Protein AF-0000000072571207 (afdb_homodimer)

Organism: Lactococcus lactis subsp. lactis (strain IL1403) (NCBI:txid272623)

Foldseek 3Di:
DAEEEEEDDPQDDDDVVSVCLVPVDVLYDYDYYHPVPDDLVNLDRHAEYEEDDQLVCQVSNDNHQEYEYAAQFQCRQQPPGPHDPNHWYFYQFLLQQQLLLVVVVVLVCCLQLVVVVVVVCVVVVHDDDPDDGHALAAFEEEQEDCGSNSVSNLQVSVVRHHAYEYEYQDDDPPDPSHPHYYYPVCLLVCQQRGQEYEYADEDDPVQQQCAALSSLLSYQLAHEYEYLHEQRNHPLVRVLVCQVVSSYRAYEYAYHVVPPDDPPPCLVPRPRYHYHRSPSGRCPDVSSVVSSSVLVVQQVVQVSVVHDHFRGADSNVSGRDDVPD/DAEEEEEDDPQDDDDVVSVCLVPVDVLYDYDYYHPVPDDLVNLDRHAEYEEDDQLVCQVSRDNHQEYEYAAQFQCRQQPPGPHPPNHWYFYQFLLQQQLLLVVVVVLVCCLQLVVVVVVVCVVVPHDDDPDDGHALAAFEEEQEDCGSNSVSNLQVSVVRHHAYEYEYQDDDPPDPSHPHYYYPVCLLVCQQRGQEYEYADEDDPVQQQCAALSSLLSYQLAHEYEYLHEQRNHPLVRVLVCQVVSSYRAYEYAYHVVPPDDPPPCLVPRPRYHYHRSPSGRCPDVSSVVSSSVLVVQQVVQVSVVHDHFRGADSNVSGRDDVPD

Structure (mmCIF, N/CA/C/O backbone):
data_AF-0000000072571207-model_v1
#
loop_
_entity.id
_entity.type
_entity.pdbx_description
1 polymer Dehydrogenase
#
loop_
_atom_site.group_PDB
_atom_site.id
_atom_site.type_symbol
_atom_site.label_atom_id
_atom_site.label_alt_id
_atom_site.label_comp_id
_atom_site.label_asym_id
_atom_site.label_entity_id
_atom_site.label_seq_id
_atom_site.pdbx_PDB_ins_code
_atom_site.Cartn_x
_atom_site.Cartn_y
_atom_site.Cartn_z
_atom_site.occupancy
_atom_site.B_iso_or_equiv
_atom_site.auth_seq_id
_atom_site.auth_comp_id
_atom_site.auth_asym_id
_atom_site.auth_atom_id
_atom_site.pdbx_PDB_model_num
ATOM 1 N N . MET A 1 1 ? 6.52 47.875 4.965 1 93.06 1 MET A N 1
ATOM 2 C CA . MET A 1 1 ? 6.586 46.406 4.852 1 93.06 1 MET A CA 1
ATOM 3 C C . MET A 1 1 ? 5.707 45.75 5.902 1 93.06 1 MET A C 1
ATOM 5 O O . MET A 1 1 ? 5.598 46.219 7.027 1 93.06 1 MET A O 1
ATOM 9 N N . ILE A 1 2 ? 5.008 44.719 5.551 1 97.94 2 ILE A N 1
ATOM 10 C CA . ILE A 1 2 ? 4.121 44 6.461 1 97.94 2 ILE A CA 1
ATOM 11 C C . ILE A 1 2 ? 4.949 43.281 7.512 1 97.94 2 ILE A C 1
ATOM 13 O O . ILE A 1 2 ? 5.828 42.469 7.168 1 97.94 2 ILE A O 1
ATOM 17 N N . LYS A 1 3 ? 4.707 43.562 8.742 1 98.44 3 LYS A N 1
ATOM 18 C CA . LYS A 1 3 ? 5.426 42.906 9.828 1 98.44 3 LYS A CA 1
ATOM 19 C C . LYS A 1 3 ? 4.891 41.5 10.055 1 98.44 3 LYS A C 1
ATOM 21 O O . LYS A 1 3 ? 3.721 41.312 10.406 1 98.44 3 LYS A O 1
ATOM 26 N N . ALA A 1 4 ? 5.758 40.531 9.891 1 98.56 4 ALA A N 1
ATOM 27 C CA . ALA A 1 4 ? 5.316 39.156 9.969 1 98.56 4 ALA A CA 1
ATOM 28 C C . ALA A 1 4 ? 6.27 38.312 10.828 1 98.56 4 ALA A C 1
ATOM 30 O O . ALA A 1 4 ? 7.465 38.625 10.898 1 98.56 4 ALA A O 1
ATOM 31 N N . ILE A 1 5 ? 5.727 37.312 11.484 1 98.44 5 ILE A N 1
ATOM 32 C CA . ILE A 1 5 ? 6.527 36.375 12.25 1 98.44 5 ILE A CA 1
ATOM 33 C C . ILE A 1 5 ? 6.172 34.938 11.828 1 98.44 5 ILE A C 1
ATOM 35 O O . ILE A 1 5 ? 4.996 34.625 11.641 1 98.44 5 ILE A O 1
ATOM 39 N N . ALA A 1 6 ? 7.125 34.156 11.562 1 98.12 6 ALA A N 1
ATOM 40 C CA . ALA A 1 6 ? 6.992 32.688 11.484 1 98.12 6 ALA A CA 1
ATOM 41 C C . ALA A 1 6 ? 7.465 32.031 12.773 1 98.12 6 ALA A C 1
ATOM 43 O O . ALA A 1 6 ? 8.586 32.281 13.234 1 98.12 6 ALA A O 1
ATOM 44 N N . LEU A 1 7 ? 6.602 31.203 13.312 1 97.56 7 LEU A N 1
ATOM 45 C CA . LEU A 1 7 ? 6.922 30.594 14.594 1 97.56 7 LEU A CA 1
ATOM 46 C C . LEU A 1 7 ? 7.473 29.188 14.391 1 97.56 7 LEU A C 1
ATOM 48 O O . LEU A 1 7 ? 6.836 28.344 13.742 1 97.56 7 LEU A O 1
ATOM 52 N N . GLU A 1 8 ? 8.578 28.984 14.953 1 95.38 8 GLU A N 1
ATOM 53 C CA . GLU A 1 8 ? 9.203 27.672 14.898 1 95.38 8 GLU A CA 1
ATOM 54 C C . GLU A 1 8 ? 8.422 26.641 15.711 1 95.38 8 GLU A C 1
ATOM 56 O O . GLU A 1 8 ? 7.816 26.984 16.734 1 95.38 8 GLU A O 1
ATOM 61 N N . ASN A 1 9 ? 8.344 25.5 15.234 1 90.88 9 ASN A N 1
ATOM 62 C CA . ASN A 1 9 ? 7.828 24.328 15.945 1 90.88 9 ASN A CA 1
ATOM 63 C C . ASN A 1 9 ? 8.328 23.031 15.328 1 90.88 9 ASN A C 1
ATOM 65 O O . ASN A 1 9 ? 9.336 23.031 14.617 1 90.88 9 ASN A O 1
ATOM 69 N N . VAL A 1 10 ? 7.77 21.938 15.656 1 84.12 10 VAL A N 1
ATOM 70 C CA . VAL A 1 10 ? 8.281 20.641 15.227 1 84.12 10 VAL A CA 1
ATOM 71 C C . VAL A 1 10 ? 8.109 20.5 13.719 1 84.12 10 VAL A C 1
ATOM 73 O O . VAL A 1 10 ? 8.836 19.734 13.078 1 84.12 10 VAL A O 1
ATOM 76 N N . TRP A 1 11 ? 7.219 21.25 13.133 1 87.06 11 TRP A N 1
ATOM 77 C CA . TRP A 1 11 ? 6.926 21.141 11.711 1 87.06 11 TRP A CA 1
ATOM 78 C C . TRP A 1 11 ? 7.629 22.234 10.914 1 87.06 11 TRP A C 1
ATOM 80 O O . TRP A 1 11 ? 7.785 22.109 9.695 1 87.06 11 TRP A O 1
ATOM 90 N N . LEU A 1 12 ? 7.926 23.25 11.547 1 88.94 12 LEU A N 1
ATOM 91 C CA . LEU A 1 12 ? 8.539 24.406 10.883 1 88.94 12 LEU A CA 1
ATOM 92 C C . LEU A 1 12 ? 9.852 24.781 11.562 1 88.94 12 LEU A C 1
ATOM 94 O O . LEU A 1 12 ? 9.844 25.391 12.633 1 88.94 12 LEU A O 1
ATOM 98 N N . ASN A 1 13 ? 10.883 24.406 10.844 1 88.75 13 ASN A N 1
ATOM 99 C CA . ASN A 1 13 ? 12.211 24.812 11.289 1 88.75 13 ASN A CA 1
ATOM 100 C C . ASN A 1 13 ? 12.836 25.828 10.344 1 88.75 13 ASN A C 1
ATOM 102 O O . ASN A 1 13 ? 12.406 25.969 9.203 1 88.75 13 ASN A O 1
ATOM 106 N N . PHE A 1 14 ? 13.805 26.625 10.836 1 89.69 14 PHE A N 1
ATOM 107 C CA . PHE A 1 14 ? 14.289 27.766 10.078 1 89.69 14 PHE A CA 1
ATOM 108 C C . PHE A 1 14 ? 15.664 27.484 9.477 1 89.69 14 PHE A C 1
ATOM 110 O O . PHE A 1 14 ? 16.625 28.188 9.758 1 89.69 14 PHE A O 1
ATOM 117 N N . SER A 1 15 ? 15.609 26.5 8.617 1 90 15 SER A N 1
ATOM 118 C CA . SER A 1 15 ? 16.781 26.312 7.781 1 90 15 SER A CA 1
ATOM 119 C C . SER A 1 15 ? 17 27.5 6.844 1 90 15 SER A C 1
ATOM 121 O O . SER A 1 15 ? 16.094 28.328 6.672 1 90 15 SER A O 1
ATOM 123 N N . ASP A 1 16 ? 18.172 27.609 6.262 1 92.94 16 ASP A N 1
ATOM 124 C CA . ASP A 1 16 ? 18.453 28.688 5.312 1 92.94 16 ASP A CA 1
ATOM 125 C C . ASP A 1 16 ? 17.484 28.641 4.133 1 92.94 16 ASP A C 1
ATOM 127 O O . ASP A 1 16 ? 17 29.672 3.67 1 92.94 16 ASP A O 1
ATOM 131 N N . GLU A 1 17 ? 17.172 27.5 3.811 1 90.75 17 GLU A N 1
ATOM 132 C CA . GLU A 1 17 ? 16.266 27.312 2.686 1 90.75 17 GLU A CA 1
ATOM 133 C C . GLU A 1 17 ? 14.844 27.781 3.031 1 90.75 17 GLU A C 1
ATOM 135 O O . GLU A 1 17 ? 14.195 28.453 2.227 1 90.75 17 GLU A O 1
ATOM 140 N N . THR A 1 18 ? 14.406 27.375 4.18 1 91.44 18 THR A N 1
ATOM 141 C CA . THR A 1 18 ? 13.07 27.766 4.605 1 91.44 18 THR A CA 1
ATOM 142 C C . THR A 1 18 ? 12.969 29.281 4.754 1 91.44 18 THR A C 1
ATOM 144 O O . THR A 1 18 ? 12.008 29.906 4.293 1 91.44 18 THR A O 1
ATOM 147 N N . LYS A 1 19 ? 13.984 29.891 5.336 1 94.56 19 LYS A N 1
ATOM 148 C CA . LYS A 1 19 ? 13.992 31.344 5.508 1 94.56 19 LYS A CA 1
ATOM 149 C C . LYS A 1 19 ? 13.977 32.062 4.16 1 94.56 19 LYS A C 1
ATOM 151 O O . LYS A 1 19 ? 13.266 33.062 3.986 1 94.56 19 LYS A O 1
ATOM 156 N N . ALA A 1 20 ? 14.781 31.5 3.297 1 94.5 20 ALA A N 1
ATOM 157 C CA . ALA A 1 20 ? 14.844 32.094 1.965 1 94.5 20 ALA A CA 1
ATOM 158 C C . ALA A 1 20 ? 13.484 32.062 1.278 1 94.5 20 ALA A C 1
ATOM 160 O O . ALA A 1 20 ? 13.094 33 0.596 1 94.5 20 ALA A O 1
ATOM 161 N N . ALA A 1 21 ? 12.773 31 1.492 1 92.88 21 ALA A N 1
ATOM 162 C CA . ALA A 1 21 ? 11.453 30.844 0.881 1 92.88 21 ALA A CA 1
ATOM 163 C C . ALA A 1 21 ? 10.477 31.875 1.426 1 92.88 21 ALA A C 1
ATOM 165 O O . ALA A 1 21 ? 9.695 32.469 0.669 1 92.88 21 ALA A O 1
ATOM 166 N N . PHE A 1 22 ? 10.5 32.125 2.691 1 94.44 22 PHE A N 1
ATOM 167 C CA . PHE A 1 22 ? 9.625 33.094 3.332 1 94.44 22 PHE A CA 1
ATOM 168 C C . PHE A 1 22 ? 9.961 34.5 2.877 1 94.44 22 PHE A C 1
ATOM 170 O O . PHE A 1 22 ? 9.07 35.344 2.762 1 94.44 22 PHE A O 1
ATOM 177 N N . LYS A 1 23 ? 11.203 34.75 2.607 1 94.5 23 LYS A N 1
ATOM 178 C CA . LYS A 1 23 ? 11.68 36.094 2.318 1 94.5 23 LYS A CA 1
ATOM 179 C C . LYS A 1 23 ? 11.516 36.438 0.838 1 94.5 23 LYS A C 1
ATOM 181 O O . LYS A 1 23 ? 11.805 37.562 0.417 1 94.5 23 LYS A O 1
ATOM 186 N N . LYS A 1 24 ? 11.102 35.469 0.124 1 94.75 24 LYS A N 1
ATOM 187 C CA . LYS A 1 24 ? 10.93 35.688 -1.31 1 94.75 24 LYS A CA 1
ATOM 188 C C . LYS A 1 24 ? 9.953 36.844 -1.576 1 94.75 24 LYS A C 1
ATOM 190 O O . LYS A 1 24 ? 10.117 37.594 -2.541 1 94.75 24 LYS A O 1
ATOM 195 N N . ASN A 1 25 ? 8.914 36.875 -0.817 1 95.19 25 ASN A N 1
ATOM 196 C CA . ASN A 1 25 ? 7.961 37.969 -0.962 1 95.19 25 ASN A CA 1
ATOM 197 C C . ASN A 1 25 ? 8.43 39.219 -0.224 1 95.19 25 ASN A C 1
ATOM 199 O O . ASN A 1 25 ? 8.398 39.25 1.007 1 95.19 25 ASN A O 1
ATOM 203 N N . LYS A 1 26 ? 8.695 40.25 -0.923 1 96 26 LYS A N 1
ATOM 204 C CA . LYS A 1 26 ? 9.367 41.438 -0.396 1 96 26 LYS A CA 1
ATOM 205 C C . LYS A 1 26 ? 8.375 42.344 0.299 1 96 26 LYS A C 1
ATOM 207 O O . LYS A 1 26 ? 8.773 43.312 0.949 1 96 26 LYS A O 1
ATOM 212 N N . ALA A 1 27 ? 7.148 42 0.173 1 98 27 ALA A N 1
ATOM 213 C CA . ALA A 1 27 ? 6.145 42.812 0.858 1 98 27 ALA A CA 1
ATOM 214 C C . ALA A 1 27 ? 6.207 42.625 2.367 1 98 27 ALA A C 1
ATOM 216 O O . ALA A 1 27 ? 5.652 43.406 3.135 1 98 27 ALA A O 1
ATOM 217 N N . TYR A 1 28 ? 6.906 41.594 2.756 1 98.25 28 TYR A N 1
ATOM 218 C CA . TYR A 1 28 ? 6.895 41.219 4.16 1 98.25 28 TYR A CA 1
ATOM 219 C C . TYR A 1 28 ? 8.273 41.375 4.785 1 98.25 28 TYR A C 1
ATOM 221 O O . TYR A 1 28 ? 9.289 41.188 4.121 1 98.25 28 TYR A O 1
ATOM 229 N N . GLN A 1 29 ? 8.305 41.719 6.008 1 97.94 29 GLN A N 1
ATOM 230 C CA . GLN A 1 29 ? 9.469 41.625 6.883 1 97.94 29 GLN A CA 1
ATOM 231 C C . GLN A 1 29 ? 9.305 40.469 7.879 1 97.94 29 GLN A C 1
ATOM 233 O O . GLN A 1 29 ? 8.859 40.688 9.008 1 97.94 29 GLN A O 1
ATOM 238 N N . PHE A 1 30 ? 9.727 39.344 7.469 1 97.5 30 PHE A N 1
ATOM 239 C CA . PHE A 1 30 ? 9.531 38.156 8.281 1 97.5 30 PHE A CA 1
ATOM 240 C C . PHE A 1 30 ? 10.609 38.062 9.359 1 97.5 30 PHE A C 1
ATOM 242 O O . PHE A 1 30 ? 11.797 38.188 9.07 1 97.5 30 PHE A O 1
ATOM 249 N N . GLN A 1 31 ? 10.172 37.812 10.523 1 97.5 31 GLN A N 1
ATOM 250 C CA . GLN A 1 31 ? 11.031 37.344 11.609 1 97.5 31 GLN A CA 1
ATOM 251 C C . GLN A 1 31 ? 10.781 35.875 11.922 1 97.5 31 GLN A C 1
ATOM 253 O O . GLN A 1 31 ? 9.656 35.406 11.789 1 97.5 31 GLN A O 1
ATOM 258 N N . PHE A 1 32 ? 11.836 35.25 12.266 1 97.81 32 PHE A N 1
ATOM 259 C CA . PHE A 1 32 ? 11.773 33.844 12.609 1 97.81 32 PHE A CA 1
ATOM 260 C C . PHE A 1 32 ? 12.086 33.625 14.086 1 97.81 32 PHE A C 1
ATOM 262 O O . PHE A 1 32 ? 13.195 33.906 14.539 1 97.81 32 PHE A O 1
ATOM 269 N N . LYS A 1 33 ? 11.023 33.188 14.82 1 97.25 33 LYS A N 1
ATOM 270 C CA . LYS A 1 33 ? 11.188 33.125 16.266 1 97.25 33 LYS A CA 1
ATOM 271 C C . LYS A 1 33 ? 10.555 31.875 16.844 1 97.25 33 LYS A C 1
ATOM 273 O O . LYS A 1 33 ? 9.656 31.281 16.25 1 97.25 33 LYS A O 1
ATOM 278 N N . LYS A 1 34 ? 11.094 31.516 18 1 96.62 34 LYS A N 1
ATOM 279 C CA . LYS A 1 34 ? 10.375 30.594 18.875 1 96.62 34 LYS A CA 1
ATOM 280 C C . LYS A 1 34 ? 9.359 31.328 19.734 1 96.62 34 LYS A C 1
ATOM 282 O O . LYS A 1 34 ? 9.516 32.531 20 1 96.62 34 LYS A O 1
ATOM 287 N N . GLU A 1 35 ? 8.359 30.562 20.016 1 95.88 35 GLU A N 1
ATOM 288 C CA . GLU A 1 35 ? 7.297 31.203 20.797 1 95.88 35 GLU A CA 1
ATOM 289 C C . GLU A 1 35 ? 7.844 31.812 22.078 1 95.88 35 GLU A C 1
ATOM 291 O O . GLU A 1 35 ? 7.414 32.906 22.484 1 95.88 35 GLU A O 1
ATOM 296 N N . GLU A 1 36 ? 8.867 31.219 22.719 1 94.94 36 GLU A N 1
ATOM 297 C CA . GLU A 1 36 ? 9.445 31.672 23.984 1 94.94 36 GLU A CA 1
ATOM 298 C C . GLU A 1 36 ? 10.289 32.938 23.797 1 94.94 36 GLU A C 1
ATOM 300 O O . GLU A 1 36 ? 10.625 33.594 24.766 1 94.94 36 GLU A O 1
ATOM 305 N N . GLU A 1 37 ? 10.617 33.219 22.578 1 96.75 37 GLU A N 1
ATOM 306 C CA . GLU A 1 37 ? 11.484 34.375 22.281 1 96.75 37 GLU A CA 1
ATOM 307 C C . GLU A 1 37 ? 10.664 35.625 21.984 1 96.75 37 GLU A C 1
ATOM 309 O O . GLU A 1 37 ? 11.227 36.688 21.812 1 96.75 37 GLU A O 1
ATOM 314 N N . LEU A 1 38 ? 9.391 35.469 21.953 1 97.44 38 LEU A N 1
ATOM 315 C CA . LEU A 1 38 ? 8.531 36.594 21.609 1 97.44 38 LEU A CA 1
ATOM 316 C C . LEU A 1 38 ? 8.641 37.688 22.672 1 97.44 38 LEU A C 1
ATOM 318 O O . LEU A 1 38 ? 8.68 37.406 23.859 1 97.44 38 LEU A O 1
ATOM 322 N N . THR A 1 39 ? 8.695 38.906 22.234 1 97.5 39 THR A N 1
ATOM 323 C CA . THR A 1 39 ? 8.789 40.094 23.094 1 97.5 39 THR A CA 1
ATOM 324 C C . THR A 1 39 ? 7.504 40.906 23.016 1 97.5 39 THR A C 1
ATOM 326 O O . THR A 1 39 ? 6.637 40.656 22.188 1 97.5 39 THR A O 1
ATOM 329 N N . GLU A 1 40 ? 7.508 41.875 23.891 1 97.25 40 GLU A N 1
ATOM 330 C CA . GLU A 1 40 ? 6.367 42.781 23.875 1 97.25 40 GLU A CA 1
ATOM 331 C C . GLU A 1 40 ? 6.238 43.5 22.547 1 97.25 40 GLU A C 1
ATOM 333 O O . GLU A 1 40 ? 5.125 43.719 22.062 1 97.25 40 GLU A O 1
ATOM 338 N N . SER A 1 41 ? 7.371 43.844 22.016 1 97.75 41 SER A N 1
ATOM 339 C CA . SER A 1 41 ? 7.363 44.5 20.719 1 97.75 41 SER A CA 1
ATOM 340 C C . SER A 1 41 ? 6.789 43.594 19.641 1 97.75 41 SER A C 1
ATOM 342 O O . SER A 1 41 ? 6.07 44.062 18.75 1 97.75 41 SER A O 1
ATOM 344 N N . ASP A 1 42 ? 7.102 42.344 19.703 1 98 42 ASP A N 1
ATOM 345 C CA . ASP A 1 42 ? 6.559 41.406 18.734 1 98 42 ASP A CA 1
ATOM 346 C C . ASP A 1 42 ? 5.031 41.344 18.812 1 98 42 ASP A C 1
ATOM 348 O O . ASP A 1 42 ? 4.359 41.406 17.781 1 98 42 ASP A O 1
ATOM 352 N N . PHE A 1 43 ? 4.535 41.25 20.016 1 97.56 43 PHE A N 1
ATOM 353 C CA . PHE A 1 43 ? 3.094 41.188 20.219 1 97.56 43 PHE A CA 1
ATOM 354 C C . PHE A 1 43 ? 2.42 42.438 19.719 1 97.56 43 PHE A C 1
ATOM 356 O O . PHE A 1 43 ? 1.32 42.406 19.156 1 97.56 43 PHE A O 1
ATOM 363 N N . LEU A 1 44 ? 3.066 43.562 19.797 1 97.38 44 LEU A N 1
ATOM 364 C CA . LEU A 1 44 ? 2.488 44.844 19.453 1 97.38 44 LEU A CA 1
ATOM 365 C C . LEU A 1 44 ? 2.529 45.062 17.938 1 97.38 44 LEU A C 1
ATOM 367 O O . LEU A 1 44 ? 1.628 45.688 17.375 1 97.38 44 LEU A O 1
ATOM 371 N N . GLU A 1 45 ? 3.537 44.5 17.281 1 97.81 45 GLU A N 1
ATOM 372 C CA . GLU A 1 45 ? 3.822 44.969 15.922 1 97.81 45 GLU A CA 1
ATOM 373 C C . GLU A 1 45 ? 3.426 43.938 14.891 1 97.81 45 GLU A C 1
ATOM 375 O O . GLU A 1 45 ? 3.242 44.25 13.711 1 97.81 45 GLU A O 1
ATOM 380 N N . THR A 1 46 ? 3.25 42.688 15.227 1 98.25 46 THR A N 1
ATOM 381 C CA . THR A 1 46 ? 3.049 41.625 14.266 1 98.25 46 THR A CA 1
ATOM 382 C C . THR A 1 46 ? 1.686 41.75 13.594 1 98.25 46 THR A C 1
ATOM 384 O O . THR A 1 46 ? 0.654 41.781 14.266 1 98.25 46 THR A O 1
ATOM 387 N N . GLU A 1 47 ? 1.678 41.781 12.305 1 98.38 47 GLU A N 1
ATOM 388 C CA . GLU A 1 47 ? 0.456 41.875 11.508 1 98.38 47 GLU A CA 1
ATOM 389 C C . GLU A 1 47 ? 0.07 40.5 10.953 1 98.38 47 GLU A C 1
ATOM 391 O O . GLU A 1 47 ? -1.116 40.188 10.828 1 98.38 47 GLU A O 1
ATOM 396 N N . VAL A 1 48 ? 1.008 39.75 10.555 1 98.69 48 VAL A N 1
ATOM 397 C CA . VAL A 1 48 ? 0.806 38.438 9.984 1 98.69 48 VAL A CA 1
ATOM 398 C C . VAL A 1 48 ? 1.613 37.406 10.773 1 98.69 48 VAL A C 1
ATOM 400 O O . VAL A 1 48 ? 2.799 37.594 11.047 1 98.69 48 VAL A O 1
ATOM 403 N N . LEU A 1 49 ? 0.972 36.344 11.164 1 98.44 49 LEU A N 1
ATOM 404 C CA . LEU A 1 49 ? 1.602 35.25 11.914 1 98.44 49 LEU A CA 1
ATOM 405 C C . LEU A 1 49 ? 1.447 33.938 11.18 1 98.44 49 LEU A C 1
ATOM 407 O O . LEU A 1 49 ? 0.355 33.594 10.711 1 98.44 49 LEU A O 1
ATOM 411 N N . VAL A 1 50 ? 2.543 33.219 10.969 1 98 50 VAL A N 1
ATOM 412 C CA . VAL A 1 50 ? 2.537 31.875 10.398 1 98 50 VAL A CA 1
ATOM 413 C C . VAL A 1 50 ? 3.033 30.875 11.445 1 98 50 VAL A C 1
ATOM 415 O O . VAL A 1 50 ? 4.145 31 11.961 1 98 50 VAL A O 1
ATOM 418 N N . GLY A 1 51 ? 2.195 29.922 11.789 1 96.56 51 GLY A N 1
ATOM 419 C CA . GLY A 1 51 ? 2.611 28.922 12.773 1 96.56 51 GLY A CA 1
ATOM 420 C C . GLY A 1 51 ? 1.452 28.344 13.555 1 96.56 51 GLY A C 1
ATOM 421 O O . GLY A 1 51 ? 0.328 28.266 13.055 1 96.56 51 GLY A O 1
ATOM 422 N N . LEU A 1 52 ? 1.813 27.797 14.656 1 95.25 52 LEU A N 1
ATOM 423 C CA . LEU A 1 52 ? 0.845 27.234 15.594 1 95.25 52 LEU A CA 1
ATOM 424 C C . LEU A 1 52 ? 1.003 27.844 16.984 1 95.25 52 LEU A C 1
ATOM 426 O O . LEU A 1 52 ? 1.362 27.156 17.938 1 95.25 52 LEU A O 1
ATOM 430 N N . PRO A 1 53 ? 0.617 29.078 17.062 1 95 53 PRO A N 1
ATOM 431 C CA . PRO A 1 53 ? 0.731 29.719 18.375 1 95 53 PRO A CA 1
ATOM 432 C C . PRO A 1 53 ? -0.236 29.125 19.406 1 95 53 PRO A C 1
ATOM 434 O O . PRO A 1 53 ? -1.323 28.672 19.047 1 95 53 PRO A O 1
ATOM 437 N N . LYS A 1 54 ? 0.175 29.172 20.672 1 93.25 54 LYS A N 1
ATOM 438 C CA . LYS A 1 54 ? -0.807 28.859 21.703 1 93.25 54 LYS A CA 1
ATOM 439 C C . LYS A 1 54 ? -2.002 29.812 21.625 1 93.25 54 LYS A C 1
ATOM 441 O O . LYS A 1 54 ? -1.829 31.031 21.531 1 93.25 54 LYS A O 1
ATOM 446 N N . PRO A 1 55 ? -3.127 29.188 21.672 1 92.19 55 PRO A N 1
ATOM 447 C CA . PRO A 1 55 ? -4.312 30.031 21.5 1 92.19 55 PRO A CA 1
ATOM 448 C C . PRO A 1 55 ? -4.387 31.172 22.516 1 92.19 55 PRO A C 1
ATOM 450 O O . PRO A 1 55 ? -4.859 32.25 22.203 1 92.19 55 PRO A O 1
ATOM 453 N N . ASP A 1 56 ? -3.887 31 23.719 1 90.5 56 ASP A N 1
ATOM 454 C CA . ASP A 1 56 ? -3.998 31.984 24.781 1 90.5 56 ASP A CA 1
ATOM 455 C C . ASP A 1 56 ? -3.094 33.188 24.516 1 90.5 56 ASP A C 1
ATOM 457 O O . ASP A 1 56 ? -3.281 34.25 25.109 1 90.5 56 ASP A O 1
ATOM 461 N N . LEU A 1 57 ? -2.146 33.031 23.609 1 93.38 57 LEU A N 1
ATOM 462 C CA . LEU A 1 57 ? -1.229 34.125 23.312 1 93.38 57 LEU A CA 1
ATOM 463 C C . LEU A 1 57 ? -1.825 35.062 22.25 1 93.38 57 LEU A C 1
ATOM 465 O O . LEU A 1 57 ? -1.328 36.156 22.047 1 93.38 57 LEU A O 1
ATOM 469 N N . LEU A 1 58 ? -2.844 34.625 21.609 1 94.31 58 LEU A N 1
ATOM 470 C CA . LEU A 1 58 ? -3.363 35.375 20.469 1 94.31 58 LEU A CA 1
ATOM 471 C C . LEU A 1 58 ? -3.885 36.75 20.891 1 94.31 58 LEU A C 1
ATOM 473 O O . LEU A 1 58 ? -3.756 37.719 20.156 1 94.31 58 LEU A O 1
ATOM 477 N N . ALA A 1 59 ? -4.359 36.781 22.109 1 91.69 59 ALA A N 1
ATOM 478 C CA . ALA A 1 59 ? -4.918 38.031 22.609 1 91.69 59 ALA A CA 1
ATOM 479 C C . ALA A 1 59 ? -3.826 39.094 22.812 1 91.69 59 ALA A C 1
ATOM 481 O O . ALA A 1 59 ? -4.109 40.281 22.844 1 91.69 59 ALA A O 1
ATOM 482 N N . LYS A 1 60 ? -2.633 38.625 22.922 1 94.88 60 LYS A N 1
ATOM 483 C CA . LYS A 1 60 ? -1.517 39.531 23.156 1 94.88 60 LYS A CA 1
ATOM 484 C C . LYS A 1 60 ? -1.112 40.25 21.875 1 94.88 60 LYS A C 1
ATOM 486 O O . LYS A 1 60 ? -0.461 41.281 21.922 1 94.88 60 LYS A O 1
ATOM 491 N N . TYR A 1 61 ? -1.452 39.656 20.781 1 96.44 61 TYR A N 1
ATOM 492 C CA . TYR A 1 61 ? -1.115 40.281 19.516 1 96.44 61 TYR A CA 1
ATOM 493 C C . TYR A 1 61 ? -2.072 41.438 19.203 1 96.44 61 TYR A C 1
ATOM 495 O O . TYR A 1 61 ? -3.197 41.188 18.75 1 96.44 61 TYR A O 1
ATOM 503 N N . LYS A 1 62 ? -1.585 42.594 19.281 1 95.75 62 LYS A N 1
ATOM 504 C CA . LYS A 1 62 ? -2.467 43.75 19.234 1 95.75 62 LYS A CA 1
ATOM 505 C C . LYS A 1 62 ? -2.705 44.219 17.797 1 95.75 62 LYS A C 1
ATOM 507 O O . LYS A 1 62 ? -3.717 44.844 17.5 1 95.75 62 LYS A O 1
ATOM 512 N N . ASN A 1 63 ? -1.828 43.938 16.938 1 97.06 63 ASN A N 1
ATOM 513 C CA . ASN A 1 63 ? -1.95 44.375 15.562 1 97.06 63 ASN A CA 1
ATOM 514 C C . ASN A 1 63 ? -2.152 43.219 14.602 1 97.06 63 ASN A C 1
ATOM 516 O O . ASN A 1 63 ? -2.053 43.406 13.383 1 97.06 63 ASN A O 1
ATOM 520 N N . LEU A 1 64 ? -2.367 42 15.102 1 97.94 64 LEU A N 1
ATOM 521 C CA . LEU A 1 64 ? -2.502 40.812 14.258 1 97.94 64 LEU A CA 1
ATOM 522 C C . LEU A 1 64 ? -3.746 40.906 13.383 1 97.94 64 LEU A C 1
ATOM 524 O O . LEU A 1 64 ? -4.832 41.25 13.867 1 97.94 64 LEU A O 1
ATOM 528 N N . LYS A 1 65 ? -3.57 40.625 12.109 1 97.88 65 LYS A N 1
ATOM 529 C CA . LYS A 1 65 ? -4.691 40.656 11.172 1 97.88 65 LYS A CA 1
ATOM 530 C C . LYS A 1 65 ? -4.906 39.312 10.508 1 97.88 65 LYS A C 1
ATOM 532 O O . LYS A 1 65 ? -6.02 38.969 10.102 1 97.88 65 LYS A O 1
ATOM 537 N N . TRP A 1 66 ? -3.859 38.5 10.406 1 98.31 66 TRP A N 1
ATOM 538 C CA . TRP A 1 66 ? -3.932 37.219 9.703 1 98.31 66 TRP A CA 1
ATOM 539 C C . TRP A 1 66 ? -3.066 36.188 10.391 1 98.31 66 TRP A C 1
ATOM 541 O O . TRP A 1 66 ? -1.88 36.406 10.641 1 98.31 66 TRP A O 1
ATOM 551 N N . LEU A 1 67 ? -3.666 35.062 10.734 1 98.06 67 LEU A N 1
ATOM 552 C CA . LEU A 1 67 ? -2.975 33.875 11.227 1 98.06 67 LEU A CA 1
ATOM 553 C C . LEU A 1 67 ? -3.09 32.75 10.234 1 98.06 67 LEU A C 1
ATOM 555 O O . LEU A 1 67 ? -4.191 32.25 9.953 1 98.06 67 LEU A O 1
ATOM 559 N N . GLN A 1 68 ? -1.944 32.312 9.695 1 98 68 GLN A N 1
ATOM 560 C CA . GLN A 1 68 ? -1.858 31.125 8.859 1 98 68 GLN A CA 1
ATOM 561 C C . GLN A 1 68 ? -1.367 29.922 9.672 1 98 68 GLN A C 1
ATOM 563 O O . GLN A 1 68 ? -0.211 29.875 10.094 1 98 68 GLN A O 1
ATOM 568 N N . LEU A 1 69 ? -2.246 28.984 9.781 1 96.31 69 LEU A N 1
ATOM 569 C CA . LEU A 1 69 ? -1.856 27.781 10.484 1 96.31 69 LEU A CA 1
ATOM 570 C C . LEU A 1 69 ? -1.096 26.828 9.562 1 96.31 69 LEU A C 1
ATOM 572 O O . LEU A 1 69 ? -1.347 26.797 8.359 1 96.31 69 LEU A O 1
ATOM 576 N N . LEU A 1 70 ? -0.24 25.984 10.211 1 95.38 70 LEU A N 1
ATOM 577 C CA . LEU A 1 70 ? 0.44 24.906 9.5 1 95.38 70 LEU A CA 1
ATOM 578 C C . LEU A 1 70 ? -0.428 23.656 9.461 1 95.38 70 LEU A C 1
ATOM 580 O O . LEU A 1 70 ? -0.141 22.719 8.711 1 95.38 70 LEU A O 1
ATOM 584 N N . SER A 1 71 ? -1.499 23.594 10.211 1 92.12 71 SER A N 1
ATOM 585 C CA . SER A 1 71 ? -2.391 22.438 10.305 1 92.12 71 SER A CA 1
ATOM 586 C C . SER A 1 71 ? -3.658 22.656 9.484 1 92.12 71 SER A C 1
ATOM 588 O O . SER A 1 71 ? -4.047 23.797 9.219 1 92.12 71 SER A O 1
ATOM 590 N N . ALA A 1 72 ? -4.23 21.562 9.086 1 89.12 72 ALA A N 1
ATOM 591 C CA . ALA A 1 72 ? -5.586 21.625 8.547 1 89.12 72 ALA A CA 1
ATOM 592 C C . ALA A 1 72 ? -6.613 21.781 9.664 1 89.12 72 ALA A C 1
ATOM 594 O O . ALA A 1 72 ? -7.605 22.5 9.516 1 89.12 72 ALA A O 1
ATOM 595 N N . GLY A 1 73 ? -6.395 21.125 10.75 1 86.31 73 GLY A N 1
ATOM 596 C CA . GLY A 1 73 ? -7.258 21.219 11.914 1 86.31 73 GLY A CA 1
ATOM 597 C C . GLY A 1 73 ? -7.172 22.562 12.617 1 86.31 73 GLY A C 1
ATOM 598 O O . GLY A 1 73 ? -6.109 23.188 12.648 1 86.31 73 GLY A O 1
ATOM 599 N N . THR A 1 74 ? -8.312 22.984 13.258 1 88.06 74 THR A N 1
ATOM 600 C CA . THR A 1 74 ? -8.375 24.328 13.828 1 88.06 74 THR A CA 1
ATOM 601 C C . THR A 1 74 ? -8.945 24.297 15.242 1 88.06 74 THR A C 1
ATOM 603 O O . THR A 1 74 ? -9.242 25.328 15.828 1 88.06 74 THR A O 1
ATOM 606 N N . ASN A 1 75 ? -9.141 23.109 15.859 1 79.31 75 ASN A N 1
ATOM 607 C CA . ASN A 1 75 ? -9.859 22.938 17.109 1 79.31 75 ASN A CA 1
ATOM 608 C C . ASN A 1 75 ? -9.32 23.844 18.203 1 79.31 75 ASN A C 1
ATOM 610 O O . ASN A 1 75 ? -10.086 24.453 18.953 1 79.31 75 ASN A O 1
ATOM 614 N N . GLY A 1 76 ? -8.172 24.125 18.375 1 81.88 76 GLY A N 1
ATOM 615 C CA . GLY A 1 76 ? -7.613 24.984 19.406 1 81.88 76 GLY A CA 1
ATOM 616 C C . GLY A 1 76 ? -7.824 26.469 19.141 1 81.88 76 GLY A C 1
ATOM 617 O O . GLY A 1 76 ? -7.68 27.297 20.047 1 81.88 76 GLY A O 1
ATOM 618 N N . TYR A 1 77 ? -8.406 26.781 18.031 1 89.62 77 TYR A N 1
ATOM 619 C CA . TYR A 1 77 ? -8.539 28.188 17.625 1 89.62 77 TYR A CA 1
ATOM 620 C C . TYR A 1 77 ? -10 28.547 17.422 1 89.62 77 TYR A C 1
ATOM 622 O O . TYR A 1 77 ? -10.352 29.734 17.422 1 89.62 77 TYR A O 1
ATOM 630 N N . THR A 1 78 ? -10.844 27.578 17.219 1 84.25 78 THR A N 1
ATOM 631 C CA . THR A 1 78 ? -12.242 27.844 16.906 1 84.25 78 THR A CA 1
ATOM 632 C C . THR A 1 78 ? -13.141 27.438 18.078 1 84.25 78 THR A C 1
ATOM 634 O O . THR A 1 78 ? -14 28.203 18.5 1 84.25 78 THR A O 1
ATOM 637 N N . GLN A 1 79 ? -12.961 26.359 18.578 1 75.19 79 GLN A N 1
ATOM 638 C CA . GLN A 1 79 ? -13.836 25.859 19.625 1 75.19 79 GLN A CA 1
ATOM 639 C C . GLN A 1 79 ? -13.406 26.391 21 1 75.19 79 GLN A C 1
ATOM 641 O O . GLN A 1 79 ? -12.289 26.109 21.438 1 75.19 79 GLN A O 1
ATOM 646 N N . GLY A 1 80 ? -14.359 27.172 21.531 1 68 80 GLY A N 1
ATOM 647 C CA . GLY A 1 80 ? -14.172 27.609 22.891 1 68 80 GLY A CA 1
ATOM 648 C C . GLY A 1 80 ? -13.078 28.656 23.047 1 68 80 GLY A C 1
ATOM 649 O O . GLY A 1 80 ? -12.883 29.219 24.125 1 68 80 GLY A O 1
ATOM 650 N N . ALA A 1 81 ? -12.422 28.953 21.984 1 70.19 81 ALA A N 1
ATOM 651 C CA . ALA A 1 81 ? -11.297 29.875 22.109 1 70.19 81 ALA A CA 1
ATOM 652 C C . ALA A 1 81 ? -11.742 31.312 21.922 1 70.19 81 ALA A C 1
ATOM 654 O O . ALA A 1 81 ? -12.719 31.594 21.219 1 70.19 81 ALA A O 1
ATOM 655 N N . ASN A 1 82 ? -11.227 32.125 22.734 1 83.62 82 ASN A N 1
ATOM 656 C CA . ASN A 1 82 ? -11.414 33.562 22.547 1 83.62 82 ASN A CA 1
ATOM 657 C C . ASN A 1 82 ? -10.539 34.094 21.422 1 83.62 82 ASN A C 1
ATOM 659 O O . ASN A 1 82 ? -9.664 34.938 21.641 1 83.62 82 ASN A O 1
ATOM 663 N N . PHE A 1 83 ? -10.828 33.688 20.188 1 89.81 83 PHE A N 1
ATOM 664 C CA . PHE A 1 83 ? -10.078 34.125 19 1 89.81 83 PHE A CA 1
ATOM 665 C C . PHE A 1 83 ? -10.414 35.562 18.641 1 89.81 83 PHE A C 1
ATOM 667 O O . PHE A 1 83 ? -11.586 35.938 18.625 1 89.81 83 PHE A O 1
ATOM 674 N N . PRO A 1 84 ? -9.406 36.344 18.391 1 89.62 84 PRO A N 1
ATOM 675 C CA . PRO A 1 84 ? -9.688 37.75 18.109 1 89.62 84 PRO A CA 1
ATOM 676 C C . PRO A 1 84 ? -10.523 37.938 16.844 1 89.62 84 PRO A C 1
ATOM 678 O O . PRO A 1 84 ? -10.195 37.375 15.789 1 89.62 84 PRO A O 1
ATOM 681 N N . GLN A 1 85 ? -11.547 38.688 16.891 1 86.38 85 GLN A N 1
ATOM 682 C CA . GLN A 1 85 ? -12.547 38.844 15.836 1 86.38 85 GLN A CA 1
ATOM 683 C C . GLN A 1 85 ? -11.961 39.5 14.594 1 86.38 85 GLN A C 1
ATOM 685 O O . GLN A 1 85 ? -12.406 39.25 13.477 1 86.38 85 GLN A O 1
ATOM 690 N N . GLU A 1 86 ? -10.977 40.344 14.766 1 89.5 86 GLU A N 1
ATOM 691 C CA . GLU A 1 86 ? -10.453 41.094 13.641 1 89.5 86 GLU A CA 1
ATOM 692 C C . GLU A 1 86 ? -9.375 40.344 12.891 1 89.5 86 GLU A C 1
ATOM 694 O O . GLU A 1 86 ? -8.859 40.781 11.875 1 89.5 86 GLU A O 1
ATOM 699 N N . VAL A 1 87 ? -9.109 39.188 13.367 1 95.12 87 VAL A N 1
ATOM 700 C CA . VAL A 1 87 ? -8.031 38.375 12.781 1 95.12 87 VAL A CA 1
ATOM 701 C C . VAL A 1 87 ? -8.617 37.312 11.852 1 95.12 87 VAL A C 1
ATOM 703 O O . VAL A 1 87 ? -9.555 36.625 12.219 1 95.12 87 VAL A O 1
ATOM 706 N N . VAL A 1 88 ? -8.078 37.281 10.625 1 95.81 88 VAL A N 1
ATOM 707 C CA . VAL A 1 88 ? -8.461 36.219 9.688 1 95.81 88 VAL A CA 1
ATOM 708 C C . VAL A 1 88 ? -7.652 34.969 9.969 1 95.81 88 VAL A C 1
ATOM 710 O O . VAL A 1 88 ? -6.43 35.031 10.125 1 95.81 88 VAL A O 1
ATOM 713 N N . LEU A 1 89 ? -8.344 33.875 10.109 1 96.44 89 LEU A N 1
ATOM 714 C CA . LEU A 1 89 ? -7.703 32.562 10.328 1 96.44 89 LEU A CA 1
ATOM 715 C C . LEU A 1 89 ? -7.742 31.734 9.062 1 96.44 89 LEU A C 1
ATOM 717 O O . LEU A 1 89 ? -8.812 31.5 8.5 1 96.44 89 LEU A O 1
ATOM 721 N N . THR A 1 90 ? -6.574 31.375 8.547 1 96.81 90 THR A N 1
ATOM 722 C CA . THR A 1 90 ? -6.508 30.391 7.469 1 96.81 90 THR A CA 1
ATOM 723 C C . THR A 1 90 ? -5.758 29.141 7.914 1 96.81 90 THR A C 1
ATOM 725 O O . THR A 1 90 ? -4.91 29.203 8.812 1 96.81 90 THR A O 1
ATOM 728 N N . ASN A 1 91 ? -6.16 28.016 7.355 1 95.12 91 ASN A N 1
ATOM 729 C CA . ASN A 1 91 ? -5.477 26.766 7.699 1 95.12 91 ASN A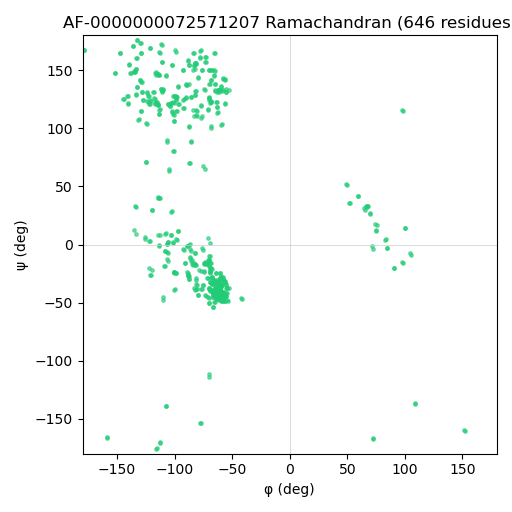 CA 1
ATOM 730 C C . ASN A 1 91 ? -4.785 26.156 6.484 1 95.12 91 ASN A C 1
ATOM 732 O O . ASN A 1 91 ? -4.68 26.797 5.438 1 95.12 91 ASN A O 1
ATOM 736 N N . ALA A 1 92 ? -4.223 24.984 6.684 1 94.94 92 ALA A N 1
ATOM 737 C CA . ALA A 1 92 ? -3.383 24.375 5.652 1 94.94 92 ALA A CA 1
ATOM 738 C C . ALA A 1 92 ? -4.137 23.281 4.902 1 94.94 92 ALA A C 1
ATOM 740 O O . ALA A 1 92 ? -3.533 22.328 4.414 1 94.94 92 ALA A O 1
ATOM 741 N N . THR A 1 93 ? -5.441 23.391 4.812 1 92.19 93 THR A N 1
ATOM 742 C CA . THR A 1 93 ? -6.227 22.422 4.051 1 92.19 93 THR A CA 1
ATOM 743 C C . THR A 1 93 ? -5.711 22.312 2.619 1 92.19 93 THR A C 1
ATOM 745 O O . THR A 1 93 ? -5.453 23.328 1.97 1 92.19 93 THR A O 1
ATOM 748 N N . GLY A 1 94 ? -5.547 21.062 2.125 1 93.69 94 GLY A N 1
ATOM 749 C CA . GLY A 1 94 ? -5.016 20.844 0.791 1 93.69 94 GLY A CA 1
ATOM 750 C C . GLY A 1 94 ? -3.574 20.359 0.797 1 93.69 94 GLY A C 1
ATOM 751 O O . GLY A 1 94 ? -3.057 19.922 -0.231 1 93.69 94 GLY A O 1
ATOM 752 N N . THR A 1 95 ? -2.971 20.391 1.965 1 95.62 95 THR A N 1
ATOM 753 C CA . THR A 1 95 ? -1.548 20.109 2.127 1 95.62 95 THR A CA 1
ATOM 754 C C . THR A 1 95 ? -1.312 18.609 2.328 1 95.62 95 THR A C 1
ATOM 756 O O . THR A 1 95 ? -0.275 18.078 1.925 1 95.62 95 THR A O 1
ATOM 759 N N . TYR A 1 96 ? -2.293 17.906 2.857 1 96.81 96 TYR A N 1
ATOM 760 C CA . TYR A 1 96 ? -1.979 16.609 3.459 1 96.81 96 TYR A CA 1
ATOM 761 C C . TYR A 1 96 ? -2.607 15.477 2.668 1 96.81 96 TYR A C 1
ATOM 763 O O . TYR A 1 96 ? -2.365 14.297 2.957 1 96.81 96 TYR A O 1
ATOM 771 N N . GLY A 1 97 ? -3.328 15.75 1.623 1 97.25 97 GLY A N 1
ATOM 772 C CA . GLY A 1 97 ? -4.062 14.742 0.866 1 97.25 97 GLY A CA 1
ATOM 773 C C . GLY A 1 97 ? -3.189 13.602 0.379 1 97.25 97 GLY A C 1
ATOM 774 O O . GLY A 1 97 ? -3.537 12.438 0.548 1 97.25 97 GLY A O 1
ATOM 775 N N . LEU A 1 98 ? -2.023 14 -0.14 1 97.94 98 LEU A N 1
ATOM 776 C CA . LEU A 1 98 ? -1.13 12.992 -0.698 1 97.94 98 LEU A CA 1
ATOM 777 C C . LEU A 1 98 ? -0.607 12.062 0.395 1 97.94 98 LEU A C 1
ATOM 779 O O . LEU A 1 98 ? -0.775 10.844 0.313 1 97.94 98 LEU A O 1
ATOM 783 N N . THR A 1 99 ? -0.034 12.633 1.416 1 98.19 99 THR A N 1
ATOM 784 C CA . THR A 1 99 ? 0.647 11.82 2.418 1 98.19 99 THR A CA 1
ATOM 785 C C . THR A 1 99 ? -0.354 10.969 3.195 1 98.19 99 THR A C 1
ATOM 787 O O . THR A 1 99 ? -0.115 9.781 3.438 1 98.19 99 THR A O 1
ATOM 790 N N . ILE A 1 100 ? -1.481 11.492 3.529 1 98.56 100 ILE A N 1
ATOM 791 C CA . ILE A 1 100 ? -2.428 10.758 4.363 1 98.56 100 ILE A CA 1
ATOM 792 C C . ILE A 1 100 ? -3.127 9.688 3.533 1 98.56 100 ILE A C 1
ATOM 794 O O . ILE A 1 100 ? -3.42 8.594 4.031 1 98.56 100 ILE A O 1
ATOM 798 N N . SER A 1 101 ? -3.402 9.93 2.25 1 98.62 101 SER A N 1
ATOM 799 C CA . SER A 1 101 ? -4.023 8.922 1.401 1 98.62 101 SER A CA 1
ATOM 800 C C . SER A 1 101 ? -3.098 7.727 1.194 1 98.62 101 SER A C 1
ATOM 802 O O . SER A 1 101 ? -3.555 6.582 1.143 1 98.62 101 SER A O 1
ATOM 804 N N . GLU A 1 102 ? -1.8 7.965 1.044 1 98.69 102 GLU A N 1
ATOM 805 C CA . GLU A 1 102 ? -0.859 6.855 0.938 1 98.69 102 GLU A CA 1
ATOM 806 C C . GLU A 1 102 ? -0.77 6.078 2.25 1 98.69 102 GLU A C 1
ATOM 808 O O . GLU A 1 102 ? -0.583 4.863 2.246 1 98.69 102 GLU A O 1
ATOM 813 N N . HIS A 1 103 ? -0.91 6.832 3.33 1 98.81 103 HIS A N 1
ATOM 814 C CA . HIS A 1 103 ? -0.937 6.176 4.633 1 98.81 103 HIS A CA 1
ATOM 815 C C . HIS A 1 103 ? -2.139 5.246 4.758 1 98.81 103 HIS A C 1
ATOM 817 O O . HIS A 1 103 ? -1.996 4.09 5.164 1 98.81 103 HIS A O 1
ATOM 823 N N . LEU A 1 104 ? -3.289 5.719 4.34 1 98.88 104 LEU A N 1
ATOM 824 C CA . LEU A 1 104 ? -4.504 4.91 4.32 1 98.88 104 LEU A CA 1
ATOM 825 C C . LEU A 1 104 ? -4.328 3.686 3.43 1 98.88 104 LEU A C 1
ATOM 827 O O . LEU A 1 104 ? -4.707 2.576 3.812 1 98.88 104 LEU A O 1
ATOM 831 N N . LEU A 1 105 ? -3.75 3.93 2.287 1 98.88 105 LEU A N 1
ATOM 832 C CA . LEU A 1 105 ? -3.518 2.836 1.351 1 98.88 105 LEU A CA 1
ATOM 833 C C . LEU A 1 105 ? -2.598 1.784 1.96 1 98.88 105 LEU A C 1
ATOM 835 O O . LEU A 1 105 ? -2.826 0.584 1.796 1 98.88 105 LEU A O 1
ATOM 839 N N . THR A 1 106 ? -1.57 2.23 2.664 1 98.88 106 THR A N 1
ATOM 840 C CA . THR A 1 106 ? -0.637 1.316 3.312 1 98.88 106 THR A CA 1
ATOM 841 C C . THR A 1 106 ? -1.352 0.464 4.359 1 98.88 106 THR A C 1
ATOM 843 O O . THR A 1 106 ? -1.206 -0.76 4.375 1 98.88 106 THR A O 1
ATOM 846 N N . MET A 1 107 ? -2.186 1.138 5.195 1 98.88 107 MET A N 1
ATOM 847 C CA . MET A 1 107 ? -2.943 0.391 6.191 1 98.88 107 MET A CA 1
ATOM 848 C C . MET A 1 107 ? -3.832 -0.656 5.531 1 98.88 107 MET A C 1
ATOM 850 O O . MET A 1 107 ? -3.883 -1.805 5.977 1 98.88 107 MET A O 1
ATOM 854 N N . ALA A 1 108 ? -4.5 -0.244 4.484 1 98.88 108 ALA A N 1
ATOM 855 C CA . ALA A 1 108 ? -5.387 -1.161 3.773 1 98.88 108 ALA A CA 1
ATOM 856 C C . ALA A 1 108 ? -4.625 -2.381 3.266 1 98.88 108 ALA A C 1
ATOM 858 O O . ALA A 1 108 ? -5.008 -3.52 3.537 1 98.88 108 ALA A O 1
ATOM 859 N N . PHE A 1 109 ? -3.51 -2.15 2.615 1 98.81 109 PHE A N 1
ATOM 860 C CA . PHE A 1 109 ? -2.746 -3.236 2.012 1 98.81 109 PHE A CA 1
ATOM 861 C C . PHE A 1 109 ? -2.168 -4.152 3.084 1 98.81 109 PHE A C 1
ATOM 863 O O . PHE A 1 109 ? -2.174 -5.375 2.934 1 98.81 109 PHE A O 1
ATOM 870 N N . VAL A 1 110 ? -1.622 -3.557 4.16 1 98.88 110 VAL A N 1
ATOM 871 C CA . VAL A 1 110 ? -1.053 -4.355 5.242 1 98.88 110 VAL A CA 1
ATOM 872 C C . VAL A 1 110 ? -2.096 -5.344 5.758 1 98.88 110 VAL A C 1
ATOM 874 O O . VAL A 1 110 ? -1.796 -6.523 5.957 1 98.88 110 VAL A O 1
ATOM 877 N N . LEU A 1 111 ? -3.305 -4.871 5.891 1 98.81 111 LEU A N 1
ATOM 878 C CA . LEU A 1 111 ? -4.363 -5.695 6.465 1 98.81 111 LEU A CA 1
ATOM 879 C C . LEU A 1 111 ? -4.918 -6.668 5.426 1 98.81 111 LEU A C 1
ATOM 881 O O . LEU A 1 111 ? -5.117 -7.848 5.723 1 98.81 111 LEU A O 1
ATOM 885 N N . LEU A 1 112 ? -5.145 -6.199 4.18 1 98.5 112 LEU A N 1
ATOM 886 C CA . LEU A 1 112 ? -5.688 -7.043 3.119 1 98.5 112 LEU A CA 1
ATOM 887 C C . L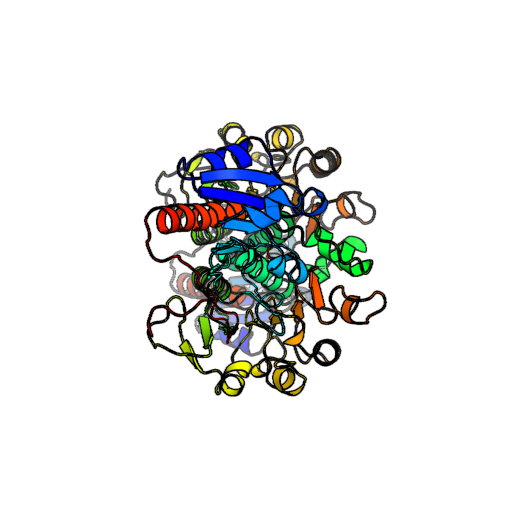EU A 1 112 ? -4.738 -8.195 2.807 1 98.5 112 LEU A C 1
ATOM 889 O O . LEU A 1 112 ? -5.184 -9.305 2.506 1 98.5 112 LEU A O 1
ATOM 893 N N . ARG A 1 113 ? -3.445 -7.891 2.918 1 98.31 113 ARG A N 1
ATOM 894 C CA . ARG A 1 113 ? -2.443 -8.859 2.49 1 98.31 113 ARG A CA 1
ATOM 895 C C . ARG A 1 113 ? -1.771 -9.516 3.689 1 98.31 113 ARG A C 1
ATOM 897 O O . ARG A 1 113 ? -0.85 -10.32 3.529 1 98.31 113 ARG A O 1
ATOM 904 N N . LYS A 1 114 ? -2.17 -9.195 4.91 1 98.44 114 LYS A N 1
ATOM 905 C CA . LYS A 1 114 ? -1.841 -9.836 6.176 1 98.44 114 LYS A CA 1
ATOM 906 C C . LYS A 1 114 ? -0.366 -9.648 6.523 1 98.44 114 LYS A C 1
ATOM 908 O O . LYS A 1 114 ? 0.262 -10.539 7.098 1 98.44 114 LYS A O 1
ATOM 913 N N . PHE A 1 115 ? 0.193 -8.508 6.133 1 98.75 115 PHE A N 1
ATOM 914 C CA . PHE A 1 115 ? 1.589 -8.219 6.445 1 98.75 115 PHE A CA 1
ATOM 915 C C . PHE A 1 115 ? 1.779 -8.023 7.945 1 98.75 115 PHE A C 1
ATOM 917 O O . PHE A 1 115 ? 2.857 -8.289 8.477 1 98.75 115 PHE A O 1
ATOM 924 N N . ASP A 1 116 ? 0.716 -7.555 8.688 1 98.5 116 ASP A N 1
ATOM 925 C CA . ASP A 1 116 ? 0.765 -7.461 10.141 1 98.5 116 ASP A CA 1
ATOM 926 C C . ASP A 1 116 ? 1.005 -8.828 10.773 1 98.5 116 ASP A C 1
ATOM 928 O O . ASP A 1 116 ? 1.754 -8.945 11.75 1 98.5 116 ASP A O 1
ATOM 932 N N . LEU A 1 117 ? 0.444 -9.875 10.195 1 98.44 117 LEU A N 1
ATOM 933 C CA . LEU A 1 117 ? 0.608 -11.234 10.688 1 98.44 117 LEU A CA 1
ATOM 934 C C . LEU A 1 117 ? 1.936 -11.828 10.219 1 98.44 117 LEU A C 1
ATOM 936 O O . LEU A 1 117 ? 2.604 -12.539 10.977 1 98.44 117 LEU A O 1
ATOM 940 N N . TYR A 1 118 ? 2.34 -11.547 9 1 98.56 118 TYR A N 1
ATOM 941 C CA . TYR A 1 118 ? 3.604 -12.062 8.484 1 98.56 118 TYR A CA 1
ATOM 942 C C . TYR A 1 118 ? 4.781 -11.492 9.273 1 98.56 118 TYR A C 1
ATOM 944 O O . TYR A 1 118 ? 5.793 -12.172 9.461 1 98.56 118 TYR A O 1
ATOM 952 N N . GLN A 1 119 ? 4.664 -10.211 9.695 1 98.12 119 GLN A N 1
ATOM 953 C CA . GLN A 1 119 ? 5.73 -9.648 10.516 1 98.12 119 GLN A CA 1
ATOM 954 C C . GLN A 1 119 ? 5.859 -10.398 11.836 1 98.12 119 GLN A C 1
ATOM 956 O O . GLN A 1 119 ? 6.969 -10.609 12.328 1 98.12 119 GLN A O 1
ATOM 961 N N . LYS A 1 120 ? 4.742 -10.766 12.414 1 97.81 120 LYS A N 1
ATOM 962 C CA . LYS A 1 120 ? 4.773 -11.578 13.625 1 97.81 120 LYS A CA 1
ATOM 963 C C . LYS A 1 120 ? 5.414 -12.938 13.359 1 97.81 120 LYS A C 1
ATOM 965 O O . LYS A 1 120 ? 6.211 -13.43 14.164 1 97.81 120 LYS A O 1
ATOM 970 N N . GLN A 1 121 ? 5.055 -13.586 12.227 1 98.44 121 GLN A N 1
ATOM 971 C CA . GLN A 1 121 ? 5.684 -14.844 11.828 1 98.44 121 GLN A CA 1
ATOM 972 C C . GLN A 1 121 ? 7.191 -14.68 11.68 1 98.44 121 GLN A C 1
ATOM 974 O O . GLN A 1 121 ? 7.961 -15.547 12.102 1 98.44 121 GLN A O 1
ATOM 979 N N . GLN A 1 122 ? 7.59 -13.555 11.047 1 98.5 122 GLN A N 1
ATOM 980 C CA . GLN A 1 122 ? 9.008 -13.297 10.836 1 98.5 122 GLN A CA 1
ATOM 981 C C . GLN A 1 122 ? 9.758 -13.227 12.164 1 98.5 122 GLN A C 1
ATOM 983 O O . GLN A 1 122 ? 10.836 -13.812 12.312 1 98.5 122 GLN A O 1
ATOM 988 N N . GLU A 1 123 ? 9.164 -12.531 13.148 1 97.75 123 GLU A N 1
ATOM 989 C CA . GLU A 1 123 ? 9.781 -12.406 14.469 1 97.75 123 GLU A CA 1
ATOM 990 C C . GLU A 1 123 ? 9.961 -13.773 15.117 1 97.75 123 GLU A C 1
ATOM 992 O O . GLU A 1 123 ? 10.914 -13.984 15.875 1 97.75 123 GLU A O 1
ATOM 997 N N . LYS A 1 124 ? 9.102 -14.672 14.766 1 98.25 124 LYS A N 1
ATOM 998 C CA . LYS A 1 124 ? 9.133 -16.016 15.352 1 98.25 124 LYS A CA 1
ATOM 999 C C . LYS A 1 124 ? 9.844 -17 14.422 1 98.25 124 LYS A C 1
ATOM 1001 O O . LYS A 1 124 ? 9.859 -18.203 14.68 1 98.25 124 LYS A O 1
ATOM 1006 N N . GLU A 1 125 ? 10.406 -16.531 13.289 1 98.69 125 GLU A N 1
ATOM 1007 C CA . GLU A 1 125 ? 11.148 -17.312 12.312 1 98.69 125 GLU A CA 1
ATOM 1008 C C . GLU A 1 125 ? 10.289 -18.438 11.734 1 98.69 125 GLU A C 1
ATOM 1010 O O . GLU A 1 125 ? 10.742 -19.578 11.641 1 98.69 125 GLU A O 1
ATOM 1015 N N . ILE A 1 126 ? 9.047 -18.109 11.461 1 98.56 126 ILE A N 1
ATOM 1016 C CA . ILE A 1 126 ? 8.094 -19.078 10.914 1 98.56 126 ILE A CA 1
ATOM 1017 C C . ILE A 1 126 ? 7.902 -18.828 9.422 1 98.56 126 ILE A C 1
ATOM 1019 O O . ILE A 1 126 ? 7.535 -17.719 9.016 1 98.56 126 ILE A O 1
ATOM 1023 N N . TRP A 1 127 ? 8.18 -19.844 8.594 1 98.25 127 TRP A N 1
ATOM 1024 C CA . TRP A 1 127 ? 7.996 -19.797 7.148 1 98.25 127 TRP A CA 1
ATOM 1025 C C . TRP A 1 127 ? 6.715 -20.5 6.73 1 98.25 127 TRP A C 1
ATOM 1027 O O . TRP A 1 127 ? 6.754 -21.656 6.297 1 98.25 127 TRP A O 1
ATOM 1037 N N . GLU A 1 128 ? 5.574 -19.812 6.867 1 97.19 128 GLU A N 1
ATOM 1038 C CA . GLU A 1 128 ? 4.273 -20.406 6.555 1 97.19 128 GLU A CA 1
ATOM 1039 C C . GLU A 1 128 ? 3.361 -19.391 5.871 1 97.19 128 GLU A C 1
ATOM 1041 O O . GLU A 1 128 ? 3.24 -18.25 6.328 1 97.19 128 GLU A O 1
ATOM 1046 N N . ASN A 1 129 ? 2.816 -19.719 4.777 1 96.5 129 ASN A N 1
ATOM 1047 C CA . ASN A 1 129 ? 1.807 -18.906 4.102 1 96.5 129 ASN A CA 1
ATOM 1048 C C . ASN A 1 129 ? 0.487 -18.906 4.871 1 96.5 129 ASN A C 1
ATOM 1050 O O . ASN A 1 129 ? -0.091 -19.969 5.121 1 96.5 129 ASN A O 1
ATOM 1054 N N . ILE A 1 130 ? -0.068 -17.812 5.191 1 96.38 130 ILE A N 1
ATOM 1055 C CA . ILE A 1 130 ? -1.203 -17.688 6.098 1 96.38 130 ILE A CA 1
ATOM 1056 C C . ILE A 1 130 ? -2.502 -17.953 5.34 1 96.38 130 ILE A C 1
ATOM 1058 O O . ILE A 1 130 ? -3.541 -18.219 5.949 1 96.38 130 ILE A O 1
ATOM 1062 N N . GLY A 1 131 ? -2.436 -17.906 4.027 1 94.62 131 GLY A N 1
ATOM 1063 C CA . GLY A 1 131 ? -3.598 -18.375 3.285 1 94.62 131 GLY A CA 1
ATOM 1064 C C . GLY A 1 131 ? -4.363 -17.25 2.613 1 94.62 131 GLY A C 1
ATOM 1065 O O . GLY A 1 131 ? -3.766 -16.328 2.043 1 94.62 131 GLY A O 1
ATOM 1066 N N . GLN A 1 132 ? -5.695 -17.219 2.641 1 95.19 132 GLN A N 1
ATOM 1067 C CA . GLN A 1 132 ? -6.586 -16.391 1.838 1 95.19 132 GLN A CA 1
ATOM 1068 C C . GLN A 1 132 ? -6.348 -14.906 2.105 1 95.19 132 GLN A C 1
ATOM 1070 O O . GLN A 1 132 ? -6.246 -14.484 3.262 1 95.19 132 GLN A O 1
ATOM 1075 N N . ILE A 1 133 ? -6.254 -14.164 1.045 1 97.31 133 ILE A N 1
ATOM 1076 C CA . ILE A 1 133 ? -6.047 -12.727 1.137 1 97.31 133 ILE A CA 1
ATOM 1077 C C . ILE A 1 133 ? -7.07 -12 0.266 1 97.31 133 ILE A C 1
ATOM 1079 O O . ILE A 1 133 ? -7.898 -12.633 -0.389 1 97.31 133 ILE A O 1
ATOM 1083 N N . GLN A 1 134 ? -7.086 -10.688 0.363 1 97.69 134 GLN A N 1
ATOM 1084 C CA . GLN A 1 134 ? -8 -9.828 -0.384 1 97.69 134 GLN A CA 1
ATOM 1085 C C . GLN A 1 134 ? -7.234 -8.836 -1.256 1 97.69 134 GLN A C 1
ATOM 1087 O O . GLN A 1 134 ? -6.004 -8.766 -1.194 1 97.69 134 GLN A O 1
ATOM 1092 N N . SER A 1 135 ? -7.918 -8.148 -2.15 1 98.19 135 SER A N 1
ATOM 1093 C CA . SER A 1 135 ? -7.348 -7.191 -3.088 1 98.19 135 SER A CA 1
ATOM 1094 C C . SER A 1 135 ? -8.164 -5.902 -3.127 1 98.19 135 SER A C 1
ATOM 1096 O O . SER A 1 135 ? -9.352 -5.902 -2.793 1 98.19 135 SER A O 1
ATOM 1098 N N . ILE A 1 136 ? -7.496 -4.809 -3.428 1 98.5 136 ILE A N 1
ATOM 1099 C CA . ILE A 1 136 ? -8.219 -3.58 -3.727 1 98.5 136 ILE A CA 1
ATOM 1100 C C . ILE A 1 136 ? -8.938 -3.713 -5.066 1 98.5 136 ILE A C 1
ATOM 1102 O O . ILE A 1 136 ? -10.055 -3.211 -5.234 1 98.5 136 ILE A O 1
ATOM 1106 N N . TYR A 1 137 ? -8.242 -4.387 -5.988 1 98.31 137 TYR A N 1
ATOM 1107 C CA . TYR A 1 137 ? -8.875 -4.621 -7.281 1 98.31 137 TYR A CA 1
ATOM 1108 C C . TYR A 1 137 ? -10.203 -5.348 -7.117 1 98.31 137 TYR A C 1
ATOM 1110 O O . TYR A 1 137 ? -10.273 -6.398 -6.48 1 98.31 137 TYR A O 1
ATOM 1118 N N . GLY A 1 138 ? -11.234 -4.73 -7.594 1 97.94 138 GLY A N 1
ATOM 1119 C CA . GLY A 1 138 ? -12.547 -5.352 -7.562 1 97.94 138 GLY A CA 1
ATOM 1120 C C . GLY A 1 138 ? -13.273 -5.16 -6.242 1 97.94 138 GLY A C 1
ATOM 1121 O O . GLY A 1 138 ? -14.414 -5.594 -6.086 1 97.94 138 GLY A O 1
ATOM 1122 N N . SER A 1 139 ? -12.656 -4.531 -5.254 1 98.56 139 SER A N 1
ATOM 1123 C CA . SER A 1 139 ? -13.281 -4.309 -3.953 1 98.56 139 SER A CA 1
ATOM 1124 C C . SER A 1 139 ? -14.195 -3.09 -3.98 1 98.56 139 SER A C 1
ATOM 1126 O O . SER A 1 139 ? -14.086 -2.24 -4.863 1 98.56 139 SER A O 1
ATOM 1128 N N . THR A 1 140 ? -15.125 -3.074 -3.109 1 98.88 140 THR A N 1
ATOM 1129 C CA . THR A 1 140 ? -15.93 -1.895 -2.828 1 98.88 140 THR A CA 1
ATOM 1130 C C . THR A 1 140 ? -15.383 -1.134 -1.626 1 98.88 140 THR A C 1
ATOM 1132 O O . THR A 1 140 ? -15.289 -1.685 -0.527 1 98.88 140 THR A O 1
ATOM 1135 N N . VAL A 1 141 ? -15.047 0.106 -1.873 1 98.94 141 VAL A N 1
ATOM 1136 C CA . VAL A 1 141 ? -14.406 0.915 -0.839 1 98.94 141 VAL A CA 1
ATOM 1137 C C . VAL A 1 141 ? -15.305 2.102 -0.488 1 98.94 141 VAL A C 1
ATOM 1139 O O . VAL A 1 141 ? -15.672 2.889 -1.362 1 98.94 141 VAL A O 1
ATOM 1142 N N . LEU A 1 142 ? -15.664 2.166 0.774 1 98.94 142 LEU A N 1
ATOM 1143 C CA . LEU A 1 142 ? -16.438 3.301 1.264 1 98.94 142 LEU A CA 1
ATOM 1144 C C . LEU A 1 142 ? -15.531 4.387 1.816 1 98.94 142 LEU A C 1
ATOM 1146 O O . LEU A 1 142 ? -14.766 4.148 2.756 1 98.94 142 LEU A O 1
ATOM 1150 N N . VAL A 1 143 ? -15.578 5.516 1.196 1 98.88 143 VAL A N 1
ATOM 1151 C CA . VAL A 1 143 ? -14.836 6.691 1.63 1 98.88 143 VAL A CA 1
ATOM 1152 C C . VAL A 1 143 ? -15.766 7.645 2.381 1 98.88 143 VAL A C 1
ATOM 1154 O O . VAL A 1 143 ? -16.625 8.281 1.779 1 98.88 143 VAL A O 1
ATOM 1157 N N . HIS A 1 144 ? -15.586 7.672 3.695 1 98.5 144 HIS A N 1
ATOM 1158 C CA . HIS A 1 144 ? -16.359 8.562 4.551 1 98.5 144 HIS A CA 1
ATOM 1159 C C . HIS A 1 144 ? -15.695 9.93 4.68 1 98.5 144 HIS A C 1
ATOM 1161 O O . HIS A 1 144 ? -14.766 10.094 5.473 1 98.5 144 HIS A O 1
ATOM 1167 N N . GLY A 1 145 ? -16.156 10.906 3.982 1 96 145 GLY A N 1
ATOM 1168 C CA . GLY A 1 145 ? -15.531 12.203 3.797 1 96 145 GLY A CA 1
ATOM 1169 C C . GLY A 1 145 ? -14.758 12.312 2.494 1 96 145 GLY A C 1
ATOM 1170 O O . GLY A 1 145 ? -13.727 11.656 2.318 1 96 145 GLY A O 1
ATOM 1171 N N . LEU A 1 146 ? -15.227 13.18 1.606 1 95.19 146 LEU A N 1
ATOM 1172 C CA . LEU A 1 146 ? -14.602 13.328 0.299 1 95.19 146 LEU A CA 1
ATOM 1173 C C . LEU A 1 146 ? -13.945 14.695 0.16 1 95.19 146 LEU A C 1
ATOM 1175 O O . LEU A 1 146 ? -14.141 15.383 -0.842 1 95.19 146 LEU A O 1
ATOM 1179 N N . GLY A 1 147 ? -13.312 15.148 1.226 1 91.81 147 GLY A N 1
ATOM 1180 C CA . GLY A 1 147 ? -12.461 16.328 1.179 1 91.81 147 GLY A CA 1
ATOM 1181 C C . GLY A 1 147 ? -11.109 16.062 0.552 1 91.81 147 GLY A C 1
ATOM 1182 O O . GLY A 1 147 ? -10.977 15.203 -0.323 1 91.81 147 GLY A O 1
ATOM 1183 N N . ASP A 1 148 ? -10.109 16.828 0.913 1 92.75 148 ASP A N 1
ATOM 1184 C CA . ASP A 1 148 ? -8.766 16.703 0.365 1 92.75 148 ASP A CA 1
ATOM 1185 C C . ASP A 1 148 ? -8.211 15.297 0.557 1 92.75 148 ASP A C 1
ATOM 1187 O O . ASP A 1 148 ? -7.758 14.664 -0.401 1 92.75 148 ASP A O 1
ATOM 1191 N N . ILE A 1 149 ? -8.312 14.758 1.787 1 95.75 149 ILE A N 1
ATOM 1192 C CA . ILE A 1 149 ? -7.762 13.453 2.119 1 95.75 149 ILE A CA 1
ATOM 1193 C C . ILE A 1 149 ? -8.578 12.359 1.432 1 95.75 149 ILE A C 1
ATOM 1195 O O . ILE A 1 149 ? -8.023 11.523 0.705 1 95.75 149 ILE A O 1
ATOM 1199 N N . GLY A 1 150 ? -9.883 12.398 1.572 1 97.31 150 GLY A N 1
ATOM 1200 C CA . GLY A 1 150 ? -10.766 11.375 1.024 1 97.31 150 GLY A CA 1
ATOM 1201 C C . GLY A 1 150 ? -10.711 11.297 -0.49 1 97.31 150 GLY A C 1
ATOM 1202 O O . GLY A 1 150 ? -10.758 10.203 -1.061 1 97.31 150 GLY A O 1
ATOM 1203 N N . SER A 1 151 ? -10.633 12.469 -1.153 1 97.31 151 SER A N 1
ATOM 1204 C CA . SER A 1 151 ? -10.609 12.477 -2.613 1 97.31 151 SER A CA 1
ATOM 1205 C C . SER A 1 151 ? -9.305 11.898 -3.146 1 97.31 151 SER A C 1
ATOM 1207 O O . SER A 1 151 ? -9.297 11.188 -4.152 1 97.31 151 SER A O 1
ATOM 1209 N N . HIS A 1 152 ? -8.195 12.234 -2.486 1 97.88 152 HIS A N 1
ATOM 1210 C CA . HIS A 1 152 ? -6.926 11.648 -2.885 1 97.88 152 HIS A CA 1
ATOM 1211 C C . HIS A 1 152 ? -6.941 10.133 -2.709 1 97.88 152 HIS A C 1
ATOM 1213 O O . HIS A 1 152 ? -6.449 9.398 -3.568 1 97.88 152 HIS A O 1
ATOM 1219 N N . PHE A 1 153 ? -7.531 9.664 -1.643 1 98.75 153 PHE A N 1
ATOM 1220 C CA . PHE A 1 153 ? -7.633 8.227 -1.392 1 98.75 153 PHE A CA 1
ATOM 1221 C C . PHE A 1 153 ? -8.531 7.559 -2.426 1 98.75 153 PHE A C 1
ATOM 1223 O O . PHE A 1 153 ? -8.172 6.527 -2.996 1 98.75 153 PHE A O 1
ATOM 1230 N N . ALA A 1 154 ? -9.648 8.188 -2.674 1 98.75 154 ALA A N 1
ATOM 1231 C CA . ALA A 1 154 ? -10.594 7.68 -3.662 1 98.75 154 ALA A CA 1
ATOM 1232 C C . ALA A 1 154 ? -9.938 7.547 -5.035 1 98.75 154 ALA A C 1
ATOM 1234 O O . ALA A 1 154 ? -10.109 6.535 -5.719 1 98.75 154 ALA A O 1
ATOM 1235 N N . GLN A 1 155 ? -9.219 8.547 -5.41 1 98.5 155 GLN A N 1
ATOM 1236 C CA . GLN A 1 155 ? -8.508 8.531 -6.684 1 98.5 155 GLN A CA 1
ATOM 1237 C C . GLN A 1 155 ? -7.562 7.336 -6.773 1 98.5 155 GLN A C 1
ATOM 1239 O O . GLN A 1 155 ? -7.508 6.656 -7.801 1 98.5 155 GLN A O 1
ATOM 1244 N N . LYS A 1 156 ? -6.828 7.082 -5.75 1 98.75 156 LYS A N 1
ATOM 1245 C CA . LYS A 1 156 ? -5.887 5.965 -5.73 1 98.75 156 LYS A CA 1
ATOM 1246 C C . LYS A 1 156 ? -6.617 4.629 -5.781 1 98.75 156 LYS A C 1
ATOM 1248 O O . LYS A 1 156 ? -6.18 3.701 -6.469 1 98.75 156 LYS A O 1
ATOM 1253 N N . ILE A 1 157 ? -7.746 4.512 -5.035 1 98.81 157 ILE A N 1
ATOM 1254 C CA . ILE A 1 157 ? -8.547 3.291 -5.035 1 98.81 157 ILE A CA 1
ATOM 1255 C C . ILE A 1 157 ? -9.039 2.996 -6.453 1 98.81 157 ILE A C 1
ATOM 1257 O O . ILE A 1 157 ? -8.922 1.865 -6.934 1 98.81 157 ILE A O 1
ATOM 1261 N N . GLN A 1 158 ? -9.5 4.004 -7.145 1 98.56 158 GLN A N 1
ATOM 1262 C CA . GLN A 1 158 ? -9.984 3.822 -8.508 1 98.56 158 GLN A CA 1
ATOM 1263 C C . GLN A 1 158 ? -8.844 3.424 -9.445 1 98.56 158 GLN A C 1
ATOM 1265 O O . GLN A 1 158 ? -9.008 2.547 -10.297 1 98.56 158 GLN A O 1
ATOM 1270 N N . ALA A 1 159 ? -7.719 4.066 -9.258 1 98.06 159 ALA A N 1
ATOM 1271 C CA . ALA A 1 159 ? -6.559 3.766 -10.094 1 98.06 159 ALA A CA 1
ATOM 1272 C C . ALA A 1 159 ? -6.133 2.307 -9.938 1 98.06 159 ALA A C 1
ATOM 1274 O O . ALA A 1 159 ? -5.586 1.71 -10.867 1 98.06 159 ALA A O 1
ATOM 1275 N N . LEU A 1 160 ? -6.477 1.721 -8.805 1 98.44 160 LEU A N 1
ATOM 1276 C CA . LEU A 1 160 ? -6.062 0.35 -8.523 1 98.44 160 LEU A CA 1
ATOM 1277 C C . LEU A 1 160 ? -7.207 -0.626 -8.781 1 98.44 160 LEU A C 1
ATOM 1279 O O . LEU A 1 160 ? -7.09 -1.817 -8.484 1 98.44 160 LEU A O 1
ATOM 1283 N N . GLY A 1 161 ? -8.328 -0.099 -9.234 1 98.25 161 GLY A N 1
ATOM 1284 C CA . GLY A 1 161 ? -9.391 -0.956 -9.734 1 98.25 161 GLY A CA 1
ATOM 1285 C C . GLY A 1 161 ? -10.5 -1.183 -8.734 1 98.25 161 GLY A C 1
ATOM 1286 O O . GLY A 1 161 ? -11.297 -2.111 -8.883 1 98.25 161 GLY A O 1
ATOM 1287 N N . GLY A 1 162 ? -10.539 -0.363 -7.648 1 98.56 162 GLY A N 1
ATOM 1288 C CA . GLY A 1 162 ? -11.617 -0.457 -6.676 1 98.56 162 GLY A CA 1
ATOM 1289 C C . GLY A 1 162 ? -12.82 0.391 -7.039 1 98.56 162 GLY A C 1
ATOM 1290 O O . GLY A 1 162 ? -12.711 1.34 -7.82 1 98.56 162 GLY A O 1
ATOM 1291 N N . HIS A 1 163 ? -13.961 -0.014 -6.551 1 98.75 163 HIS A N 1
ATOM 1292 C CA . HIS A 1 163 ? -15.211 0.731 -6.672 1 98.75 163 HIS A CA 1
ATOM 1293 C C . HIS A 1 163 ? -15.422 1.642 -5.465 1 98.75 163 HIS A C 1
ATOM 1295 O O . HIS A 1 163 ? -15.469 1.171 -4.328 1 98.75 163 HIS A O 1
ATOM 1301 N N . VAL A 1 164 ? -15.625 2.967 -5.66 1 98.81 164 VAL A N 1
ATOM 1302 C CA . VAL A 1 164 ? -15.641 3.92 -4.555 1 98.81 164 VAL A CA 1
ATOM 1303 C C . VAL A 1 164 ? -17.078 4.359 -4.273 1 98.81 164 VAL A C 1
ATOM 1305 O O . VAL A 1 164 ? -17.75 4.895 -5.152 1 98.81 164 VAL A O 1
ATOM 1308 N N . ILE A 1 165 ? -17.531 4.137 -3.086 1 98.69 165 ILE A N 1
ATOM 1309 C CA . ILE A 1 165 ? -18.734 4.734 -2.525 1 98.69 165 ILE A CA 1
ATOM 1310 C C . ILE A 1 165 ? -18.359 5.871 -1.576 1 98.69 165 ILE A C 1
ATOM 1312 O O . ILE A 1 165 ? -17.734 5.637 -0.537 1 98.69 165 ILE A O 1
ATOM 1316 N N . ALA A 1 166 ? -18.703 7.055 -1.913 1 98.38 166 ALA A N 1
ATOM 1317 C CA . ALA A 1 166 ? -18.422 8.195 -1.04 1 98.38 166 ALA A CA 1
ATOM 1318 C C . ALA A 1 166 ? -19.641 8.539 -0.188 1 98.38 166 ALA A C 1
ATOM 1320 O O . ALA A 1 166 ? -20.781 8.508 -0.669 1 98.38 166 ALA A O 1
ATOM 1321 N N . VAL A 1 167 ? -19.422 8.797 1.078 1 97.88 167 VAL A N 1
ATOM 1322 C CA . VAL A 1 167 ? -20.438 9.352 1.979 1 97.88 167 VAL A CA 1
ATOM 1323 C C . VAL A 1 167 ? -19.969 10.711 2.492 1 97.88 167 VAL A C 1
ATOM 1325 O O . VAL A 1 167 ? -18.859 10.844 3.016 1 97.88 167 VAL A O 1
ATOM 1328 N N . LYS A 1 168 ? -20.75 11.703 2.334 1 93.88 168 LYS A N 1
ATOM 1329 C CA . LYS A 1 168 ? -20.344 13.039 2.742 1 93.88 168 LYS A CA 1
ATOM 1330 C C . LYS A 1 168 ? -21.531 13.859 3.215 1 93.88 168 LYS A C 1
ATOM 1332 O O . LYS A 1 168 ? -22.688 13.469 2.998 1 93.88 168 LYS A O 1
ATOM 1337 N N . ARG A 1 169 ? -21.281 14.938 3.875 1 87.31 169 ARG A N 1
ATOM 1338 C CA . ARG A 1 169 ? -22.312 15.781 4.465 1 87.31 169 ARG A CA 1
ATOM 1339 C C . ARG A 1 169 ? -23.172 16.422 3.385 1 87.31 169 ARG A C 1
ATOM 1341 O O . ARG A 1 169 ? -24.406 16.406 3.475 1 87.31 169 ARG A O 1
ATOM 1348 N N . THR A 1 170 ? -22.484 17.016 2.395 1 83.44 170 THR A N 1
ATOM 1349 C CA . THR A 1 170 ? -23.172 17.672 1.298 1 83.44 170 THR A CA 1
ATOM 1350 C C . THR A 1 170 ? -22.891 16.969 -0.028 1 83.44 170 THR A C 1
ATOM 1352 O O . THR A 1 170 ? -21.734 16.906 -0.459 1 83.44 170 THR A O 1
ATOM 1355 N N . VAL A 1 171 ? -23.922 16.531 -0.703 1 86.25 171 VAL A N 1
ATOM 1356 C CA . VAL A 1 171 ? -23.781 15.836 -1.978 1 86.25 171 VAL A CA 1
ATOM 1357 C C . VAL A 1 171 ? -24.094 16.797 -3.125 1 86.25 171 VAL A C 1
ATOM 1359 O O . VAL A 1 171 ? -25.156 17.406 -3.168 1 86.25 171 VAL A O 1
ATOM 1362 N N . TYR A 1 172 ? -23.156 16.906 -3.932 1 84.19 172 TYR A N 1
ATOM 1363 C CA . TYR A 1 172 ? -23.328 17.812 -5.062 1 84.19 172 TYR A CA 1
ATOM 1364 C C . TYR A 1 172 ? -23.719 17.047 -6.32 1 84.19 172 TYR A C 1
ATOM 1366 O O . TYR A 1 172 ? -24.359 17.594 -7.219 1 84.19 172 TYR A O 1
ATOM 1374 N N . GLY A 1 173 ? -23.391 15.852 -6.387 1 81.62 173 GLY A N 1
ATOM 1375 C CA . GLY A 1 173 ? -23.781 15.008 -7.512 1 81.62 173 GLY A CA 1
ATOM 1376 C C . GLY A 1 173 ? -22.688 14.875 -8.555 1 81.62 173 GLY A C 1
ATOM 1377 O O . GLY A 1 173 ? -22.75 13.992 -9.414 1 81.62 173 GLY A O 1
ATOM 1378 N N . ASP A 1 174 ? -21.641 15.727 -8.547 1 82.75 174 ASP A N 1
ATOM 1379 C CA . ASP A 1 174 ? -20.578 15.688 -9.547 1 82.75 174 ASP A CA 1
ATOM 1380 C C . ASP A 1 174 ? -19.219 15.422 -8.898 1 82.75 174 ASP A C 1
ATOM 1382 O O . ASP A 1 174 ? -18.172 15.812 -9.438 1 82.75 174 ASP A O 1
ATOM 1386 N N . GLU A 1 175 ? -19.328 14.75 -7.883 1 86.69 175 GLU A N 1
ATOM 1387 C CA . GLU A 1 175 ? -18.078 14.469 -7.18 1 86.69 175 GLU A CA 1
ATOM 1388 C C . GLU A 1 175 ? -17.125 13.656 -8.047 1 86.69 175 GLU A C 1
ATOM 1390 O O . GLU A 1 175 ? -17.5 12.641 -8.625 1 86.69 175 GLU A O 1
ATOM 1395 N N . GLU A 1 176 ? -15.93 14.18 -8.016 1 89.38 176 GLU A N 1
ATOM 1396 C CA . GLU A 1 176 ? -14.891 13.453 -8.734 1 89.38 176 GLU A CA 1
ATOM 1397 C C . GLU A 1 176 ? -14.375 12.266 -7.922 1 89.38 176 GLU A C 1
ATOM 1399 O O . GLU A 1 176 ? -14.438 12.281 -6.688 1 89.38 176 GLU A O 1
ATOM 1404 N N . PHE A 1 177 ? -14.031 11.148 -8.531 1 92.75 177 PHE A N 1
ATOM 1405 C CA . PHE A 1 177 ? -13.375 9.961 -7.988 1 92.75 177 PHE A CA 1
ATOM 1406 C C . PHE A 1 177 ? -14.336 9.148 -7.137 1 92.75 177 PHE A C 1
ATOM 1408 O O . PHE A 1 177 ? -13.922 8.469 -6.191 1 92.75 177 PHE A O 1
ATOM 1415 N N . ALA A 1 178 ? -15.586 9.367 -7.277 1 96.56 178 ALA A N 1
ATOM 1416 C CA . ALA A 1 178 ? -16.594 8.523 -6.645 1 96.56 178 ALA A CA 1
ATOM 1417 C C . ALA A 1 178 ? -17.484 7.852 -7.691 1 96.56 178 ALA A C 1
ATOM 1419 O O . ALA A 1 178 ? -17.969 8.508 -8.617 1 96.56 178 ALA A O 1
ATOM 1420 N N . ASP A 1 179 ? -17.656 6.59 -7.535 1 97.69 179 ASP A N 1
ATOM 1421 C CA . ASP A 1 179 ? -18.578 5.867 -8.414 1 97.69 179 ASP A CA 1
ATOM 1422 C C . ASP A 1 179 ? -20.016 6.035 -7.953 1 97.69 179 ASP A C 1
ATOM 1424 O O . ASP A 1 179 ? -20.938 6.016 -8.773 1 97.69 179 ASP A O 1
ATOM 1428 N N . GLU A 1 180 ? -20.219 6.117 -6.66 1 97.5 180 GLU A N 1
ATOM 1429 C CA . GLU A 1 180 ? -21.484 6.426 -6.004 1 97.5 180 GLU A CA 1
ATOM 1430 C C . GLU A 1 180 ? -21.281 7.445 -4.883 1 97.5 180 GLU A C 1
ATOM 1432 O O . GLU A 1 180 ? -20.234 7.473 -4.234 1 97.5 180 GLU A O 1
ATOM 1437 N N . VAL A 1 181 ? -22.297 8.273 -4.664 1 97.75 181 VAL A N 1
ATOM 1438 C CA . VAL A 1 181 ? -22.219 9.258 -3.596 1 97.75 181 VAL A CA 1
ATOM 1439 C C . VAL A 1 181 ? -23.516 9.227 -2.781 1 97.75 181 VAL A C 1
ATOM 1441 O O . VAL A 1 181 ? -24.609 9.18 -3.346 1 97.75 181 VAL A O 1
ATOM 1444 N N . TYR A 1 182 ? -23.359 9.266 -1.471 1 97.31 182 TYR A N 1
ATOM 1445 C CA . TYR A 1 182 ? -24.484 9.25 -0.542 1 97.31 182 TYR A CA 1
ATOM 1446 C C . TYR A 1 182 ? -24.312 10.312 0.532 1 97.31 182 TYR A C 1
ATOM 1448 O O . TYR A 1 182 ? -23.203 10.773 0.793 1 97.31 182 TYR A O 1
ATOM 1456 N N . ALA A 1 183 ? -25.453 10.648 1.166 1 96.06 183 ALA A N 1
ATOM 1457 C CA . ALA A 1 183 ? -25.438 11.562 2.307 1 96.06 183 ALA A CA 1
ATOM 1458 C C . ALA A 1 183 ? -25.109 10.812 3.6 1 96.06 183 ALA A C 1
ATOM 1460 O O . ALA A 1 183 ? -25.25 9.594 3.668 1 96.06 183 ALA A O 1
ATOM 1461 N N . GLU A 1 184 ? -24.781 11.578 4.586 1 95.62 184 GLU A N 1
ATOM 1462 C CA . GLU A 1 184 ? -24.469 11.016 5.895 1 95.62 184 GLU A CA 1
ATOM 1463 C C . GLU A 1 184 ? -25.609 10.164 6.426 1 95.62 184 GLU A C 1
ATOM 1465 O O . GLU A 1 184 ? -25.391 9.156 7.102 1 95.62 184 GLU A O 1
ATOM 1470 N N . THR A 1 185 ? -26.781 10.516 6.102 1 95.62 185 THR A N 1
ATOM 1471 C CA . THR A 1 185 ? -27.969 9.836 6.598 1 95.62 185 THR A CA 1
ATOM 1472 C C . THR A 1 185 ? -28.062 8.43 6.016 1 95.62 185 THR A C 1
ATOM 1474 O O . THR A 1 185 ? -28.812 7.594 6.527 1 95.62 185 THR A O 1
ATOM 1477 N N . ASP A 1 186 ? -27.297 8.195 4.961 1 97.12 186 ASP A N 1
ATOM 1478 C CA . ASP A 1 186 ? -27.375 6.906 4.281 1 97.12 186 ASP A CA 1
ATOM 1479 C C . ASP A 1 186 ? -26.188 6.02 4.641 1 97.12 186 ASP A C 1
ATOM 1481 O O . ASP A 1 186 ? -26.016 4.938 4.074 1 97.12 186 ASP A O 1
ATOM 1485 N N . LEU A 1 187 ? -25.391 6.348 5.535 1 98 187 LEU A N 1
ATOM 1486 C CA . LEU A 1 187 ? -24.188 5.609 5.891 1 98 187 LEU A CA 1
ATOM 1487 C C . LEU A 1 187 ? -24.516 4.168 6.262 1 98 187 LEU A C 1
ATOM 1489 O O . LEU A 1 187 ? -23.906 3.23 5.746 1 98 187 LEU A O 1
ATOM 1493 N N . ASP A 1 188 ? -25.531 3.982 7.027 1 98.12 188 ASP A N 1
ATOM 1494 C CA . ASP A 1 188 ? -25.891 2.656 7.516 1 98.12 188 ASP A CA 1
ATOM 1495 C C . ASP A 1 188 ? -26.297 1.736 6.363 1 98.12 188 ASP A C 1
ATOM 1497 O O . ASP A 1 188 ? -26.047 0.528 6.414 1 98.12 188 ASP A O 1
ATOM 1501 N N . LYS A 1 189 ? -26.844 2.342 5.395 1 97.56 189 LYS A N 1
ATOM 1502 C CA . LYS A 1 189 ? -27.344 1.586 4.246 1 97.56 189 LYS A CA 1
ATOM 1503 C C . LYS A 1 189 ? -26.188 1.054 3.4 1 97.56 189 LYS A C 1
ATOM 1505 O O . LYS A 1 189 ? -26.312 0.006 2.762 1 97.56 189 LYS A O 1
ATOM 1510 N N . VAL A 1 190 ? -25.078 1.722 3.393 1 98.31 190 VAL A N 1
ATOM 1511 C CA . VAL A 1 190 ? -24.047 1.375 2.434 1 98.31 190 VAL A CA 1
ATOM 1512 C C . VAL A 1 190 ? -22.891 0.661 3.15 1 98.31 190 VAL A C 1
ATOM 1514 O O . VAL A 1 190 ? -22.078 -0.002 2.514 1 98.31 190 VAL A O 1
ATOM 1517 N N . LEU A 1 191 ? -22.844 0.689 4.449 1 98.62 191 LEU A N 1
ATOM 1518 C CA . LEU A 1 191 ? -21.781 0.07 5.23 1 98.62 191 LEU A CA 1
ATOM 1519 C C . LEU A 1 191 ? -21.672 -1.42 4.922 1 98.62 191 LEU A C 1
ATOM 1521 O O . LEU A 1 191 ? -20.578 -1.938 4.703 1 98.62 191 LEU A O 1
ATOM 1525 N N . PRO A 1 192 ? -22.844 -2.152 4.766 1 98.69 192 PRO A N 1
ATOM 1526 C CA . PRO A 1 192 ? -22.766 -3.598 4.543 1 98.69 192 PRO A CA 1
ATOM 1527 C C . PRO A 1 192 ? -22.203 -3.955 3.17 1 98.69 192 PRO A C 1
ATOM 1529 O O . PRO A 1 192 ? -21.891 -5.121 2.908 1 98.69 192 PRO A O 1
ATOM 1532 N N . ARG A 1 193 ? -22.062 -2.965 2.318 1 98.56 193 ARG A N 1
ATOM 1533 C CA . ARG A 1 193 ? -21.594 -3.227 0.96 1 98.56 193 ARG A CA 1
ATOM 1534 C C . ARG A 1 193 ? -20.078 -3.125 0.874 1 98.56 193 ARG A C 1
ATOM 1536 O O . ARG A 1 193 ? -19.484 -3.568 -0.107 1 98.56 193 ARG A O 1
ATOM 1543 N N . ALA A 1 194 ? -19.484 -2.543 1.841 1 98.81 194 ALA A N 1
ATOM 1544 C CA . ALA A 1 194 ? -18.078 -2.129 1.721 1 98.81 194 ALA A CA 1
ATOM 1545 C C . ALA A 1 194 ? -17.141 -3.24 2.176 1 98.81 194 ALA A C 1
ATOM 1547 O O . ALA A 1 194 ? -17.406 -3.918 3.17 1 98.81 194 ALA A O 1
ATOM 1548 N N . ASP A 1 195 ? -16.062 -3.439 1.403 1 98.88 195 ASP A N 1
ATOM 1549 C CA . ASP A 1 195 ? -14.969 -4.316 1.799 1 98.88 195 ASP A CA 1
ATOM 1550 C C . ASP A 1 195 ? -13.93 -3.557 2.627 1 98.88 195 ASP A C 1
ATOM 1552 O O . ASP A 1 195 ? -13.242 -4.148 3.465 1 98.88 195 ASP A O 1
ATOM 1556 N N . ILE A 1 196 ? -13.797 -2.27 2.373 1 98.94 196 ILE A N 1
ATOM 1557 C CA . ILE A 1 196 ? -12.93 -1.341 3.08 1 98.94 196 ILE A CA 1
ATOM 1558 C C . ILE A 1 196 ? -13.695 -0.066 3.422 1 98.94 196 ILE A C 1
ATOM 1560 O O . ILE A 1 196 ? -14.398 0.485 2.574 1 98.94 196 ILE A O 1
ATOM 1564 N N . ILE A 1 197 ? -13.648 0.357 4.641 1 98.94 197 ILE A N 1
ATOM 1565 C CA . ILE A 1 197 ? -14.211 1.629 5.086 1 98.94 197 ILE A CA 1
ATOM 1566 C C . ILE A 1 197 ? -13.086 2.543 5.574 1 98.94 197 ILE A C 1
ATOM 1568 O O . ILE A 1 197 ? -12.32 2.176 6.469 1 98.94 197 ILE A O 1
ATOM 1572 N N . ALA A 1 198 ? -12.953 3.668 4.973 1 98.94 198 ALA A N 1
ATOM 1573 C CA . ALA A 1 198 ? -11.945 4.645 5.367 1 98.94 198 ALA A CA 1
ATOM 1574 C C . ALA A 1 198 ? -12.586 5.977 5.742 1 98.94 198 ALA A C 1
ATOM 1576 O O . ALA A 1 198 ? -13.25 6.605 4.918 1 98.94 198 ALA A O 1
ATOM 1577 N N . SER A 1 199 ? -12.352 6.383 6.949 1 98.75 199 SER A N 1
ATOM 1578 C CA . SER A 1 199 ? -12.945 7.621 7.434 1 98.75 199 SER A CA 1
ATOM 1579 C C . SER A 1 199 ? -11.891 8.703 7.645 1 98.75 199 SER A C 1
ATOM 1581 O O . SER A 1 199 ? -10.844 8.445 8.234 1 98.75 199 SER A O 1
ATOM 1583 N N . SER A 1 200 ? -12.125 9.875 7.145 1 96.88 200 SER A N 1
ATOM 1584 C CA . SER A 1 200 ? -11.25 11.031 7.316 1 96.88 200 SER A CA 1
ATOM 1585 C C . SER A 1 200 ? -12.055 12.273 7.691 1 96.88 200 SER A C 1
ATOM 1587 O O . SER A 1 200 ? -11.695 13.391 7.312 1 96.88 200 SER A O 1
ATOM 1589 N N . VAL A 1 201 ? -13.141 12.125 8.406 1 93.62 201 VAL A N 1
ATOM 1590 C CA . VAL A 1 201 ? -14.023 13.242 8.734 1 93.62 201 VAL A CA 1
ATOM 1591 C C . VAL A 1 201 ? -13.562 13.914 10.023 1 93.62 201 VAL A C 1
ATOM 1593 O O . VAL A 1 201 ? -12.875 13.297 10.836 1 93.62 201 VAL A O 1
ATOM 1596 N N . PRO A 1 202 ? -13.93 15.156 10.25 1 88.5 202 PRO A N 1
ATOM 1597 C CA . PRO A 1 202 ? -13.539 15.875 11.461 1 88.5 202 PRO A CA 1
ATOM 1598 C C . PRO A 1 202 ? -14.281 15.391 12.703 1 88.5 202 PRO A C 1
ATOM 1600 O O . PRO A 1 202 ? -15.273 14.664 12.586 1 88.5 202 PRO A O 1
ATOM 1603 N N . GLY A 1 203 ? -13.711 15.711 13.828 1 88.81 203 GLY A N 1
ATOM 1604 C CA . GLY A 1 203 ? -14.391 15.469 15.094 1 88.81 203 GLY A CA 1
ATOM 1605 C C . GLY A 1 203 ? -15.406 16.531 15.438 1 88.81 203 GLY A C 1
ATOM 1606 O O . GLY A 1 203 ? -15.062 17.703 15.578 1 88.81 203 GLY A O 1
ATOM 1607 N N . THR A 1 204 ? -16.625 16.25 15.422 1 85.94 204 THR A N 1
ATOM 1608 C CA . THR A 1 204 ? -17.734 17.109 15.797 1 85.94 204 THR A CA 1
ATOM 1609 C C . THR A 1 204 ? -18.703 16.375 16.719 1 85.94 204 THR A C 1
ATOM 1611 O O . THR A 1 204 ? -18.484 15.195 17.031 1 85.94 204 THR A O 1
ATOM 1614 N N . HIS A 1 205 ? -19.672 17.109 17.156 1 88.44 205 HIS A N 1
ATOM 1615 C CA . HIS A 1 205 ? -20.688 16.453 17.953 1 88.44 205 HIS A CA 1
ATOM 1616 C C . HIS A 1 205 ? -21.391 15.344 17.156 1 88.44 205 HIS A C 1
ATOM 1618 O O . HIS A 1 205 ? -21.688 14.281 17.688 1 88.44 205 HIS A O 1
ATOM 1624 N N . GLU A 1 206 ? -21.531 15.57 15.906 1 89.69 206 GLU A N 1
ATOM 1625 C CA . GLU A 1 206 ? -22.234 14.641 15.031 1 89.69 206 GLU A CA 1
ATOM 1626 C C . GLU A 1 206 ? -21.391 13.406 14.742 1 89.69 206 GLU A C 1
ATOM 1628 O O . GLU A 1 206 ? -21.922 12.328 14.453 1 89.69 206 GLU A O 1
ATOM 1633 N N . THR A 1 207 ? -20.078 13.516 14.867 1 93.44 207 THR A N 1
ATOM 1634 C CA . THR A 1 207 ? -19.203 12.398 14.492 1 93.44 207 THR A CA 1
ATOM 1635 C C . THR A 1 207 ? -18.641 11.719 15.734 1 93.44 207 THR A C 1
ATOM 1637 O O . THR A 1 207 ? -17.859 10.766 15.625 1 93.44 207 THR A O 1
ATOM 1640 N N . TYR A 1 208 ? -19.047 12.25 16.922 1 95.81 208 TYR A N 1
ATOM 1641 C CA . TYR A 1 208 ? -18.531 11.664 18.156 1 95.81 208 TYR A CA 1
ATOM 1642 C C . TYR A 1 208 ? -18.984 10.219 18.297 1 95.81 208 TYR A C 1
ATOM 1644 O O . TYR A 1 208 ? -20.188 9.93 18.312 1 95.81 208 TYR A O 1
ATOM 1652 N N . LYS A 1 209 ? -18.062 9.273 18.328 1 98.25 209 LYS A N 1
ATOM 1653 C CA . LYS A 1 209 ? -18.281 7.836 18.438 1 98.25 209 LYS A CA 1
ATOM 1654 C C . LYS A 1 209 ? -19.281 7.352 17.375 1 98.25 209 LYS A C 1
ATOM 1656 O O . LYS A 1 209 ? -20.141 6.516 17.672 1 98.25 209 LYS A O 1
ATOM 1661 N N . LEU A 1 210 ? -19.141 8.008 16.281 1 98 210 LEU A N 1
ATOM 1662 C CA . LEU A 1 210 ? -19.953 7.598 15.148 1 98 210 LEU A CA 1
ATOM 1663 C C . LEU A 1 210 ? -19.781 6.109 14.859 1 98 210 LEU A C 1
ATOM 1665 O O . LEU A 1 210 ? -20.766 5.391 14.672 1 98 210 LEU A O 1
ATOM 1669 N N . PHE A 1 211 ? -18.547 5.637 14.789 1 98.81 211 PHE A N 1
ATOM 1670 C CA . PHE A 1 211 ? -18.266 4.215 14.609 1 98.81 211 PHE A CA 1
ATOM 1671 C C . PHE A 1 211 ? -18.25 3.488 15.945 1 98.81 211 PHE A C 1
ATOM 1673 O O . PHE A 1 211 ? -17.219 3.434 16.609 1 98.81 211 PHE A O 1
ATOM 1680 N N . ASN A 1 212 ? -19.375 3.064 16.297 1 98.69 212 ASN A N 1
ATOM 1681 C CA . ASN A 1 212 ? -19.609 2.316 17.531 1 98.69 212 ASN A CA 1
ATOM 1682 C C . ASN A 1 212 ? -20.016 0.872 17.234 1 98.69 212 ASN A C 1
ATOM 1684 O O . ASN A 1 212 ? -19.875 0.404 16.109 1 98.69 212 ASN A O 1
ATOM 1688 N N . GLN A 1 213 ? -20.438 0.184 18.234 1 98.44 213 GLN A N 1
ATOM 1689 C CA . GLN A 1 213 ? -20.781 -1.229 18.094 1 98.44 213 GLN A CA 1
ATOM 1690 C C . GLN A 1 213 ? -21.828 -1.44 17 1 98.44 213 GLN A C 1
ATOM 1692 O O . GLN A 1 213 ? -21.703 -2.363 16.203 1 98.44 213 GLN A O 1
ATOM 1697 N N . GLU A 1 214 ? -22.812 -0.596 16.984 1 98.44 214 GLU A N 1
ATOM 1698 C CA . GLU A 1 214 ? -23.891 -0.715 15.992 1 98.44 214 GLU A CA 1
ATOM 1699 C C . GLU A 1 214 ? -23.344 -0.621 14.57 1 98.44 214 GLU A C 1
ATOM 1701 O O . GLU A 1 214 ? -23.719 -1.422 13.711 1 98.44 214 GLU A O 1
ATOM 1706 N N . LYS A 1 215 ? -22.516 0.352 14.305 1 98.75 215 LYS A N 1
ATOM 1707 C CA . LYS A 1 215 ? -21.922 0.521 12.977 1 98.75 215 LYS A CA 1
ATOM 1708 C C . LYS A 1 215 ? -21.031 -0.666 12.609 1 98.75 215 LYS A C 1
ATOM 1710 O O . LYS A 1 215 ? -21.062 -1.151 11.484 1 98.75 215 LYS A O 1
ATOM 1715 N N . PHE A 1 216 ? -20.203 -1.187 13.516 1 98.81 216 PHE A N 1
ATOM 1716 C CA . PHE A 1 216 ? -19.328 -2.324 13.25 1 98.81 216 PHE A CA 1
ATOM 1717 C C . PHE A 1 216 ? -20.156 -3.576 12.961 1 98.81 216 PHE A C 1
ATOM 1719 O O . PHE A 1 216 ? -19.766 -4.402 12.133 1 98.81 216 PHE A O 1
ATOM 1726 N N . ASP A 1 217 ? -21.328 -3.672 13.586 1 98.38 217 ASP A N 1
ATOM 1727 C CA . ASP A 1 217 ? -22.203 -4.824 13.383 1 98.38 217 ASP A CA 1
ATOM 1728 C C . ASP A 1 217 ? -22.781 -4.828 11.969 1 98.38 217 ASP A C 1
ATOM 1730 O O . ASP A 1 217 ? -23.188 -5.879 11.469 1 98.38 217 ASP A O 1
ATOM 1734 N N . LEU A 1 218 ? -22.844 -3.672 11.375 1 98.69 218 LEU A N 1
ATOM 1735 C CA . LEU A 1 218 ? -23.406 -3.561 10.039 1 98.69 218 LEU A CA 1
ATOM 1736 C C . LEU A 1 218 ? -22.375 -3.951 8.977 1 98.69 218 LEU A C 1
ATOM 1738 O O . LEU A 1 218 ? -22.734 -4.199 7.824 1 98.69 218 LEU A O 1
ATOM 1742 N N . MET A 1 219 ? -21.094 -3.98 9.281 1 98.69 219 MET A N 1
ATOM 1743 C CA . MET A 1 219 ? -20.031 -4.238 8.305 1 98.69 219 MET A CA 1
ATOM 1744 C C . MET A 1 219 ? -19.938 -5.73 7.996 1 98.69 219 MET A C 1
ATOM 1746 O O . MET A 1 219 ? -20.406 -6.562 8.773 1 98.69 219 MET A O 1
ATOM 1750 N N . LYS A 1 220 ? -19.281 -6.043 6.824 1 98.12 220 LYS A N 1
ATOM 1751 C CA . LYS A 1 220 ? -18.969 -7.426 6.477 1 98.12 220 LYS A CA 1
ATOM 1752 C C . LYS A 1 220 ? -17.953 -8.023 7.445 1 98.12 220 LYS A C 1
ATOM 1754 O O . LYS A 1 220 ? -17.078 -7.316 7.934 1 98.12 220 LYS A O 1
ATOM 1759 N N . GLU A 1 221 ? -18.062 -9.266 7.605 1 98.06 221 GLU A N 1
ATOM 1760 C CA . GLU A 1 221 ? -17.109 -9.961 8.477 1 98.06 221 GLU A CA 1
ATOM 1761 C C . GLU A 1 221 ? -15.68 -9.82 7.953 1 98.06 221 GLU A C 1
ATOM 1763 O O . GLU A 1 221 ? -14.727 -9.789 8.734 1 98.06 221 GLU A O 1
ATOM 1768 N N . ASN A 1 222 ? -15.539 -9.703 6.652 1 98 222 ASN A N 1
ATOM 1769 C CA . ASN A 1 222 ? -14.203 -9.609 6.078 1 98 222 ASN A CA 1
ATOM 1770 C C . ASN A 1 222 ? -13.797 -8.164 5.82 1 98 222 ASN A C 1
ATOM 1772 O O . ASN A 1 222 ? -12.82 -7.898 5.121 1 98 222 ASN A O 1
ATOM 1776 N N . ALA A 1 223 ? -14.539 -7.168 6.332 1 98.69 223 ALA A N 1
ATOM 1777 C CA . ALA A 1 223 ? -14.289 -5.754 6.066 1 98.69 223 ALA A CA 1
ATOM 1778 C C . ALA A 1 223 ? -13.102 -5.246 6.875 1 98.69 223 ALA A C 1
ATOM 1780 O O . ALA A 1 223 ? -12.812 -5.762 7.957 1 98.69 223 ALA A O 1
ATOM 1781 N N . ILE A 1 224 ? -12.438 -4.277 6.305 1 98.75 224 ILE A N 1
ATOM 1782 C CA . ILE A 1 224 ? -11.375 -3.527 6.973 1 98.75 224 ILE A CA 1
ATOM 1783 C C . ILE A 1 224 ? -11.852 -2.104 7.258 1 98.75 224 ILE A C 1
ATOM 1785 O O . ILE A 1 224 ? -12.445 -1.458 6.395 1 98.75 224 ILE A O 1
ATOM 1789 N N . PHE A 1 225 ? -11.594 -1.677 8.484 1 98.94 225 PHE A N 1
ATOM 1790 C CA . PHE A 1 225 ? -11.969 -0.325 8.883 1 98.94 225 PHE A CA 1
ATOM 1791 C C . PHE A 1 225 ? -10.727 0.535 9.109 1 98.94 225 PHE A C 1
ATOM 1793 O O . PHE A 1 225 ? -9.789 0.113 9.789 1 98.94 225 PHE A O 1
ATOM 1800 N N . LEU A 1 226 ? -10.719 1.763 8.57 1 98.94 226 LEU A N 1
ATOM 1801 C CA . LEU A 1 226 ? -9.602 2.689 8.711 1 98.94 226 LEU A CA 1
ATOM 1802 C C . LEU A 1 226 ? -10.078 4.055 9.18 1 98.94 226 LEU A C 1
ATOM 1804 O O . LEU A 1 226 ? -11.117 4.543 8.734 1 98.94 226 LEU A O 1
ATOM 1808 N N . ASN A 1 227 ? -9.289 4.691 10.07 1 98.88 227 ASN A N 1
ATOM 1809 C CA . ASN A 1 227 ? -9.633 6.039 10.516 1 98.88 227 ASN A CA 1
ATOM 1810 C C . ASN A 1 227 ? -8.391 6.922 10.641 1 98.88 227 ASN A C 1
ATOM 1812 O O . ASN A 1 227 ? -7.453 6.586 11.359 1 98.88 227 ASN A O 1
ATOM 1816 N N . VAL A 1 228 ? -8.398 8 9.906 1 98.12 228 VAL A N 1
ATOM 1817 C CA . VAL A 1 228 ? -7.34 9 10.008 1 98.12 228 VAL A CA 1
ATOM 1818 C C . VAL A 1 228 ? -7.938 10.359 10.375 1 98.12 228 VAL A C 1
ATOM 1820 O O . VAL A 1 228 ? -7.238 11.375 10.367 1 98.12 228 VAL A O 1
ATOM 1823 N N . GLY A 1 229 ? -9.25 10.375 10.594 1 94.94 229 GLY A N 1
ATOM 1824 C CA . GLY A 1 229 ? -9.867 11.609 11.055 1 94.94 229 GLY A CA 1
ATOM 1825 C C . GLY A 1 229 ? -9.5 11.961 12.484 1 94.94 229 GLY A C 1
ATOM 1826 O O . GLY A 1 229 ? -8.352 12.312 12.766 1 94.94 229 GLY A O 1
ATOM 1827 N N . ARG A 1 230 ? -10.508 11.867 13.352 1 94.44 230 ARG A N 1
ATOM 1828 C CA . ARG A 1 230 ? -10.25 12.102 14.773 1 94.44 230 ARG A CA 1
ATOM 1829 C C . ARG A 1 230 ? -10.516 10.844 15.594 1 94.44 230 ARG A C 1
ATOM 1831 O O . ARG A 1 230 ? -11.383 10.039 15.242 1 94.44 230 ARG A O 1
ATOM 1838 N N . GLY A 1 231 ? -9.719 10.68 16.641 1 97.44 231 GLY A N 1
ATOM 1839 C CA . GLY A 1 231 ? -9.906 9.523 17.5 1 97.44 231 GLY A CA 1
ATOM 1840 C C . GLY A 1 231 ? -11.281 9.461 18.141 1 97.44 231 GLY A C 1
ATOM 1841 O O . GLY A 1 231 ? -11.805 8.375 18.375 1 97.44 231 GLY A O 1
ATOM 1842 N N . THR A 1 232 ? -11.898 10.656 18.328 1 96.62 232 THR A N 1
ATOM 1843 C CA . THR A 1 232 ? -13.203 10.75 18.984 1 96.62 232 THR A CA 1
ATOM 1844 C C . THR A 1 232 ? -14.297 10.188 18.094 1 96.62 232 THR A C 1
ATOM 1846 O O . THR A 1 232 ? -15.414 9.922 18.547 1 96.62 232 THR A O 1
ATOM 1849 N N . ASN A 1 233 ? -14.016 9.953 16.797 1 97.81 233 ASN A N 1
ATOM 1850 C CA . ASN A 1 233 ? -15.008 9.438 15.852 1 97.81 233 ASN A CA 1
ATOM 1851 C C . ASN A 1 233 ? -15.273 7.953 16.078 1 97.81 233 ASN A C 1
ATOM 1853 O O . ASN A 1 233 ? -16.266 7.418 15.586 1 97.81 233 ASN A O 1
ATOM 1857 N N . VAL A 1 234 ? -14.359 7.293 16.828 1 98.88 234 VAL A N 1
ATOM 1858 C CA . VAL A 1 234 ? -14.406 5.84 16.953 1 98.88 234 VAL A CA 1
ATOM 1859 C C . VAL A 1 234 ? -14.555 5.461 18.438 1 98.88 234 VAL A C 1
ATOM 1861 O O . VAL A 1 234 ? -13.805 5.938 19.281 1 98.88 234 VAL A O 1
ATOM 1864 N N . ASP A 1 235 ? -15.555 4.719 18.766 1 98.88 235 ASP A N 1
ATOM 1865 C CA . ASP A 1 235 ? -15.555 4.031 20.047 1 98.88 235 ASP A CA 1
ATOM 1866 C C . ASP A 1 235 ? -14.5 2.928 20.078 1 98.88 235 ASP A C 1
ATOM 1868 O O . ASP A 1 235 ? -14.734 1.824 19.578 1 98.88 235 ASP A O 1
ATOM 1872 N N . LEU A 1 236 ? -13.414 3.244 20.719 1 98.81 236 LEU A N 1
ATOM 1873 C CA . LEU A 1 236 ? -12.242 2.387 20.641 1 98.81 236 LEU A CA 1
ATOM 1874 C C . LEU A 1 236 ? -12.516 1.032 21.281 1 98.81 236 LEU A C 1
ATOM 1876 O O . LEU A 1 236 ? -12.047 0.001 20.797 1 98.81 236 LEU A O 1
ATOM 1880 N N . GLU A 1 237 ? -13.242 1.043 22.359 1 98.81 237 GLU A N 1
ATOM 1881 C CA . GLU A 1 237 ? -13.586 -0.223 23 1 98.81 237 GLU A CA 1
ATOM 1882 C C . GLU A 1 237 ? -14.477 -1.075 22.094 1 98.81 237 GLU A C 1
ATOM 1884 O O . GLU A 1 237 ? -14.281 -2.287 22 1 98.81 237 GLU A O 1
ATOM 1889 N N . ALA A 1 238 ? -15.391 -0.451 21.469 1 98.88 238 ALA A N 1
ATOM 1890 C CA . ALA A 1 238 ? -16.25 -1.166 20.531 1 98.88 238 ALA A CA 1
ATOM 1891 C C . ALA A 1 238 ? -15.445 -1.733 19.359 1 98.88 238 ALA A C 1
ATOM 1893 O O . ALA A 1 238 ? -15.727 -2.83 18.875 1 98.88 238 ALA A O 1
ATOM 1894 N N . LEU A 1 239 ? -14.492 -0.992 18.906 1 98.94 239 LEU A N 1
ATOM 1895 C CA . LEU A 1 239 ? -13.633 -1.468 17.828 1 98.94 239 LEU A CA 1
ATOM 1896 C C . LEU A 1 239 ? -12.859 -2.711 18.266 1 98.94 239 LEU A C 1
ATOM 1898 O O . LEU A 1 239 ? -12.797 -3.697 17.531 1 98.94 239 LEU A O 1
ATOM 1902 N N . CYS A 1 240 ? -12.273 -2.645 19.469 1 98.88 240 CYS A N 1
ATOM 1903 C CA . CYS A 1 240 ? -11.562 -3.803 20 1 98.88 240 CYS A CA 1
ATOM 1904 C C . CYS A 1 240 ? -12.484 -5.012 20.094 1 98.88 240 CYS A C 1
ATOM 1906 O O . CYS A 1 240 ? -12.117 -6.113 19.688 1 98.88 240 CYS A O 1
ATOM 1908 N N . ASP A 1 241 ? -13.688 -4.746 20.609 1 98.88 241 ASP A N 1
ATOM 1909 C CA . ASP A 1 241 ? -14.664 -5.824 20.719 1 98.88 241 ASP A CA 1
ATOM 1910 C C . ASP A 1 241 ? -14.977 -6.426 19.359 1 98.88 241 ASP A C 1
ATOM 1912 O O . ASP A 1 241 ? -15.062 -7.648 19.219 1 98.88 241 ASP A O 1
ATOM 1916 N N . ALA A 1 242 ? -15.188 -5.621 18.359 1 98.88 242 ALA A N 1
ATOM 1917 C CA . ALA A 1 242 ? -15.523 -6.062 17 1 98.88 242 ALA A CA 1
ATOM 1918 C C . ALA A 1 242 ? -14.414 -6.93 16.422 1 98.88 242 ALA A C 1
ATOM 1920 O O . ALA A 1 242 ? -14.688 -7.938 15.766 1 98.88 242 ALA A O 1
ATOM 1921 N N . LEU A 1 243 ? -13.211 -6.586 16.688 1 98.81 243 LEU A N 1
ATOM 1922 C CA . LEU A 1 243 ? -12.07 -7.344 16.172 1 98.81 243 LEU A CA 1
ATOM 1923 C C . LEU A 1 243 ? -11.922 -8.664 16.922 1 98.81 243 LEU A C 1
ATOM 1925 O O . LEU A 1 243 ? -11.727 -9.711 16.312 1 98.81 243 LEU A O 1
ATOM 1929 N N . GLU A 1 244 ? -12.055 -8.617 18.203 1 98.56 244 GLU A N 1
ATOM 1930 C CA . GLU A 1 244 ? -11.891 -9.812 19.016 1 98.56 244 GLU A CA 1
ATOM 1931 C C . GLU A 1 244 ? -12.984 -10.836 18.734 1 98.56 244 GLU A C 1
ATOM 1933 O O . GLU A 1 244 ? -12.734 -12.047 18.797 1 98.56 244 GLU A O 1
ATOM 1938 N N . SER A 1 245 ? -14.141 -10.32 18.422 1 98.25 245 SER A N 1
ATOM 1939 C CA . SER A 1 245 ? -15.25 -11.211 18.094 1 98.25 245 SER A CA 1
ATOM 1940 C C . SER A 1 245 ? -15.289 -11.539 16.609 1 98.25 245 SER A C 1
ATOM 1942 O O . SER A 1 245 ? -16.203 -12.219 16.141 1 98.25 245 SER A O 1
ATOM 1944 N N . LYS A 1 246 ? -14.383 -10.992 15.812 1 97.81 246 LYS A N 1
ATOM 1945 C CA . LYS A 1 246 ? -14.227 -11.242 14.383 1 97.81 246 LYS A CA 1
ATOM 1946 C C . LYS A 1 246 ? -15.445 -10.75 13.602 1 97.81 246 LYS A C 1
ATOM 1948 O O . LYS A 1 246 ? -15.875 -11.406 12.648 1 97.81 246 LYS A O 1
ATOM 1953 N N . LYS A 1 247 ? -16.016 -9.719 14.188 1 98 247 LYS A N 1
ATOM 1954 C CA . LYS A 1 247 ? -17.094 -9.062 13.461 1 98 247 LYS A CA 1
ATOM 1955 C C . LYS A 1 247 ? -16.578 -8.367 12.203 1 98 247 LYS A C 1
ATOM 1957 O O . LYS A 1 247 ? -17.312 -8.219 11.227 1 98 247 LYS A O 1
ATOM 1962 N N . ILE A 1 248 ? -15.391 -7.871 12.234 1 98.62 248 ILE A N 1
ATOM 1963 C CA . ILE A 1 248 ? -14.664 -7.348 11.078 1 98.62 248 ILE A CA 1
ATOM 1964 C C . ILE A 1 248 ? -13.273 -7.98 11.016 1 98.62 248 ILE A C 1
ATOM 1966 O O . ILE A 1 248 ? -12.82 -8.602 11.984 1 98.62 248 ILE A O 1
ATOM 1970 N N . ALA A 1 249 ? -12.617 -7.844 9.875 1 98.56 249 ALA A N 1
ATOM 1971 C CA . ALA A 1 249 ? -11.406 -8.617 9.609 1 98.56 249 ALA A CA 1
ATOM 1972 C C . ALA A 1 249 ? -10.164 -7.883 10.125 1 98.56 249 ALA A C 1
ATOM 1974 O O . ALA A 1 249 ? -9.141 -8.508 10.398 1 98.56 249 ALA A O 1
ATOM 1975 N N . GLY A 1 250 ? -10.227 -6.586 10.211 1 98.88 250 GLY A N 1
ATOM 1976 C CA . GLY A 1 250 ? -9.094 -5.781 10.648 1 98.88 250 GLY A CA 1
ATOM 1977 C C . GLY A 1 250 ? -9.398 -4.297 10.695 1 98.88 250 GLY A C 1
ATOM 1978 O O . GLY A 1 250 ? -10.438 -3.855 10.195 1 98.88 250 GLY A O 1
ATOM 1979 N N . ALA A 1 251 ? -8.523 -3.547 11.305 1 98.94 251 ALA A N 1
ATOM 1980 C CA . ALA A 1 251 ? -8.688 -2.098 11.375 1 98.94 251 ALA A CA 1
ATOM 1981 C C . ALA A 1 251 ? -7.336 -1.398 11.477 1 98.94 251 ALA A C 1
ATOM 1983 O O . ALA A 1 251 ? -6.371 -1.972 11.992 1 98.94 251 ALA A O 1
ATOM 1984 N N . GLY A 1 252 ? -7.23 -0.248 10.938 1 98.94 252 GLY A N 1
ATOM 1985 C CA . GLY A 1 252 ? -6.094 0.65 11.086 1 98.94 252 GLY A CA 1
ATOM 1986 C C . GLY A 1 252 ? -6.488 2.045 11.531 1 98.94 252 GLY A C 1
ATOM 1987 O O . GLY A 1 252 ? -7.332 2.689 10.898 1 98.94 252 GLY A O 1
ATOM 1988 N N . ILE A 1 253 ? -5.914 2.5 12.617 1 98.94 253 ILE A N 1
ATOM 1989 C CA . ILE A 1 253 ? -6.227 3.84 13.102 1 98.94 253 ILE A CA 1
ATOM 1990 C C . ILE A 1 253 ? -4.934 4.617 13.336 1 98.94 253 ILE A C 1
ATOM 1992 O O . ILE A 1 253 ? -3.936 4.051 13.789 1 98.94 253 ILE A O 1
ATOM 1996 N N . ASP A 1 254 ? -4.949 5.855 12.984 1 98.75 254 ASP A N 1
ATOM 1997 C CA . ASP A 1 254 ? -3.801 6.738 13.156 1 98.75 254 ASP A CA 1
ATOM 1998 C C . ASP A 1 254 ? -4.023 7.719 14.305 1 98.75 254 ASP A C 1
ATOM 2000 O O . ASP A 1 254 ? -3.139 8.508 14.633 1 98.75 254 ASP A O 1
ATOM 2004 N N . VAL A 1 255 ? -5.219 7.75 14.875 1 97.94 255 VAL A N 1
ATOM 2005 C CA . VAL A 1 255 ? -5.641 8.641 15.945 1 97.94 255 VAL A CA 1
ATOM 2006 C C . VAL A 1 255 ? -6.469 7.855 16.969 1 97.94 255 VAL A C 1
ATOM 2008 O O . VAL A 1 255 ? -7.129 6.875 16.625 1 97.94 255 VAL A O 1
ATOM 2011 N N . THR A 1 256 ? -6.383 8.219 18.141 1 98.38 256 THR A N 1
ATOM 2012 C CA . THR A 1 256 ? -7.145 7.582 19.203 1 98.38 256 THR A CA 1
ATOM 2013 C C . THR A 1 256 ? -7.734 8.633 20.141 1 98.38 256 THR A C 1
ATOM 2015 O O . THR A 1 256 ? -7.434 9.82 20.031 1 98.38 256 THR A O 1
ATOM 2018 N N . ASP A 1 257 ? -8.531 8.203 20.969 1 97 257 ASP A N 1
ATOM 2019 C CA . ASP A 1 257 ? -9.039 9 22.078 1 97 257 ASP A CA 1
ATOM 2020 C C . ASP A 1 257 ? -8.922 8.242 23.406 1 97 257 ASP A C 1
ATOM 2022 O O . ASP A 1 257 ? -9.648 7.273 23.625 1 97 257 ASP A O 1
ATOM 2026 N N . PRO A 1 258 ? -8.102 8.523 24.297 1 96.62 258 PRO A N 1
ATOM 2027 C CA . PRO A 1 258 ? -7.227 9.703 24.281 1 96.62 258 PRO A CA 1
ATOM 2028 C C . PRO A 1 258 ? -6.031 9.539 23.344 1 96.62 258 PRO A C 1
ATOM 2030 O O . PRO A 1 258 ? -5.754 8.422 22.891 1 96.62 258 PRO A O 1
ATOM 2033 N N . GLU A 1 259 ? -5.406 10.625 23.109 1 95.44 259 GLU A N 1
ATOM 2034 C CA . GLU A 1 259 ? -4.172 10.703 22.328 1 95.44 259 GLU A CA 1
ATOM 2035 C C . GLU A 1 259 ? -3.1 11.492 23.078 1 95.44 259 GLU A C 1
ATOM 2037 O O . GLU A 1 259 ? -3.275 12.68 23.359 1 95.44 259 GLU A O 1
ATOM 2042 N N . PRO A 1 260 ? -2.033 10.844 23.453 1 97.25 260 PRO A N 1
ATOM 2043 C CA . PRO A 1 260 ? -1.555 9.516 2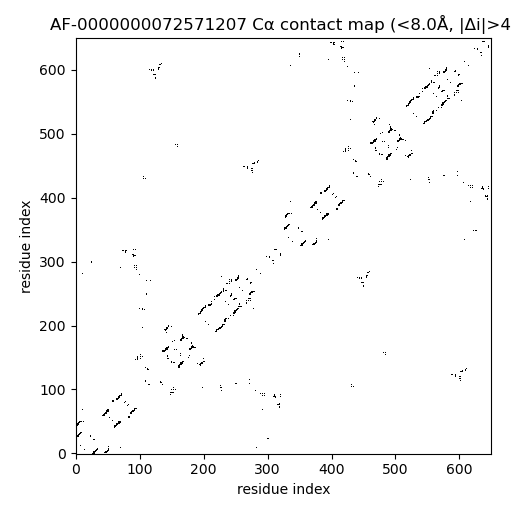3.062 1 97.25 260 PRO A CA 1
ATOM 2044 C C . PRO A 1 260 ? -2.383 8.391 23.688 1 97.25 260 PRO A C 1
ATOM 2046 O O . PRO A 1 260 ? -3.004 8.578 24.734 1 97.25 260 PRO A O 1
ATOM 2049 N N . LEU A 1 261 ? -2.299 7.262 23 1 98.56 261 LEU A N 1
ATOM 2050 C CA . LEU A 1 261 ? -2.912 6.066 23.562 1 98.56 261 LEU A CA 1
ATOM 2051 C C . LEU A 1 261 ? -2.158 5.613 24.812 1 98.56 261 LEU A C 1
ATOM 2053 O O . LEU A 1 261 ? -0.947 5.391 24.766 1 98.56 261 LEU A O 1
ATOM 2057 N N . PRO A 1 262 ? -2.832 5.504 25.891 1 98.19 262 PRO A N 1
ATOM 2058 C CA . PRO A 1 262 ? -2.129 5.16 27.125 1 98.19 262 PRO A CA 1
ATOM 2059 C C . PRO A 1 262 ? -1.529 3.754 27.094 1 98.19 262 PRO A C 1
ATOM 2061 O O . PRO A 1 262 ? -2.141 2.832 26.547 1 98.19 262 PRO A O 1
ATOM 2064 N N . LYS A 1 263 ? -0.396 3.646 27.719 1 98.06 263 LYS A N 1
ATOM 2065 C CA . LYS A 1 263 ? 0.179 2.318 27.922 1 98.06 263 LYS A CA 1
ATOM 2066 C C . LYS A 1 263 ? -0.789 1.402 28.656 1 98.06 263 LYS A C 1
ATOM 2068 O O . LYS A 1 263 ? -1.519 1.851 29.547 1 98.06 263 LYS A O 1
ATOM 2073 N N . GLY A 1 264 ? -0.77 0.161 28.25 1 98.38 264 GLY A N 1
ATOM 2074 C CA . GLY A 1 264 ? -1.619 -0.807 28.938 1 98.38 264 GLY A CA 1
ATOM 2075 C C . GLY A 1 264 ? -2.998 -0.928 28.312 1 98.38 264 GLY A C 1
ATOM 2076 O O . GLY A 1 264 ? -3.719 -1.893 28.562 1 98.38 264 GLY A O 1
ATOM 2077 N N . HIS A 1 265 ? -3.389 0.068 27.562 1 98.62 265 HIS A N 1
ATOM 2078 C CA . HIS A 1 265 ? -4.684 -0.051 26.906 1 98.62 265 HIS A CA 1
ATOM 2079 C C . HIS A 1 265 ? -4.734 -1.294 26.016 1 98.62 265 HIS A C 1
ATOM 2081 O O . HIS A 1 265 ? -3.779 -1.593 25.297 1 98.62 265 HIS A O 1
ATOM 2087 N N . ARG A 1 266 ? -5.828 -1.998 25.938 1 98.56 266 ARG A N 1
ATOM 2088 C CA . ARG A 1 266 ? -5.922 -3.285 25.266 1 98.56 266 ARG A CA 1
ATOM 2089 C C . ARG A 1 266 ? -5.785 -3.117 23.75 1 98.56 266 ARG A C 1
ATOM 2091 O O . ARG A 1 266 ? -5.422 -4.059 23.047 1 98.56 266 ARG A O 1
ATOM 2098 N N . ALA A 1 267 ? -6.07 -1.901 23.203 1 98.81 267 ALA A N 1
ATOM 2099 C CA . ALA A 1 267 ? -5.988 -1.652 21.766 1 98.81 267 ALA A CA 1
ATOM 2100 C C . ALA A 1 267 ? -4.586 -1.942 21.25 1 98.81 267 ALA A C 1
ATOM 2102 O O . ALA A 1 267 ? -4.422 -2.365 20.094 1 98.81 267 ALA A O 1
ATOM 2103 N N . TRP A 1 268 ? -3.605 -1.739 22.078 1 98.75 268 TRP A N 1
ATOM 2104 C CA . TRP A 1 268 ? -2.225 -1.956 21.656 1 98.75 268 TRP A CA 1
ATOM 2105 C C . TRP A 1 268 ? -2.021 -3.389 21.172 1 98.75 268 TRP A C 1
ATOM 2107 O O . TRP A 1 268 ? -1.19 -3.646 20.297 1 98.75 268 TRP A O 1
ATOM 2117 N N . HIS A 1 269 ? -2.807 -4.281 21.719 1 98.38 269 HIS A N 1
ATOM 2118 C CA . HIS A 1 269 ? -2.516 -5.695 21.5 1 98.38 269 HIS A CA 1
ATOM 2119 C C . HIS A 1 269 ? -3.725 -6.43 20.938 1 98.38 269 HIS A C 1
ATOM 2121 O O . HIS A 1 269 ? -3.756 -7.66 20.906 1 98.38 269 HIS A O 1
ATOM 2127 N N . THR A 1 270 ? -4.766 -5.676 20.625 1 98.69 270 THR A N 1
ATOM 2128 C CA . THR A 1 270 ? -5.887 -6.293 19.922 1 98.69 270 THR A CA 1
ATOM 2129 C C . THR A 1 270 ? -5.453 -6.789 18.547 1 98.69 270 THR A C 1
ATOM 2131 O O . THR A 1 270 ? -4.945 -6.016 17.734 1 98.69 270 THR A O 1
ATOM 2134 N N . GLU A 1 271 ? -5.625 -8.078 18.266 1 97.94 271 GLU A N 1
ATOM 2135 C CA . GLU A 1 271 ? -5.176 -8.688 17.016 1 97.94 271 GLU A CA 1
ATOM 2136 C C . GLU A 1 271 ? -5.848 -8.023 15.82 1 97.94 271 GLU A C 1
ATOM 2138 O O . GLU A 1 271 ? -7.043 -7.734 15.852 1 97.94 271 GLU A O 1
ATOM 2143 N N . ARG A 1 272 ? -5.098 -7.746 14.797 1 98.5 272 ARG A N 1
ATOM 2144 C CA . ARG A 1 272 ? -5.543 -7.207 13.516 1 98.5 272 ARG A CA 1
ATOM 2145 C C . ARG A 1 272 ? -5.891 -5.727 13.633 1 98.5 272 ARG A C 1
ATOM 2147 O O . ARG A 1 272 ? -6.559 -5.168 12.766 1 98.5 272 ARG A O 1
ATOM 2154 N N . LEU A 1 273 ? -5.504 -5.109 14.766 1 98.88 273 LEU A N 1
ATOM 2155 C CA . LEU A 1 273 ? -5.602 -3.662 14.898 1 98.88 273 LEU A CA 1
ATOM 2156 C C . LEU A 1 273 ? -4.242 -3.004 14.695 1 98.88 273 LEU A C 1
ATOM 2158 O O . LEU A 1 273 ? -3.322 -3.205 15.492 1 98.88 273 LEU A O 1
ATOM 2162 N N . LEU A 1 274 ? -4.117 -2.281 13.617 1 98.81 274 LEU A N 1
ATOM 2163 C CA . LEU A 1 274 ? -2.916 -1.505 13.32 1 98.81 274 LEU A CA 1
ATOM 2164 C C . LEU A 1 274 ? -3.029 -0.094 13.891 1 98.81 274 LEU A C 1
ATOM 2166 O O . LEU A 1 274 ? -4.02 0.6 13.648 1 98.81 274 LEU A O 1
ATOM 2170 N N . ILE A 1 275 ? -2.059 0.312 14.664 1 98.81 275 ILE A N 1
ATOM 2171 C CA . ILE A 1 275 ? -2.064 1.642 15.258 1 98.81 275 ILE A CA 1
ATOM 2172 C C . ILE A 1 275 ? -0.797 2.393 14.859 1 98.81 275 ILE A C 1
ATOM 2174 O O . ILE A 1 275 ? 0.313 1.884 15.023 1 98.81 275 ILE A O 1
ATOM 2178 N N . THR A 1 276 ? -0.929 3.506 14.266 1 98.69 276 THR A N 1
ATOM 2179 C CA . THR A 1 276 ? 0.166 4.449 14.07 1 98.69 276 THR A CA 1
ATOM 2180 C C . THR A 1 276 ? -0.077 5.727 14.875 1 98.69 276 THR A C 1
ATOM 2182 O O . THR A 1 276 ? -1.225 6.109 15.109 1 98.69 276 THR A O 1
ATOM 2185 N N . PRO A 1 277 ? 0.924 6.344 15.367 1 98.12 277 PRO A N 1
ATOM 2186 C CA . PRO A 1 277 ? 0.816 7.445 16.328 1 98.12 277 PRO A CA 1
ATOM 2187 C C . PRO A 1 277 ? 0.662 8.805 15.656 1 98.12 277 PRO A C 1
ATOM 2189 O O . PRO A 1 277 ? 1.528 9.672 15.797 1 98.12 277 PRO A O 1
ATOM 2192 N N . HIS A 1 278 ? -0.527 8.961 15.062 1 96.69 278 HIS A N 1
ATOM 2193 C CA . HIS A 1 278 ? -0.789 10.227 14.375 1 96.69 278 HIS A CA 1
ATOM 2194 C C . HIS A 1 278 ? 0.364 10.594 13.453 1 96.69 278 HIS A C 1
ATOM 2196 O O . HIS A 1 278 ? 0.882 11.711 13.516 1 96.69 278 HIS A O 1
ATOM 2202 N N . ALA A 1 279 ? 0.714 9.648 12.633 1 96.75 279 ALA A N 1
ATOM 2203 C CA . ALA A 1 279 ? 1.919 9.734 11.805 1 96.75 279 ALA A CA 1
ATOM 2204 C C . ALA A 1 279 ? 1.566 9.953 10.336 1 96.75 279 ALA A C 1
ATOM 2206 O O . ALA A 1 279 ? 2.455 10.117 9.5 1 96.75 279 ALA A O 1
ATOM 2207 N N . SER A 1 280 ? 0.309 9.922 9.984 1 96.75 280 SER A N 1
ATOM 2208 C CA . SER A 1 280 ? -0.116 9.953 8.594 1 96.75 280 SER A CA 1
ATOM 2209 C C . SER A 1 280 ? 0.155 11.312 7.961 1 96.75 280 SER A C 1
ATOM 2211 O O . SER A 1 280 ? 0.376 11.414 6.754 1 96.75 280 SER A O 1
ATOM 2213 N N . GLY A 1 281 ? 0.057 12.312 8.773 1 93.94 281 GLY A N 1
ATOM 2214 C CA . GLY A 1 281 ? 0.228 13.68 8.297 1 93.94 281 GLY A CA 1
ATOM 2215 C C . GLY A 1 281 ? 1.535 14.305 8.742 1 93.94 281 GLY A C 1
ATOM 2216 O O . GLY A 1 281 ? 2.58 13.648 8.734 1 93.94 281 GLY A O 1
ATOM 2217 N N . GLY A 1 282 ? 1.437 15.578 9.117 1 90.75 282 GLY A N 1
ATOM 2218 C CA . GLY A 1 282 ? 2.641 16.312 9.477 1 90.75 282 GLY A CA 1
ATOM 2219 C C . GLY A 1 282 ? 3.516 16.641 8.281 1 90.75 282 GLY A C 1
ATOM 2220 O O . GLY A 1 282 ? 3.025 16.734 7.152 1 90.75 282 GLY A O 1
ATOM 2221 N N . TYR A 1 283 ? 4.688 17.047 8.5 1 93.81 283 TYR A N 1
ATOM 2222 C CA . TYR A 1 283 ? 5.586 17.469 7.43 1 93.81 283 TYR A CA 1
ATOM 2223 C C . TYR A 1 283 ? 6.766 16.516 7.301 1 93.81 283 TYR A C 1
ATOM 2225 O O . TYR A 1 283 ? 7.906 16.953 7.117 1 93.81 283 TYR A O 1
ATOM 2233 N N . THR A 1 284 ? 6.352 15.219 7.457 1 94.31 284 THR A N 1
ATOM 2234 C CA . THR A 1 284 ? 7.383 14.188 7.395 1 94.31 284 THR A CA 1
ATOM 2235 C C . THR A 1 284 ? 7.668 13.797 5.949 1 94.31 284 THR A C 1
ATOM 2237 O O . THR A 1 284 ? 8.688 13.164 5.66 1 94.31 284 THR A O 1
ATOM 2240 N N . LEU A 1 285 ? 6.82 14.102 5.039 1 95.75 285 LEU A N 1
ATOM 2241 C CA . LEU A 1 285 ? 7.02 13.938 3.604 1 95.75 285 LEU A CA 1
ATOM 2242 C C . LEU A 1 285 ? 7.438 15.258 2.959 1 95.75 285 LEU A C 1
ATOM 2244 O O . LEU A 1 285 ? 6.734 16.266 3.08 1 95.75 285 LEU A O 1
ATOM 2248 N N . PRO A 1 286 ? 8.523 15.297 2.268 1 93.06 286 PRO A N 1
ATOM 2249 C CA . PRO A 1 286 ? 8.977 16.547 1.646 1 93.06 286 PRO A CA 1
ATOM 2250 C C . PRO A 1 286 ? 7.914 17.172 0.75 1 93.06 286 PRO A C 1
ATOM 2252 O O . PRO A 1 286 ? 7.766 18.406 0.73 1 93.06 286 PRO A O 1
ATOM 2255 N N . GLU A 1 287 ? 7.207 16.359 0.086 1 95.88 287 GLU A N 1
ATOM 2256 C CA . GLU A 1 287 ? 6.164 16.859 -0.807 1 95.88 287 GLU A CA 1
ATOM 2257 C C . GLU A 1 287 ? 5.09 17.609 -0.032 1 95.88 287 GLU A C 1
ATOM 2259 O O . GLU A 1 287 ? 4.488 18.547 -0.554 1 95.88 287 GLU A O 1
ATOM 2264 N N . THR A 1 288 ? 4.828 17.234 1.215 1 96.38 288 THR A N 1
ATOM 2265 C CA . THR A 1 288 ? 3.85 17.922 2.043 1 96.38 288 THR A CA 1
ATOM 2266 C C . THR A 1 288 ? 4.273 19.375 2.275 1 96.38 288 THR A C 1
ATOM 2268 O O . THR A 1 288 ? 3.451 20.281 2.176 1 96.38 288 THR A O 1
ATOM 2271 N N . TRP A 1 289 ? 5.527 19.578 2.51 1 93.75 289 TRP A N 1
ATOM 2272 C CA . TRP A 1 289 ? 6.062 20.922 2.701 1 93.75 289 TRP A CA 1
ATOM 2273 C C . TRP A 1 289 ? 5.914 21.766 1.433 1 93.75 289 TRP A C 1
ATOM 2275 O O . TRP A 1 289 ? 5.504 22.922 1.489 1 93.75 289 TRP A O 1
ATOM 2285 N N . ARG A 1 290 ? 6.238 21.141 0.346 1 94.69 290 ARG A N 1
ATOM 2286 C CA . ARG A 1 290 ? 6.125 21.844 -0.929 1 94.69 290 ARG A CA 1
ATOM 2287 C C . ARG A 1 290 ? 4.688 22.297 -1.186 1 94.69 290 ARG A C 1
ATOM 2289 O O . ARG A 1 290 ? 4.449 23.406 -1.639 1 94.69 290 ARG A O 1
ATOM 2296 N N . ARG A 1 291 ? 3.775 21.453 -0.853 1 95.88 291 ARG A N 1
ATOM 2297 C CA . ARG A 1 291 ? 2.361 21.766 -1.035 1 95.88 291 ARG A CA 1
ATOM 2298 C C . ARG A 1 291 ? 1.931 22.906 -0.113 1 95.88 291 ARG A C 1
ATOM 2300 O O . ARG A 1 291 ? 1.215 23.812 -0.535 1 95.88 291 ARG A O 1
ATOM 2307 N N . PHE A 1 292 ? 2.4 22.875 1.122 1 96.44 292 PHE A N 1
ATOM 2308 C CA . PHE A 1 292 ? 2.07 23.938 2.055 1 96.44 292 PHE A CA 1
ATOM 2309 C C . PHE A 1 292 ? 2.631 25.266 1.569 1 96.44 292 PHE A C 1
ATOM 2311 O O . PHE A 1 292 ? 1.937 26.297 1.597 1 96.44 292 PHE A O 1
ATOM 2318 N N . MET A 1 293 ? 3.863 25.266 1.107 1 95.75 293 MET A N 1
ATOM 2319 C CA . MET A 1 293 ? 4.52 26.5 0.677 1 95.75 293 MET A CA 1
ATOM 2320 C C . MET A 1 293 ? 3.773 27.125 -0.494 1 95.75 293 MET A C 1
ATOM 2322 O O . MET A 1 293 ? 3.707 28.359 -0.603 1 95.75 293 MET A O 1
ATOM 2326 N N . LYS A 1 294 ? 3.219 26.297 -1.319 1 96.62 294 LYS A N 1
ATOM 2327 C CA . LYS A 1 294 ? 2.422 26.828 -2.422 1 96.62 294 LYS A CA 1
ATOM 2328 C C . LYS A 1 294 ? 1.188 27.562 -1.904 1 96.62 294 LYS A C 1
ATOM 2330 O O . LYS A 1 294 ? 0.839 28.641 -2.406 1 96.62 294 LYS A O 1
ATOM 2335 N N . ILE A 1 295 ? 0.523 27.016 -0.949 1 96.38 295 ILE A N 1
ATOM 2336 C CA . ILE A 1 295 ? -0.651 27.625 -0.34 1 96.38 295 ILE A CA 1
ATOM 2337 C C . ILE A 1 295 ? -0.249 28.922 0.371 1 96.38 295 ILE A C 1
ATOM 2339 O O . ILE A 1 295 ? -0.9 29.953 0.208 1 96.38 295 ILE A O 1
ATOM 2343 N N . LEU A 1 296 ? 0.864 28.859 1.105 1 96.88 296 LEU A N 1
ATOM 2344 C CA . LEU A 1 296 ? 1.341 30.016 1.849 1 96.88 296 LEU A CA 1
ATOM 2345 C C . LEU A 1 296 ? 1.702 31.156 0.902 1 96.88 296 LEU A C 1
ATOM 2347 O O . LEU A 1 296 ? 1.321 32.312 1.134 1 96.88 296 LEU A O 1
ATOM 2351 N N . GLU A 1 297 ? 2.42 30.812 -0.143 1 97.25 297 GLU A N 1
ATOM 2352 C CA . GLU A 1 297 ? 2.818 31.828 -1.116 1 97.25 297 GLU A CA 1
ATOM 2353 C C . GLU A 1 297 ? 1.601 32.5 -1.743 1 97.25 297 GLU A C 1
ATOM 2355 O O . GLU A 1 297 ? 1.575 33.719 -1.906 1 97.25 297 GLU A O 1
ATOM 2360 N N . LYS A 1 298 ? 0.668 31.688 -2.092 1 97.62 298 LYS A N 1
ATOM 2361 C CA . LYS A 1 298 ? -0.569 32.219 -2.65 1 97.62 298 LYS A CA 1
ATOM 2362 C C . LYS A 1 298 ? -1.245 33.188 -1.674 1 97.62 298 LYS A C 1
ATOM 2364 O O . LYS A 1 298 ? -1.684 34.281 -2.061 1 97.62 298 LYS A O 1
ATOM 2369 N N . ASN A 1 299 ? -1.331 32.844 -0.427 1 98.25 299 ASN A N 1
ATOM 2370 C CA . ASN A 1 299 ? -1.977 33.656 0.593 1 98.25 299 ASN A CA 1
ATOM 2371 C C . ASN A 1 299 ? -1.164 34.906 0.902 1 98.25 299 ASN A C 1
ATOM 2373 O O . ASN A 1 299 ? -1.729 35.969 1.131 1 98.25 299 ASN A O 1
ATOM 2377 N N . LEU A 1 300 ? 0.166 34.781 0.911 1 98 300 LEU A N 1
ATOM 2378 C CA . LEU A 1 300 ? 1.012 35.938 1.129 1 98 300 LEU A CA 1
ATOM 2379 C C . LEU A 1 300 ? 0.814 36.969 0.021 1 98 300 LEU A C 1
ATOM 2381 O O . LEU A 1 300 ? 0.675 38.156 0.295 1 98 300 LEU A O 1
ATOM 2385 N N . ASP A 1 301 ? 0.784 36.438 -1.136 1 98.12 301 ASP A N 1
ATOM 2386 C CA . ASP A 1 301 ? 0.566 37.344 -2.271 1 98.12 301 ASP A CA 1
ATOM 2387 C C . ASP A 1 301 ? -0.812 38 -2.201 1 98.12 301 ASP A C 1
ATOM 2389 O O . ASP A 1 301 ? -0.944 39.188 -2.428 1 98.12 301 ASP A O 1
ATOM 2393 N N . ALA A 1 302 ? -1.791 37.219 -1.931 1 98.31 302 ALA A N 1
ATOM 2394 C CA . ALA A 1 302 ? -3.158 37.719 -1.848 1 98.31 302 ALA A CA 1
ATOM 2395 C C . ALA A 1 302 ? -3.283 38.781 -0.76 1 98.31 302 ALA A C 1
ATOM 2397 O O . ALA A 1 302 ? -3.834 39.875 -0.997 1 98.31 302 ALA A O 1
ATOM 2398 N N . TYR A 1 303 ? -2.746 38.5 0.375 1 98.19 303 TYR A N 1
ATOM 2399 C CA . TYR A 1 303 ? -2.842 39.438 1.495 1 98.19 303 TYR A CA 1
ATOM 2400 C C . TYR A 1 303 ? -2.158 40.75 1.168 1 98.19 303 TYR A C 1
ATOM 2402 O O . TYR A 1 303 ? -2.713 41.844 1.417 1 98.19 303 TYR A O 1
ATOM 2410 N N . ALA A 1 304 ? -1.018 40.719 0.613 1 97.88 304 ALA A N 1
ATOM 2411 C CA . ALA A 1 304 ? -0.243 41.906 0.29 1 97.88 304 ALA A CA 1
ATOM 2412 C C . ALA A 1 304 ? -0.965 42.75 -0.745 1 97.88 304 ALA A C 1
ATOM 2414 O O . ALA A 1 304 ? -0.778 43.969 -0.791 1 97.88 304 ALA A O 1
ATOM 2415 N N . ASN A 1 305 ? -1.793 42.125 -1.49 1 97.5 305 ASN A N 1
ATOM 2416 C CA . ASN A 1 305 ? -2.453 42.844 -2.58 1 97.5 305 ASN A CA 1
ATOM 2417 C C . ASN A 1 305 ? -3.93 43.094 -2.279 1 97.5 305 ASN A C 1
ATOM 2419 O O . ASN A 1 305 ? -4.691 43.469 -3.168 1 97.5 305 ASN A O 1
ATOM 2423 N N . GLY A 1 306 ? -4.297 42.812 -1.097 1 96.88 306 GLY A N 1
ATOM 2424 C CA . GLY A 1 306 ? -5.664 43.062 -0.676 1 96.88 306 GLY A CA 1
ATOM 2425 C C . GLY A 1 306 ? -6.68 42.156 -1.32 1 96.88 306 GLY A C 1
ATOM 2426 O O . GLY A 1 306 ? -7.816 42.562 -1.583 1 96.88 306 GLY A O 1
ATOM 2427 N N . LYS A 1 307 ? -6.203 41 -1.671 1 97.38 307 LYS A N 1
ATOM 2428 C CA . LYS A 1 307 ? -7.082 40 -2.271 1 97.38 307 LYS A CA 1
ATOM 2429 C C . LYS A 1 307 ? -7.543 38.969 -1.234 1 97.38 307 LYS A C 1
ATOM 2431 O O . LYS A 1 307 ? -7.027 38.938 -0.115 1 97.38 307 LYS A O 1
ATOM 2436 N N . GLU A 1 308 ? -8.508 38.25 -1.586 1 96.25 308 GLU A N 1
ATOM 2437 C CA . GLU A 1 308 ? -9.062 37.25 -0.681 1 96.25 308 GLU A CA 1
ATOM 2438 C C . GLU A 1 308 ? -8.086 36.094 -0.469 1 96.25 308 GLU A C 1
ATOM 2440 O O . GLU A 1 308 ? -7.457 35.625 -1.419 1 96.25 308 GLU A O 1
ATOM 2445 N N . LEU A 1 309 ? -8.023 35.688 0.771 1 97.25 309 LEU A N 1
ATOM 2446 C CA . LEU A 1 309 ? -7.152 34.562 1.127 1 97.25 309 LEU A CA 1
ATOM 2447 C C . LEU A 1 309 ? -7.836 33.25 0.836 1 97.25 309 LEU A C 1
ATOM 2449 O O . LEU A 1 309 ? -9.062 33.188 0.732 1 97.25 309 LEU A O 1
ATOM 2453 N N . THR A 1 310 ? -6.996 32.219 0.641 1 95.19 310 THR A N 1
ATOM 2454 C CA . THR A 1 310 ? -7.508 30.875 0.502 1 95.19 310 THR A CA 1
ATOM 2455 C C . THR A 1 310 ? -7.527 30.156 1.852 1 95.19 310 THR A C 1
ATOM 2457 O O . THR A 1 310 ? -6.754 30.5 2.75 1 95.19 310 THR A O 1
ATOM 2460 N N . ASN A 1 311 ? -8.523 29.188 2.021 1 95.19 311 ASN A N 1
ATOM 2461 C CA . ASN A 1 311 ? -8.641 28.328 3.197 1 95.19 311 ASN A CA 1
ATOM 2462 C C . ASN A 1 311 ? -9.016 29.125 4.438 1 95.19 311 ASN A C 1
ATOM 2464 O O . ASN A 1 311 ? -8.508 28.859 5.531 1 95.19 311 ASN A O 1
ATOM 2468 N N . ILE A 1 312 ? -9.797 30.188 4.207 1 95.44 312 ILE A N 1
ATOM 2469 C CA . ILE A 1 312 ? -10.328 30.906 5.355 1 95.44 312 ILE A CA 1
ATOM 2470 C C . ILE A 1 312 ? -11.203 29.969 6.195 1 95.44 312 ILE A C 1
ATOM 2472 O O . ILE A 1 312 ? -12.039 29.25 5.656 1 95.44 312 ILE A O 1
ATOM 2476 N N . VAL A 1 313 ? -10.977 29.984 7.492 1 92.56 313 VAL A N 1
ATOM 2477 C CA . VAL A 1 313 ? -11.656 29.062 8.398 1 92.56 313 VAL A CA 1
ATOM 2478 C C . VAL A 1 313 ? -13.008 29.656 8.812 1 92.56 313 VAL A C 1
ATOM 2480 O O . VAL A 1 313 ? -13.086 30.828 9.203 1 92.56 313 VAL A O 1
ATOM 2483 N N . ASP A 1 314 ? -14.039 28.859 8.617 1 85.69 314 ASP A N 1
ATOM 2484 C CA . ASP A 1 314 ? -15.32 29.203 9.227 1 85.69 314 ASP A CA 1
ATOM 2485 C C . ASP A 1 314 ? -15.281 29 10.742 1 85.69 314 ASP A C 1
ATOM 2487 O O . ASP A 1 314 ? -15.219 27.859 11.219 1 85.69 314 ASP A O 1
ATOM 2491 N N . MET A 1 315 ? -15.438 30.062 11.461 1 84.25 315 MET A N 1
ATOM 2492 C CA . MET A 1 315 ? -15.219 30.031 12.898 1 84.25 315 MET A CA 1
ATOM 2493 C C . MET A 1 315 ? -16.328 29.25 13.602 1 84.25 315 MET A C 1
ATOM 2495 O O . MET A 1 315 ? -16.156 28.812 14.742 1 84.25 315 MET A O 1
ATOM 2499 N N . LYS A 1 316 ? -17.391 29.078 12.93 1 76.19 316 LYS A N 1
ATOM 2500 C CA . LYS A 1 316 ? -18.5 28.328 13.508 1 76.19 316 LYS A CA 1
ATOM 2501 C C . LYS A 1 316 ? -18.281 26.812 13.359 1 76.19 316 LYS A C 1
ATOM 2503 O O . LYS A 1 316 ? -18.5 26.062 14.305 1 76.19 316 LYS A O 1
ATOM 2508 N N . THR A 1 317 ? -17.75 26.453 12.211 1 72.38 317 THR A N 1
ATOM 2509 C CA . THR A 1 317 ? -17.625 25.031 11.93 1 72.38 317 THR A CA 1
ATOM 2510 C C . THR A 1 317 ? -16.188 24.547 12.188 1 72.38 317 THR A C 1
ATOM 2512 O O . THR A 1 317 ? -15.969 23.359 12.43 1 72.38 317 THR A O 1
ATOM 2515 N N . GLY A 1 318 ? -15.289 25.516 12.109 1 73.06 318 GLY A N 1
ATOM 2516 C CA . GLY A 1 318 ? -13.883 25.172 12.258 1 73.06 318 GLY A CA 1
ATOM 2517 C C . GLY A 1 318 ? -13.25 24.656 10.977 1 73.06 318 GLY A C 1
ATOM 2518 O O . GLY A 1 318 ? -12.078 24.297 10.961 1 73.06 318 GLY A O 1
ATOM 2519 N N . TYR A 1 319 ? -14.086 24.688 9.914 1 72.69 319 TYR A N 1
ATOM 2520 C CA . TYR A 1 319 ? -13.594 24.203 8.633 1 72.69 319 TYR A CA 1
ATOM 2521 C C . TYR A 1 319 ? -13.477 25.328 7.617 1 72.69 319 TYR A C 1
ATOM 2523 O O . TYR A 1 319 ? -13.945 26.438 7.863 1 72.69 319 TYR A O 1
ATOM 2531 N N . LYS A 1 320 ? -12.727 24.938 6.574 1 70.5 320 LYS A N 1
ATOM 2532 C CA . LYS A 1 320 ? -12.594 25.922 5.5 1 70.5 320 LYS A CA 1
ATOM 2533 C C . LYS A 1 320 ? -13.961 26.359 4.988 1 70.5 320 LYS A C 1
ATOM 2535 O O . LYS A 1 320 ? -14.867 25.531 4.844 1 70.5 320 LYS A O 1
ATOM 2540 N N . ARG A 1 321 ? -14.086 27.656 4.895 1 65.56 321 ARG A N 1
ATOM 2541 C CA . ARG A 1 321 ? -15.336 28.219 4.395 1 65.56 321 ARG A CA 1
ATOM 2542 C C . ARG A 1 321 ? -15.586 27.797 2.953 1 65.56 321 ARG A C 1
ATOM 2544 O O . ARG A 1 321 ? -14.672 27.797 2.129 1 65.56 321 ARG A O 1
ATOM 2551 N N . ASN A 1 322 ? -16.625 26.984 2.684 1 55.69 322 ASN A N 1
ATOM 2552 C CA . ASN A 1 322 ? -16.969 26.625 1.315 1 55.69 322 ASN A CA 1
ATOM 2553 C C . ASN A 1 322 ? -17.281 27.844 0.462 1 55.69 322 ASN A C 1
ATOM 2555 O O . ASN A 1 322 ? -17.969 28.766 0.905 1 55.69 322 ASN A O 1
ATOM 2559 N N . ALA A 1 323 ? -16.266 28.297 -0.479 1 46.41 323 ALA A N 1
ATOM 2560 C CA . ALA A 1 323 ? -16.547 29.422 -1.362 1 46.41 323 ALA A CA 1
ATOM 2561 C C . ALA A 1 323 ? -17.969 29.328 -1.93 1 46.41 323 ALA A C 1
ATOM 2563 O O . ALA A 1 323 ? -18.547 30.344 -2.338 1 46.41 323 ALA A O 1
ATOM 2564 N N . HIS A 1 324 ? -18.469 28.25 -2.414 1 39.38 324 HIS A N 1
ATOM 2565 C CA . HIS A 1 324 ? -19.656 28.281 -3.256 1 39.38 324 HIS A CA 1
ATOM 2566 C C . HIS A 1 324 ? -20.891 28.656 -2.443 1 39.38 324 HIS A C 1
ATOM 2568 O O . HIS A 1 324 ? -22.016 28.609 -2.957 1 39.38 324 HIS A O 1
ATOM 2574 N N . LYS A 1 325 ? -20.891 28.938 -1.164 1 34.78 325 LYS A N 1
ATOM 2575 C CA . LYS A 1 325 ? -22.219 29.469 -0.873 1 34.78 325 LYS A CA 1
ATOM 2576 C C . LYS A 1 325 ? -22.297 30.953 -1.194 1 34.78 325 LYS A C 1
ATOM 2578 O O . LYS A 1 325 ? -21.359 31.703 -0.921 1 34.78 325 LYS A O 1
ATOM 2583 N N . MET B 1 1 ? -14.062 -39.188 -26.109 1 92.94 1 MET B N 1
ATOM 2584 C CA . MET B 1 1 ? -13.797 -38.094 -25.172 1 92.94 1 MET B CA 1
ATOM 2585 C C . MET B 1 1 ? -12.344 -38.094 -24.719 1 92.94 1 MET B C 1
ATOM 2587 O O . MET B 1 1 ? -11.742 -39.188 -24.562 1 92.94 1 MET B O 1
ATOM 2591 N N . ILE B 1 2 ? -11.734 -37 -24.609 1 97.94 2 ILE B N 1
ATOM 2592 C CA . ILE B 1 2 ? -10.344 -36.875 -24.188 1 97.94 2 ILE B CA 1
ATOM 2593 C C . ILE B 1 2 ? -10.211 -37.25 -22.719 1 97.94 2 ILE B C 1
ATOM 2595 O O . ILE B 1 2 ? -10.883 -36.688 -21.859 1 97.94 2 ILE B O 1
ATOM 2599 N N . LYS B 1 3 ? -9.398 -38.219 -22.453 1 98.44 3 LYS B N 1
ATOM 2600 C CA . LYS B 1 3 ? -9.18 -38.656 -21.078 1 98.44 3 LYS B CA 1
ATOM 2601 C C . LYS B 1 3 ? -8.273 -37.688 -20.344 1 98.44 3 LYS B C 1
ATOM 2603 O O . LYS B 1 3 ? -7.109 -37.5 -20.719 1 98.44 3 LYS B O 1
ATOM 2608 N N . ALA B 1 4 ? -8.797 -37.125 -19.281 1 98.56 4 ALA B N 1
ATOM 2609 C CA . ALA B 1 4 ? -8.047 -36.094 -18.578 1 98.56 4 ALA B CA 1
ATOM 2610 C C . ALA B 1 4 ? -8.102 -36.312 -17.062 1 98.56 4 ALA B C 1
ATOM 2612 O O . ALA B 1 4 ? -9.07 -36.875 -16.547 1 98.56 4 ALA B O 1
ATOM 2613 N N . ILE B 1 5 ? -7.039 -35.906 -16.391 1 98.44 5 ILE B N 1
ATOM 2614 C CA . ILE B 1 5 ? -6.992 -35.938 -14.93 1 98.44 5 ILE B CA 1
ATOM 2615 C C . ILE B 1 5 ? -6.586 -34.594 -14.383 1 98.44 5 ILE B C 1
ATOM 2617 O O . ILE B 1 5 ? -5.691 -33.938 -14.93 1 98.44 5 ILE B O 1
ATOM 2621 N N . ALA B 1 6 ? -7.285 -34.094 -13.445 1 98.12 6 ALA B N 1
ATOM 2622 C CA . ALA B 1 6 ? -6.848 -32.969 -12.602 1 98.12 6 ALA B CA 1
ATOM 2623 C C . ALA B 1 6 ? -6.324 -33.5 -11.258 1 98.12 6 ALA B C 1
ATOM 2625 O O . ALA B 1 6 ? -7.008 -34.25 -10.562 1 98.12 6 ALA B O 1
ATOM 2626 N N . LEU B 1 7 ? -5.137 -33.062 -10.945 1 97.62 7 LEU B N 1
ATOM 2627 C CA . LEU B 1 7 ? -4.504 -33.562 -9.727 1 97.62 7 LEU B CA 1
ATOM 2628 C C . LEU B 1 7 ? -4.695 -32.562 -8.578 1 97.62 7 LEU B C 1
ATOM 2630 O O . LEU B 1 7 ? -4.355 -31.391 -8.703 1 97.62 7 LEU B O 1
ATOM 2634 N N . GLU B 1 8 ? -5.184 -33.062 -7.547 1 95.44 8 GLU B N 1
ATOM 2635 C CA . GLU B 1 8 ? -5.375 -32.281 -6.348 1 95.44 8 GLU B CA 1
ATOM 2636 C C . GLU B 1 8 ? -4.039 -31.891 -5.711 1 95.44 8 GLU B C 1
ATOM 2638 O O . GLU B 1 8 ? -3.076 -32.656 -5.785 1 95.44 8 GLU B O 1
ATOM 2643 N N . ASN B 1 9 ? -3.963 -30.75 -5.227 1 90.81 9 ASN B N 1
ATOM 2644 C CA . ASN B 1 9 ? -2.859 -30.266 -4.398 1 90.81 9 ASN B CA 1
ATOM 2645 C C . ASN B 1 9 ? -3.275 -29.078 -3.551 1 90.81 9 ASN B C 1
ATOM 2647 O O . ASN B 1 9 ? -4.469 -28.844 -3.332 1 90.81 9 ASN B O 1
ATOM 2651 N N . VAL B 1 10 ? -2.373 -28.375 -2.982 1 84.25 10 VAL B N 1
ATOM 2652 C CA . VAL B 1 10 ? -2.691 -27.312 -2.041 1 84.25 10 VAL B CA 1
ATOM 2653 C C . VAL B 1 10 ? -3.371 -26.156 -2.775 1 84.25 10 VAL B C 1
ATOM 2655 O O . VAL B 1 10 ? -4.102 -25.375 -2.17 1 84.25 10 VAL B O 1
ATOM 2658 N N . TRP B 1 11 ? -3.189 -26.094 -4.066 1 87.19 11 TRP B N 1
ATOM 2659 C CA . TRP B 1 11 ? -3.73 -24.984 -4.848 1 87.19 11 TRP B CA 1
ATOM 2660 C C . TRP B 1 11 ? -5.012 -25.391 -5.562 1 87.19 11 TRP B C 1
ATOM 2662 O O . TRP B 1 11 ? -5.793 -24.547 -5.992 1 87.19 11 TRP B O 1
ATOM 2672 N N . LEU B 1 12 ? -5.148 -26.609 -5.77 1 89.12 12 LEU B N 1
ATOM 2673 C CA . LEU B 1 12 ? -6.293 -27.141 -6.508 1 89.12 12 LEU B CA 1
ATOM 2674 C C . LEU B 1 12 ? -7.039 -28.172 -5.684 1 89.12 12 LEU B C 1
ATOM 2676 O O . LEU B 1 12 ? -6.586 -29.328 -5.566 1 89.12 12 LEU B O 1
ATOM 2680 N N . ASN B 1 13 ? -8.156 -27.688 -5.195 1 88.94 13 ASN B N 1
ATOM 2681 C CA . ASN B 1 13 ? -9.047 -28.609 -4.484 1 88.94 13 ASN B CA 1
ATOM 2682 C C . ASN B 1 13 ? -10.328 -28.859 -5.266 1 88.94 13 ASN B C 1
ATOM 2684 O O . ASN B 1 13 ? -10.688 -28.078 -6.152 1 88.94 13 ASN B O 1
ATOM 2688 N N . PHE B 1 14 ? -11 -29.984 -5.004 1 89.88 14 PHE B N 1
ATOM 2689 C CA . PHE B 1 14 ? -12.109 -30.406 -5.859 1 89.88 14 PHE B CA 1
ATOM 2690 C C . PHE B 1 14 ? -13.445 -30.156 -5.172 1 89.88 14 PHE B C 1
ATOM 2692 O O . PHE B 1 14 ? -14.211 -31.094 -4.949 1 89.88 14 PHE B O 1
ATOM 2699 N N . SER B 1 15 ? -13.664 -28.891 -4.984 1 90 15 SER B N 1
ATOM 2700 C CA . SER B 1 15 ? -15.023 -28.5 -4.598 1 90 15 SER B CA 1
ATOM 2701 C C . SER B 1 15 ? -16.016 -28.781 -5.723 1 90 15 SER B C 1
ATOM 2703 O O . SER B 1 15 ? -15.617 -29.016 -6.863 1 90 15 SER B O 1
ATOM 2705 N N . ASP B 1 16 ? -17.297 -28.766 -5.414 1 93.06 16 ASP B N 1
ATOM 2706 C CA . ASP B 1 16 ? -18.328 -28.953 -6.434 1 93.06 16 ASP B CA 1
ATOM 2707 C C . ASP B 1 16 ? -18.219 -27.891 -7.523 1 93.06 16 ASP B C 1
ATOM 2709 O O . ASP B 1 16 ? -18.375 -28.203 -8.711 1 93.06 16 ASP B O 1
ATOM 2713 N N . GLU B 1 17 ? -17.859 -26.797 -7.105 1 90.81 17 GLU B N 1
ATOM 2714 C CA . GLU B 1 17 ? -17.75 -25.688 -8.039 1 90.81 17 GLU B CA 1
ATOM 2715 C C . GLU B 1 17 ? -16.562 -25.875 -8.984 1 90.81 17 GLU B C 1
ATOM 2717 O O . GLU B 1 17 ? -16.688 -25.656 -10.195 1 90.81 17 GLU B O 1
ATOM 2722 N N . THR B 1 18 ? -15.453 -26.25 -8.414 1 91.5 18 THR B N 1
ATOM 2723 C CA . THR B 1 18 ? -14.266 -26.469 -9.227 1 91.5 18 THR B CA 1
ATOM 2724 C C . THR B 1 18 ? -14.492 -27.609 -10.219 1 91.5 18 THR B C 1
ATOM 2726 O O . THR B 1 18 ? -14.156 -27.484 -11.398 1 91.5 18 THR B O 1
ATOM 2729 N N . LYS B 1 19 ? -15.109 -28.672 -9.766 1 94.56 19 LYS B N 1
ATOM 2730 C CA . LYS B 1 19 ? -15.383 -29.812 -10.641 1 94.56 19 LYS B CA 1
ATOM 2731 C C . LYS B 1 19 ? -16.312 -29.422 -11.781 1 94.56 19 LYS B C 1
ATOM 2733 O O . LYS B 1 19 ? -16.109 -29.812 -12.93 1 94.56 19 LYS B O 1
ATOM 2738 N N . ALA B 1 20 ? -17.297 -28.672 -11.375 1 94.56 20 ALA B N 1
ATOM 2739 C CA . ALA B 1 20 ? -18.25 -28.219 -12.383 1 94.56 20 ALA B CA 1
ATOM 2740 C C . ALA B 1 20 ? -17.562 -27.375 -13.453 1 94.56 20 ALA B C 1
ATOM 2742 O O . ALA B 1 20 ? -17.875 -27.5 -14.641 1 94.56 20 ALA B O 1
ATOM 2743 N N . ALA B 1 21 ? -16.609 -26.594 -13.047 1 92.94 21 ALA B N 1
ATOM 2744 C CA . ALA B 1 21 ? -15.891 -25.75 -13.992 1 92.94 21 ALA B CA 1
ATOM 2745 C C . ALA B 1 21 ? -15.07 -26.594 -14.969 1 92.94 21 ALA B C 1
ATOM 2747 O O . ALA B 1 21 ? -15.047 -26.297 -16.172 1 92.94 21 ALA B O 1
ATOM 2748 N N . PHE B 1 22 ? -14.445 -27.609 -14.5 1 94.5 22 PHE B N 1
ATOM 2749 C CA . PHE B 1 22 ? -13.633 -28.5 -15.336 1 94.5 22 PHE B CA 1
ATOM 2750 C C . PHE B 1 22 ? -14.516 -29.266 -16.312 1 94.5 22 PHE B C 1
ATOM 2752 O O . PHE B 1 22 ? -14.102 -29.562 -17.438 1 94.5 22 PHE B O 1
ATOM 2759 N N . LYS B 1 23 ? -15.703 -29.578 -15.891 1 94.56 23 LYS B N 1
ATOM 2760 C CA . LYS B 1 23 ? -16.578 -30.453 -16.656 1 94.56 23 LYS B CA 1
ATOM 2761 C C . LYS B 1 23 ? -17.391 -29.656 -17.688 1 94.56 23 LYS B C 1
ATOM 2763 O O . LYS B 1 23 ? -18.141 -30.25 -18.484 1 94.56 23 LYS B O 1
ATOM 2768 N N . LYS B 1 24 ? -17.219 -28.406 -17.641 1 94.75 24 LYS B N 1
ATOM 2769 C CA . LYS B 1 24 ? -17.953 -27.578 -18.578 1 94.75 24 LYS B CA 1
ATOM 2770 C C . LYS B 1 24 ? -17.641 -27.953 -20.016 1 94.75 24 LYS B C 1
ATOM 2772 O O . LYS B 1 24 ? -18.516 -27.891 -20.891 1 94.75 24 LYS B O 1
ATOM 2777 N N . ASN B 1 25 ? -16.406 -28.203 -20.266 1 95.25 25 ASN B N 1
ATOM 2778 C CA . ASN B 1 25 ? -16.016 -28.641 -21.609 1 95.25 25 ASN B CA 1
ATOM 2779 C C . ASN B 1 25 ? -16.281 -30.125 -21.812 1 95.25 25 ASN B C 1
ATOM 2781 O O . ASN B 1 25 ? -15.578 -30.969 -21.25 1 95.25 25 ASN B O 1
ATOM 2785 N N . LYS B 1 26 ? -17.156 -30.453 -22.672 1 96.06 26 LYS B N 1
ATOM 2786 C CA . LYS B 1 26 ? -17.688 -31.812 -22.828 1 96.06 26 LYS B CA 1
ATOM 2787 C C . LYS B 1 26 ? -16.75 -32.688 -23.672 1 96.06 26 LYS B C 1
ATOM 2789 O O . LYS B 1 26 ? -16.953 -33.875 -23.781 1 96.06 26 LYS B O 1
ATOM 2794 N N . ALA B 1 27 ? -15.773 -32.031 -24.203 1 98.06 27 ALA B N 1
ATOM 2795 C CA . ALA B 1 27 ? -14.805 -32.812 -24.969 1 98.06 27 ALA B CA 1
ATOM 2796 C C . ALA B 1 27 ? -13.945 -33.688 -24.062 1 98.06 27 ALA B C 1
ATOM 2798 O O . ALA B 1 27 ? -13.273 -34.594 -24.531 1 98.06 27 ALA B O 1
ATOM 2799 N N . TYR B 1 28 ? -14.016 -33.406 -22.812 1 98.25 28 TYR B N 1
ATOM 2800 C CA . TYR B 1 28 ? -13.109 -34.062 -21.875 1 98.25 28 TYR B CA 1
ATOM 2801 C C . TYR B 1 28 ? -13.883 -34.969 -20.891 1 98.25 28 TYR B C 1
ATOM 2803 O O . TYR B 1 28 ? -15.008 -34.625 -20.5 1 98.25 28 TYR B O 1
ATOM 2811 N N . GLN B 1 29 ? -13.297 -36.031 -20.5 1 98 29 GLN B N 1
ATOM 2812 C CA . GLN B 1 29 ? -13.688 -36.812 -19.344 1 98 29 GLN B CA 1
ATOM 2813 C C . GLN B 1 29 ? -12.703 -36.625 -18.203 1 98 29 GLN B C 1
ATOM 2815 O O . GLN B 1 29 ? -11.766 -37.406 -18.047 1 98 29 GLN B O 1
ATOM 2820 N N . PHE B 1 30 ? -12.977 -35.656 -17.406 1 97.56 30 PHE B N 1
ATOM 2821 C CA . PHE B 1 30 ? -12.062 -35.312 -16.328 1 97.56 30 PHE B CA 1
ATOM 2822 C C . PHE B 1 30 ? -12.266 -36.25 -15.133 1 97.56 30 PHE B C 1
ATOM 2824 O O . PHE B 1 30 ? -13.391 -36.438 -14.68 1 97.56 30 PHE B O 1
ATOM 2831 N N . GLN B 1 31 ? -11.195 -36.75 -14.656 1 97.5 31 GLN B N 1
ATOM 2832 C CA . GLN B 1 31 ? -11.141 -37.344 -13.336 1 97.5 31 GLN B CA 1
ATOM 2833 C C . GLN B 1 31 ? -10.383 -36.469 -12.352 1 97.5 31 GLN B C 1
ATOM 2835 O O . GLN B 1 31 ? -9.453 -35.75 -12.734 1 97.5 31 GLN B O 1
ATOM 2840 N N . PHE B 1 32 ? -10.852 -36.531 -11.164 1 97.81 32 PHE B N 1
ATOM 2841 C CA . PHE B 1 32 ? -10.25 -35.75 -10.094 1 97.81 32 PHE B CA 1
ATOM 2842 C C . PHE B 1 32 ? -9.602 -36.656 -9.055 1 97.81 32 PHE B C 1
ATOM 2844 O O . PHE B 1 32 ? -10.289 -37.438 -8.391 1 97.81 32 PHE B O 1
ATOM 2851 N N . LYS B 1 33 ? -8.25 -36.562 -9.008 1 97.31 33 LYS B N 1
ATOM 2852 C CA . LYS B 1 33 ? -7.543 -37.531 -8.18 1 97.31 33 LYS B CA 1
ATOM 2853 C C . LYS B 1 33 ? -6.395 -36.875 -7.418 1 97.31 33 LYS B C 1
ATOM 2855 O O . LYS B 1 33 ? -5.887 -35.812 -7.832 1 97.31 33 LYS B O 1
ATOM 2860 N N . LYS B 1 34 ? -6.082 -37.5 -6.309 1 96.62 34 LYS B N 1
ATOM 2861 C CA . LYS B 1 34 ? -4.789 -37.25 -5.684 1 96.62 34 LYS B CA 1
ATOM 2862 C C . LYS B 1 34 ? -3.691 -38.094 -6.336 1 96.62 34 LYS B C 1
ATOM 2864 O O . LYS B 1 34 ? -3.967 -39.156 -6.902 1 96.62 34 LYS B O 1
ATOM 2869 N N . GLU B 1 35 ? -2.551 -37.5 -6.254 1 95.94 35 GLU B N 1
ATOM 2870 C CA . GLU B 1 35 ? -1.442 -38.188 -6.898 1 95.94 35 GLU B CA 1
ATOM 2871 C C . GLU B 1 35 ? -1.301 -39.625 -6.371 1 95.94 35 GLU B C 1
ATOM 2873 O O . GLU B 1 35 ? -1.009 -40.531 -7.133 1 95.94 35 GLU B O 1
ATOM 2878 N N . GLU B 1 36 ? -1.584 -39.875 -5.094 1 94.94 36 GLU B N 1
ATOM 2879 C CA . GLU B 1 36 ? -1.432 -41.188 -4.449 1 94.94 36 GLU B CA 1
ATOM 2880 C C . GLU B 1 36 ? -2.523 -42.156 -4.891 1 94.94 36 GLU B C 1
ATOM 2882 O O . GLU B 1 36 ? -2.414 -43.344 -4.68 1 94.94 36 GLU B O 1
ATOM 2887 N N . GLU B 1 37 ? -3.547 -41.625 -5.492 1 96.81 37 GLU B N 1
ATOM 2888 C CA . GLU B 1 37 ? -4.684 -42.438 -5.902 1 96.81 37 GLU B CA 1
ATOM 2889 C C . GLU B 1 37 ? -4.523 -42.938 -7.34 1 96.81 37 GLU B C 1
ATOM 2891 O O . GLU B 1 37 ? -5.348 -43.719 -7.832 1 96.81 37 GLU B O 1
ATOM 2896 N N . LEU B 1 38 ? -3.506 -42.5 -7.98 1 97.44 38 LEU B N 1
ATOM 2897 C CA . LEU B 1 38 ? -3.322 -42.844 -9.383 1 97.44 38 LEU B CA 1
ATOM 2898 C C . LEU B 1 38 ? -3.092 -44.344 -9.539 1 97.44 38 LEU B C 1
ATOM 2900 O O . LEU B 1 38 ? -2.375 -44.938 -8.75 1 97.44 38 LEU B O 1
ATOM 2904 N N . THR B 1 39 ? -3.691 -44.938 -10.531 1 97.5 39 THR B N 1
ATOM 2905 C CA . THR B 1 39 ? -3.588 -46.344 -10.844 1 97.5 39 THR B CA 1
ATOM 2906 C C . THR B 1 39 ? -2.824 -46.562 -12.148 1 97.5 39 THR B C 1
ATOM 2908 O O . THR B 1 39 ? -2.543 -45.594 -12.867 1 97.5 39 THR B O 1
ATOM 2911 N N . GLU B 1 40 ? -2.582 -47.812 -12.344 1 97.25 40 GLU B N 1
ATOM 2912 C CA . GLU B 1 40 ? -1.923 -48.156 -13.602 1 97.25 40 GLU B CA 1
ATOM 2913 C C . GLU B 1 40 ? -2.764 -47.75 -14.805 1 97.25 40 GLU B C 1
ATOM 2915 O O . GLU B 1 40 ? -2.225 -47.281 -15.82 1 97.25 40 GLU B O 1
ATOM 2920 N N . SER B 1 41 ? -4.027 -47.938 -14.656 1 97.75 41 SER B N 1
ATOM 2921 C CA . SER B 1 41 ? -4.93 -47.531 -15.727 1 97.75 41 SER B CA 1
ATOM 2922 C C . SER B 1 41 ? -4.852 -46.031 -15.977 1 97.75 41 SER B C 1
ATOM 2924 O O . SER B 1 41 ? -4.914 -45.594 -17.125 1 97.75 41 SER B O 1
ATOM 2926 N N . ASP B 1 42 ? -4.746 -45.25 -14.953 1 98 42 ASP B N 1
ATOM 2927 C CA . ASP B 1 42 ? -4.617 -43.812 -15.102 1 98 42 ASP B CA 1
ATOM 2928 C C . ASP B 1 42 ? -3.373 -43.469 -15.906 1 98 42 ASP B C 1
ATOM 2930 O O . ASP B 1 42 ? -3.443 -42.656 -16.844 1 98 42 ASP B O 1
ATOM 2934 N N . PHE B 1 43 ? -2.273 -44.062 -15.531 1 97.56 43 PHE B N 1
ATOM 2935 C CA . PHE B 1 43 ? -1.01 -43.781 -16.203 1 97.56 43 PHE B CA 1
ATOM 2936 C C . PHE B 1 43 ? -1.095 -44.188 -17.688 1 97.56 43 PHE B C 1
ATOM 2938 O O . PHE B 1 43 ? -0.535 -43.5 -18.547 1 97.56 43 PHE B O 1
ATOM 2945 N N . LEU B 1 44 ? -1.84 -45.188 -18 1 97.38 44 LEU B N 1
ATOM 2946 C CA . LEU B 1 44 ? -1.919 -45.688 -19.359 1 97.38 44 LEU B CA 1
ATOM 2947 C C . LEU B 1 44 ? -2.859 -44.875 -20.219 1 97.38 44 LEU B C 1
ATOM 2949 O O . LEU B 1 44 ? -2.641 -44.719 -21.422 1 97.38 44 LEU B O 1
ATOM 2953 N N . GLU B 1 45 ? -3.873 -44.281 -19.594 1 97.81 45 GLU B N 1
ATOM 2954 C CA . GLU B 1 45 ? -4.98 -43.781 -20.406 1 97.81 45 GLU B CA 1
ATOM 2955 C C . GLU B 1 45 ? -4.992 -42.25 -20.438 1 97.81 45 GLU B C 1
ATOM 2957 O O . GLU B 1 45 ? -5.598 -41.656 -21.328 1 97.81 45 GLU B O 1
ATOM 2962 N N . THR B 1 46 ? -4.359 -41.562 -19.562 1 98.25 46 THR B N 1
ATOM 2963 C CA . THR B 1 46 ? -4.477 -40.125 -19.422 1 98.25 46 THR B CA 1
ATOM 2964 C C . THR B 1 46 ? -3.818 -39.406 -20.609 1 98.25 46 THR B C 1
ATOM 2966 O O . THR B 1 46 ? -2.635 -39.625 -20.891 1 98.25 46 THR B O 1
ATOM 2969 N N . GLU B 1 47 ? -4.551 -38.594 -21.266 1 98.38 47 GLU B N 1
ATOM 2970 C CA . GLU B 1 47 ? -4.062 -37.812 -22.406 1 98.38 47 GLU B CA 1
ATOM 2971 C C . GLU B 1 47 ? -3.729 -36.375 -21.984 1 98.38 47 GLU B C 1
ATOM 2973 O O . GLU B 1 47 ? -2.783 -35.781 -22.5 1 98.38 47 GLU B O 1
ATOM 2978 N N . VAL B 1 48 ? -4.496 -35.812 -21.141 1 98.69 48 VAL B N 1
ATOM 2979 C CA . VAL B 1 48 ? -4.32 -34.438 -20.641 1 98.69 48 VAL B CA 1
ATOM 2980 C C . VAL B 1 48 ? -4.246 -34.469 -19.125 1 98.69 48 VAL B C 1
ATOM 2982 O O . VAL B 1 48 ? -5.074 -35.062 -18.453 1 98.69 48 VAL B O 1
ATOM 2985 N N . LEU B 1 49 ? -3.25 -33.812 -18.594 1 98.44 49 LEU B N 1
ATOM 2986 C CA . LEU B 1 49 ? -3.045 -33.719 -17.156 1 98.44 49 LEU B CA 1
ATOM 2987 C C . LEU B 1 49 ? -2.998 -32.25 -16.719 1 98.44 49 LEU B C 1
ATOM 2989 O O . LEU B 1 49 ? -2.322 -31.438 -17.344 1 98.44 49 LEU B O 1
ATOM 2993 N N . VAL B 1 50 ? -3.801 -31.891 -15.727 1 98 50 VAL B N 1
ATOM 2994 C CA . VAL B 1 50 ? -3.771 -30.562 -15.109 1 98 50 VAL B CA 1
ATOM 2995 C C . VAL B 1 50 ? -3.314 -30.688 -13.664 1 98 50 VAL B C 1
ATOM 2997 O O . VAL B 1 50 ? -3.922 -31.406 -12.867 1 98 50 VAL B O 1
ATOM 3000 N N . GLY B 1 51 ? -2.221 -30.031 -13.328 1 96.5 51 GLY B N 1
ATOM 3001 C CA . GLY B 1 51 ? -1.738 -30.078 -11.961 1 96.5 51 GLY B CA 1
ATOM 3002 C C . GLY B 1 51 ? -0.236 -29.906 -11.852 1 96.5 51 GLY B C 1
ATOM 3003 O O . GLY B 1 51 ? 0.381 -29.25 -12.688 1 96.5 51 GLY B O 1
ATOM 3004 N N . LEU B 1 52 ? 0.24 -30.344 -10.742 1 95.31 52 LEU B N 1
ATOM 3005 C CA . LEU B 1 52 ? 1.671 -30.312 -10.461 1 95.31 52 LEU B CA 1
ATOM 3006 C C . LEU B 1 52 ? 2.182 -31.703 -10.102 1 95.31 52 LEU B C 1
ATOM 3008 O O . LEU B 1 52 ? 2.615 -31.938 -8.969 1 95.31 52 LEU B O 1
ATOM 3012 N N . PRO B 1 53 ? 2.223 -32.531 -11.102 1 95.06 53 PRO B N 1
ATOM 3013 C CA . PRO B 1 53 ? 2.721 -33.875 -10.812 1 95.06 53 PRO B CA 1
ATOM 3014 C C . PRO B 1 53 ? 4.211 -33.906 -10.477 1 95.06 53 PRO B C 1
ATOM 3016 O O . PRO B 1 53 ? 4.973 -33.062 -10.977 1 95.06 53 PRO B O 1
ATOM 3019 N N . LYS B 1 54 ? 4.586 -34.875 -9.648 1 93.31 54 LYS B N 1
ATOM 3020 C CA . LYS B 1 54 ? 6.02 -35.094 -9.5 1 93.31 54 LYS B CA 1
ATOM 3021 C C . LYS B 1 54 ? 6.668 -35.406 -10.844 1 93.31 54 LYS B C 1
ATOM 3023 O O . LYS B 1 54 ? 6.172 -36.25 -11.594 1 93.31 54 LYS B O 1
ATOM 3028 N N . PRO B 1 55 ? 7.73 -34.75 -11.055 1 92.06 55 PRO B N 1
ATOM 3029 C CA . PRO B 1 55 ? 8.352 -34.938 -12.375 1 92.06 55 PRO B CA 1
ATOM 3030 C C . PRO B 1 55 ? 8.688 -36.375 -12.664 1 92.06 55 PRO B C 1
ATOM 3032 O O . PRO B 1 55 ? 8.594 -36.844 -13.812 1 92.06 55 PRO B O 1
ATOM 3035 N N . ASP B 1 56 ? 9.016 -37.188 -11.68 1 90.5 56 ASP B N 1
ATOM 3036 C CA . ASP B 1 56 ? 9.453 -38.562 -11.875 1 90.5 56 ASP B CA 1
ATOM 3037 C C . ASP B 1 56 ? 8.289 -39.469 -12.297 1 90.5 56 ASP B C 1
ATOM 3039 O O . ASP B 1 56 ? 8.492 -40.562 -12.812 1 90.5 56 ASP B O 1
ATOM 3043 N N . LEU B 1 57 ? 7.078 -38.969 -12.086 1 93.62 57 LEU B N 1
ATOM 3044 C CA . LEU B 1 57 ? 5.902 -39.75 -12.445 1 93.62 57 LEU B CA 1
ATOM 3045 C C . LEU B 1 57 ? 5.543 -39.562 -13.914 1 93.62 57 LEU B C 1
ATOM 3047 O O . LEU B 1 57 ? 4.754 -40.344 -14.469 1 93.62 57 LEU B O 1
ATOM 3051 N N . LEU B 1 58 ? 6.09 -38.625 -14.539 1 94.31 58 LEU B N 1
ATOM 3052 C CA . LEU B 1 58 ? 5.664 -38.25 -15.883 1 94.31 58 LEU B CA 1
ATOM 3053 C C . LEU B 1 58 ? 5.969 -39.344 -16.875 1 94.31 58 LEU B C 1
ATOM 3055 O O . LEU B 1 58 ? 5.199 -39.594 -17.812 1 94.31 58 LEU B O 1
ATOM 3059 N N . ALA B 1 59 ? 7.016 -40.062 -16.578 1 91.62 59 ALA B N 1
ATOM 3060 C CA . ALA B 1 59 ? 7.43 -41.125 -17.469 1 91.62 59 ALA B CA 1
ATOM 3061 C C . ALA B 1 59 ? 6.422 -42.281 -17.453 1 91.62 59 ALA B C 1
ATOM 3063 O O . ALA B 1 59 ? 6.363 -43.062 -18.391 1 91.62 59 ALA B O 1
ATOM 3064 N N . LYS B 1 60 ? 5.664 -42.312 -16.422 1 94.88 60 LYS B N 1
ATOM 3065 C CA . LYS B 1 60 ? 4.695 -43.406 -16.281 1 94.88 60 LYS B CA 1
ATOM 3066 C C . LYS B 1 60 ? 3.471 -43.156 -17.156 1 94.88 60 LYS B C 1
ATOM 3068 O O . LYS B 1 60 ? 2.725 -44.094 -17.453 1 94.88 60 LYS B O 1
ATOM 3073 N N . TYR B 1 61 ? 3.264 -41.938 -17.484 1 96.44 61 TYR B N 1
ATOM 3074 C CA . TYR B 1 61 ? 2.119 -41.625 -18.344 1 96.44 61 TYR B CA 1
ATOM 3075 C C . TYR B 1 61 ? 2.402 -42 -19.797 1 96.44 61 TYR B C 1
ATOM 3077 O O . TYR B 1 61 ? 3.111 -41.281 -20.5 1 96.44 61 TYR B O 1
ATOM 3085 N N . LYS B 1 62 ? 1.76 -42.969 -20.25 1 95.75 62 LYS B N 1
ATOM 3086 C CA . LYS B 1 62 ? 2.127 -43.531 -21.547 1 95.75 62 LYS B CA 1
ATOM 3087 C C . LYS B 1 62 ? 1.382 -42.844 -22.688 1 95.75 62 LYS B C 1
ATOM 3089 O O . LYS B 1 62 ? 1.846 -42.844 -23.828 1 95.75 62 LYS B O 1
ATOM 3094 N N . ASN B 1 63 ? 0.284 -42.281 -22.406 1 97 63 ASN B N 1
ATOM 3095 C CA . ASN B 1 63 ? -0.52 -41.656 -23.453 1 97 63 ASN B CA 1
ATOM 3096 C C . ASN B 1 63 ? -0.611 -40.156 -23.266 1 97 63 ASN B C 1
ATOM 3098 O O . ASN B 1 63 ? -1.42 -39.5 -23.922 1 97 63 ASN B O 1
ATOM 3102 N N . LEU B 1 64 ? 0.143 -39.594 -22.344 1 97.94 64 LEU B N 1
ATOM 3103 C CA . LEU B 1 64 ? 0.074 -38.156 -22.047 1 97.94 64 LEU B CA 1
ATOM 3104 C C . LEU B 1 64 ? 0.531 -37.312 -23.234 1 97.94 64 LEU B C 1
ATOM 3106 O O . LEU B 1 64 ? 1.577 -37.594 -23.828 1 97.94 64 LEU B O 1
ATOM 3110 N N . LYS B 1 65 ? -0.245 -36.312 -23.547 1 97.88 65 LYS B N 1
ATOM 3111 C CA . LYS B 1 65 ? 0.097 -35.438 -24.672 1 97.88 65 LYS B CA 1
ATOM 3112 C C . LYS B 1 65 ? 0.229 -34 -24.219 1 97.88 65 LYS B C 1
ATOM 3114 O O . LYS B 1 65 ? 0.951 -33.188 -24.828 1 97.88 65 LYS B O 1
ATOM 3119 N N . TRP B 1 66 ? -0.45 -33.625 -23.141 1 98.31 66 TRP B N 1
ATOM 3120 C CA . TRP B 1 66 ? -0.469 -32.25 -22.688 1 98.31 66 TRP B CA 1
ATOM 3121 C C . TRP B 1 66 ? -0.489 -32.188 -21.156 1 98.31 66 TRP B C 1
ATOM 3123 O O . TRP B 1 66 ? -1.334 -32.812 -20.516 1 98.31 66 TRP B O 1
ATOM 3133 N N . LEU B 1 67 ? 0.459 -31.469 -20.594 1 98.06 67 LEU B N 1
ATOM 3134 C CA . LEU B 1 67 ? 0.5 -31.141 -19.172 1 98.06 67 LEU B CA 1
ATOM 3135 C C . LEU B 1 67 ? 0.319 -29.641 -18.95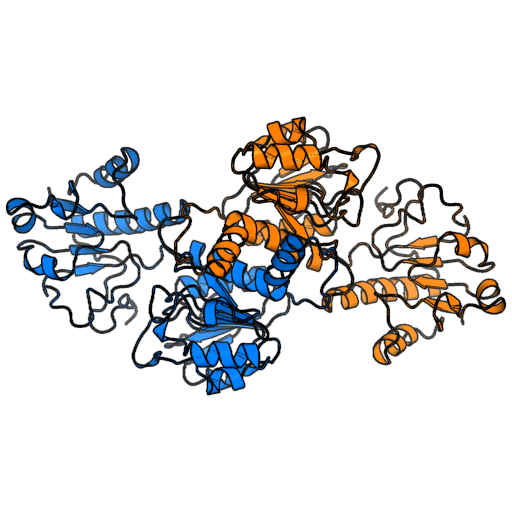3 1 98.06 67 LEU B C 1
ATOM 3137 O O . LEU B 1 67 ? 1.143 -28.844 -19.406 1 98.06 67 LEU B O 1
ATOM 3141 N N . GLN B 1 68 ? -0.781 -29.281 -18.297 1 98 68 GLN B N 1
ATOM 3142 C CA . GLN B 1 68 ? -1.019 -27.906 -17.859 1 98 68 GLN B CA 1
ATOM 3143 C C . GLN B 1 68 ? -0.639 -27.719 -16.391 1 98 68 GLN B C 1
ATOM 3145 O O . GLN B 1 68 ? -1.291 -28.266 -15.5 1 98 68 GLN B O 1
ATOM 3150 N N . LEU B 1 69 ? 0.345 -26.906 -16.219 1 96.31 69 LEU B N 1
ATOM 3151 C CA . LEU B 1 69 ? 0.753 -26.625 -14.852 1 96.31 69 LEU B CA 1
ATOM 3152 C C . LEU B 1 69 ? -0.123 -25.531 -14.234 1 96.31 69 LEU B C 1
ATOM 3154 O O . LEU B 1 69 ? -0.607 -24.656 -14.945 1 96.31 69 LEU B O 1
ATOM 3158 N N . LEU B 1 70 ? -0.208 -25.594 -12.875 1 95.38 70 LEU B N 1
ATOM 3159 C CA . LEU B 1 70 ? -0.861 -24.531 -12.117 1 95.38 70 LEU B CA 1
ATOM 3160 C C . LEU B 1 70 ? 0.119 -23.406 -11.797 1 95.38 70 LEU B C 1
ATOM 3162 O O . LEU B 1 70 ? -0.29 -22.312 -11.383 1 95.38 70 LEU B O 1
ATOM 3166 N N . SER B 1 71 ? 1.398 -23.594 -12.008 1 92.12 71 SER B N 1
ATOM 3167 C CA . SER B 1 71 ? 2.441 -22.625 -11.703 1 92.12 71 SER B CA 1
ATOM 3168 C C . SER B 1 71 ? 2.916 -21.906 -12.969 1 92.12 71 SER B C 1
ATOM 3170 O O . SER B 1 71 ? 2.781 -22.438 -14.07 1 92.12 71 SER B O 1
ATOM 3172 N N . ALA B 1 72 ? 3.422 -20.734 -12.758 1 89.06 72 ALA B N 1
ATOM 3173 C CA . ALA B 1 72 ? 4.168 -20.062 -13.828 1 89.06 72 ALA B CA 1
ATOM 3174 C C . ALA B 1 72 ? 5.566 -20.656 -13.969 1 89.06 72 ALA B C 1
ATOM 3176 O O . ALA B 1 72 ? 6.07 -20.812 -15.086 1 89.06 72 ALA B O 1
ATOM 3177 N N . GLY B 1 73 ? 6.172 -20.984 -12.883 1 86.19 73 GLY B N 1
ATOM 3178 C CA . GLY B 1 73 ? 7.484 -21.609 -12.867 1 86.19 73 GLY B CA 1
ATOM 3179 C C . GLY B 1 73 ? 7.469 -23.031 -13.367 1 86.19 73 GLY B C 1
ATOM 3180 O O . GLY B 1 73 ? 6.496 -23.766 -13.156 1 86.19 73 GLY B O 1
ATOM 3181 N N . THR B 1 74 ? 8.609 -23.484 -13.984 1 88.06 74 THR B N 1
ATOM 3182 C CA . THR B 1 74 ? 8.633 -24.797 -14.633 1 88.06 74 THR B CA 1
ATOM 3183 C C . THR B 1 74 ? 9.906 -25.547 -14.266 1 88.06 74 THR B C 1
ATOM 3185 O O . THR B 1 74 ? 10.203 -26.594 -14.859 1 88.06 74 THR B O 1
ATOM 3188 N N . ASN B 1 75 ? 10.672 -25.094 -13.266 1 79.12 75 ASN B N 1
ATOM 3189 C CA . ASN B 1 75 ? 12.008 -25.609 -12.977 1 79.12 75 ASN B CA 1
ATOM 3190 C C . ASN B 1 75 ? 11.992 -27.125 -12.758 1 79.12 75 ASN B C 1
ATOM 3192 O O . ASN B 1 75 ? 12.867 -27.828 -13.258 1 79.12 75 ASN B O 1
ATOM 3196 N N . GLY B 1 76 ? 11.125 -27.703 -12.203 1 82 76 GLY B N 1
ATOM 3197 C CA . GLY B 1 76 ? 11.078 -29.125 -11.945 1 82 76 GLY B CA 1
ATOM 3198 C C . GLY B 1 76 ? 10.734 -29.938 -13.18 1 82 76 GLY B C 1
ATOM 3199 O O . GLY B 1 76 ? 10.953 -31.156 -13.203 1 82 76 GLY B O 1
ATOM 3200 N N . TYR B 1 77 ? 10.438 -29.297 -14.258 1 89.69 77 TYR B N 1
ATOM 3201 C CA . TYR B 1 77 ? 9.969 -29.984 -15.453 1 89.69 77 TYR B CA 1
ATOM 3202 C C . TYR B 1 77 ? 10.906 -29.75 -16.625 1 89.69 77 TYR B C 1
ATOM 3204 O O . TYR B 1 77 ? 10.891 -30.5 -17.609 1 89.69 77 TYR B O 1
ATOM 3212 N N . THR B 1 78 ? 11.688 -28.703 -16.578 1 84.56 78 THR B N 1
ATOM 3213 C CA . THR B 1 78 ? 12.531 -28.328 -17.703 1 84.56 78 THR B CA 1
ATOM 3214 C C . THR B 1 78 ? 14 -28.562 -17.391 1 84.56 78 THR B C 1
ATOM 3216 O O . THR B 1 78 ? 14.742 -29.109 -18.203 1 84.56 78 THR B O 1
ATOM 3219 N N . GLN B 1 79 ? 14.406 -28.203 -16.328 1 75.5 79 GLN B N 1
ATOM 3220 C CA . GLN B 1 79 ? 15.82 -28.297 -15.992 1 75.5 79 GLN B CA 1
ATOM 3221 C C . GLN B 1 79 ? 16.188 -29.688 -15.5 1 75.5 79 GLN B C 1
ATOM 3223 O O . GLN B 1 79 ? 15.758 -30.109 -14.422 1 75.5 79 GLN B O 1
ATOM 3228 N N . GLY B 1 80 ? 16.984 -30.344 -16.422 1 67.94 80 GLY B N 1
ATOM 3229 C CA . GLY B 1 80 ? 17.547 -31.625 -16.031 1 67.94 80 GLY B CA 1
ATOM 3230 C C . GLY B 1 80 ? 16.516 -32.719 -15.961 1 67.94 80 GLY B C 1
ATOM 3231 O O . GLY B 1 80 ? 16.859 -33.875 -15.734 1 67.94 80 GLY B O 1
ATOM 3232 N N . ALA B 1 81 ? 15.312 -32.375 -16.219 1 69.88 81 ALA B N 1
ATOM 3233 C CA . ALA B 1 81 ? 14.281 -33.406 -16.062 1 69.88 81 ALA B CA 1
ATOM 3234 C C . ALA B 1 81 ? 14.125 -34.219 -17.344 1 69.88 81 ALA B C 1
ATOM 3236 O O . ALA B 1 81 ? 14.406 -33.719 -18.438 1 69.88 81 ALA B O 1
ATOM 3237 N N . ASN B 1 82 ? 13.992 -35.469 -17.172 1 83.62 82 ASN B N 1
ATOM 3238 C CA . ASN B 1 82 ? 13.633 -36.344 -18.281 1 83.62 82 ASN B CA 1
ATOM 3239 C C . ASN B 1 82 ? 12.164 -36.188 -18.672 1 83.62 82 ASN B C 1
ATOM 3241 O O . ASN B 1 82 ? 11.391 -37.125 -18.594 1 83.62 82 ASN B O 1
ATOM 3245 N N . PHE B 1 83 ? 11.828 -34.969 -19.172 1 89.81 83 PHE B N 1
ATOM 3246 C CA . PHE B 1 83 ? 10.461 -34.688 -19.578 1 89.81 83 PHE B CA 1
ATOM 3247 C C . PHE B 1 83 ? 10.133 -35.375 -20.906 1 89.81 83 PHE B C 1
ATOM 3249 O O . PHE B 1 83 ? 10.938 -35.344 -21.828 1 89.81 83 PHE B O 1
ATOM 3256 N N . PRO B 1 84 ? 9 -36 -20.938 1 89.5 84 PRO B N 1
ATOM 3257 C CA . PRO B 1 84 ? 8.68 -36.719 -22.172 1 89.5 84 PRO B CA 1
ATOM 3258 C C . PRO B 1 84 ? 8.578 -35.812 -23.391 1 89.5 84 PRO B C 1
ATOM 3260 O O . PRO B 1 84 ? 7.867 -34.812 -23.359 1 89.5 84 PRO B O 1
ATOM 3263 N N . GLN B 1 85 ? 9.195 -36.125 -24.453 1 86.31 85 GLN B N 1
ATOM 3264 C CA . GLN B 1 85 ? 9.352 -35.281 -25.641 1 86.31 85 GLN B CA 1
ATOM 3265 C C . GLN B 1 85 ? 8.016 -35.094 -26.344 1 86.31 85 GLN B C 1
ATOM 3267 O O . GLN B 1 85 ? 7.793 -34.031 -26.984 1 86.31 85 GLN B O 1
ATOM 3272 N N . GLU B 1 86 ? 7.125 -36.031 -26.25 1 89.38 86 GLU B N 1
ATOM 3273 C CA . GLU B 1 86 ? 5.883 -35.969 -27.016 1 89.38 86 GLU B CA 1
ATOM 3274 C C . GLU B 1 86 ? 4.809 -35.188 -26.25 1 89.38 86 GLU B C 1
ATOM 3276 O O . GLU B 1 86 ? 3.695 -35 -26.734 1 89.38 86 GLU B O 1
ATOM 3281 N N . VAL B 1 87 ? 5.168 -34.75 -25.109 1 95.12 87 VAL B N 1
ATOM 3282 C CA . VAL B 1 87 ? 4.195 -34.062 -24.25 1 95.12 87 VAL B CA 1
ATOM 3283 C C . VAL B 1 87 ? 4.398 -32.562 -24.328 1 95.12 87 VAL B C 1
ATOM 3285 O O . VAL B 1 87 ? 5.523 -32.062 -24.203 1 95.12 87 VAL B O 1
ATOM 3288 N N . VAL B 1 88 ? 3.299 -31.844 -24.609 1 95.81 88 VAL B N 1
ATOM 3289 C CA . VAL B 1 88 ? 3.34 -30.391 -24.594 1 95.81 88 VAL B CA 1
ATOM 3290 C C . VAL B 1 88 ? 3.182 -29.875 -23.156 1 95.81 88 VAL B C 1
ATOM 3292 O O . VAL B 1 88 ? 2.297 -30.328 -22.422 1 95.81 88 VAL B O 1
ATOM 3295 N N . LEU B 1 89 ? 4.078 -29.031 -22.75 1 96.44 89 LEU B N 1
ATOM 3296 C CA . LEU B 1 89 ? 4.035 -28.422 -21.422 1 96.44 89 LEU B CA 1
ATOM 3297 C C . LEU B 1 89 ? 3.561 -26.984 -21.5 1 96.44 89 LEU B C 1
ATOM 3299 O O . LEU B 1 89 ? 4.141 -26.172 -22.234 1 96.44 89 LEU B O 1
ATOM 3303 N N . THR B 1 90 ? 2.439 -26.672 -20.844 1 96.81 90 THR B N 1
ATOM 3304 C CA . THR B 1 90 ? 2.02 -25.281 -20.688 1 96.81 90 THR B CA 1
ATOM 3305 C C . THR B 1 90 ? 2.002 -24.891 -19.219 1 96.81 90 THR B C 1
ATOM 3307 O O . THR B 1 90 ? 1.827 -25.734 -18.344 1 96.81 90 THR B O 1
ATOM 3310 N N . ASN B 1 91 ? 2.305 -23.625 -18.969 1 95.12 91 ASN B N 1
ATOM 3311 C CA . ASN B 1 91 ? 2.277 -23.156 -17.594 1 95.12 91 ASN B CA 1
ATOM 3312 C C . ASN B 1 91 ? 1.204 -22.094 -17.375 1 95.12 91 ASN B C 1
ATOM 3314 O O . ASN B 1 91 ? 0.364 -21.875 -18.25 1 95.12 91 ASN B O 1
ATOM 3318 N N . ALA B 1 92 ? 1.166 -21.531 -16.188 1 94.94 92 ALA B N 1
ATOM 3319 C CA . ALA B 1 92 ? 0.076 -20.641 -15.82 1 94.94 92 ALA B CA 1
ATOM 3320 C C . ALA B 1 92 ? 0.521 -19.172 -15.883 1 94.94 92 ALA B C 1
ATOM 3322 O O . ALA B 1 92 ? 0.011 -18.328 -15.141 1 94.94 92 ALA B O 1
ATOM 3323 N N . THR B 1 93 ? 1.475 -18.859 -16.719 1 92.06 93 THR B N 1
ATOM 3324 C CA . THR B 1 93 ? 1.904 -17.484 -16.906 1 92.06 93 THR B CA 1
ATOM 3325 C C . THR B 1 93 ? 0.716 -16.578 -17.234 1 92.06 93 THR B C 1
ATOM 3327 O O . THR B 1 93 ? -0.107 -16.922 -18.094 1 92.06 93 THR B O 1
ATOM 3330 N N . GLY B 1 94 ? 0.625 -15.422 -16.562 1 93.56 94 GLY B N 1
ATOM 3331 C CA . GLY B 1 94 ? -0.488 -14.508 -16.75 1 93.56 94 GLY B CA 1
ATOM 3332 C C . GLY B 1 94 ? -1.494 -14.539 -15.617 1 93.56 94 GLY B C 1
ATOM 3333 O O . GLY B 1 94 ? -2.371 -13.672 -15.531 1 93.56 94 GLY B O 1
ATOM 3334 N N . THR B 1 95 ? -1.307 -15.484 -14.719 1 95.62 95 THR B N 1
ATOM 3335 C CA . THR B 1 95 ? -2.256 -15.75 -13.641 1 95.62 95 THR B CA 1
ATOM 3336 C C . THR B 1 95 ? -1.944 -14.898 -12.422 1 95.62 95 THR B C 1
ATOM 3338 O O . THR B 1 95 ? -2.852 -14.508 -11.68 1 95.62 95 THR B O 1
ATOM 3341 N N . TYR B 1 96 ? -0.698 -14.5 -12.258 1 96.75 96 TYR B N 1
ATOM 3342 C CA . TYR B 1 96 ? -0.272 -14.07 -10.93 1 96.75 96 TYR B CA 1
ATOM 3343 C C . TYR B 1 96 ? 0.062 -12.586 -10.914 1 96.75 96 TYR B C 1
ATOM 3345 O O . TYR B 1 96 ? 0.346 -12.016 -9.859 1 96.75 96 TYR B O 1
ATOM 3353 N N . GLY B 1 97 ? -0.046 -11.898 -12.008 1 97.25 97 GLY B N 1
ATOM 3354 C CA . GLY B 1 97 ? 0.354 -10.508 -12.125 1 97.25 97 GLY B CA 1
ATOM 3355 C C . GLY B 1 97 ? -0.314 -9.602 -11.109 1 97.25 97 GLY B C 1
ATOM 3356 O O . GLY B 1 97 ? 0.352 -8.805 -10.445 1 97.25 97 GLY B O 1
ATOM 3357 N N . LEU B 1 98 ? -1.62 -9.836 -10.961 1 97.88 98 LEU B N 1
ATOM 3358 C CA . LEU B 1 98 ? -2.377 -8.977 -10.047 1 97.88 98 LEU B CA 1
ATOM 3359 C C . LEU B 1 98 ? -1.931 -9.188 -8.609 1 97.88 98 LEU B C 1
ATOM 3361 O O . LEU B 1 98 ? -1.54 -8.242 -7.926 1 97.88 98 LEU B O 1
ATOM 3365 N N . THR B 1 99 ? -1.943 -10.414 -8.172 1 98.19 99 THR B N 1
ATOM 3366 C CA . THR B 1 99 ? -1.701 -10.688 -6.754 1 98.19 99 THR B CA 1
ATOM 3367 C C . THR B 1 99 ? -0.26 -10.352 -6.379 1 98.19 99 THR B C 1
ATOM 3369 O O . THR B 1 99 ? -0.008 -9.742 -5.34 1 98.19 99 THR B O 1
ATOM 3372 N N . ILE B 1 100 ? 0.679 -10.656 -7.203 1 98.5 100 ILE B N 1
ATOM 3373 C CA . ILE B 1 100 ? 2.08 -10.461 -6.848 1 98.5 100 ILE B CA 1
ATOM 3374 C C . ILE B 1 100 ? 2.43 -8.977 -6.934 1 98.5 100 ILE B C 1
ATOM 3376 O O . ILE B 1 100 ? 3.221 -8.469 -6.137 1 98.5 100 ILE B O 1
ATOM 3380 N N . SER B 1 101 ? 1.852 -8.219 -7.883 1 98.62 101 SER B N 1
ATOM 3381 C CA . SER B 1 101 ? 2.115 -6.789 -7.977 1 98.62 101 SER B CA 1
ATOM 3382 C C . SER B 1 101 ? 1.578 -6.047 -6.754 1 98.62 101 SER B C 1
ATOM 3384 O O . SER B 1 101 ? 2.199 -5.098 -6.277 1 98.62 101 SER B O 1
ATOM 3386 N N . GLU B 1 102 ? 0.417 -6.445 -6.254 1 98.69 102 GLU B N 1
ATOM 3387 C CA . GLU B 1 102 ? -0.099 -5.832 -5.031 1 98.69 102 GLU B CA 1
ATOM 3388 C C . GLU B 1 102 ? 0.77 -6.184 -3.828 1 98.69 102 GLU B C 1
ATOM 3390 O O . GLU B 1 102 ? 0.93 -5.371 -2.914 1 98.69 102 GLU B O 1
ATOM 3395 N N . HIS B 1 103 ? 1.301 -7.395 -3.883 1 98.81 103 HIS B N 1
ATOM 3396 C CA . HIS B 1 103 ? 2.227 -7.793 -2.828 1 98.81 103 HIS B CA 1
ATOM 3397 C C . HIS B 1 103 ? 3.475 -6.918 -2.832 1 98.81 103 HIS B C 1
ATOM 3399 O O . HIS B 1 103 ? 3.887 -6.41 -1.785 1 98.81 103 HIS B O 1
ATOM 3405 N N . LEU B 1 104 ? 4.016 -6.68 -4 1 98.88 104 LEU B N 1
ATOM 3406 C CA . LEU B 1 104 ? 5.164 -5.793 -4.16 1 98.88 104 LEU B CA 1
ATOM 3407 C C . LEU B 1 104 ? 4.832 -4.387 -3.68 1 98.88 104 LEU B C 1
ATOM 3409 O O . LEU B 1 104 ? 5.629 -3.764 -2.973 1 98.88 104 LEU B O 1
ATOM 3413 N N . LEU B 1 105 ? 3.67 -3.945 -4.07 1 98.88 105 LEU B N 1
ATOM 3414 C CA . LEU B 1 105 ? 3.232 -2.613 -3.666 1 98.88 105 LEU B CA 1
ATOM 3415 C C . LEU B 1 105 ? 3.125 -2.51 -2.148 1 98.88 105 LEU B C 1
ATOM 3417 O O . LEU B 1 105 ? 3.518 -1.5 -1.561 1 98.88 105 LEU B O 1
ATOM 3421 N N . THR B 1 106 ? 2.607 -3.547 -1.52 1 98.88 106 THR B N 1
ATOM 3422 C CA . THR B 1 106 ? 2.477 -3.572 -0.067 1 98.88 106 THR B CA 1
ATOM 3423 C C . THR B 1 106 ? 3.848 -3.49 0.6 1 98.88 106 THR B C 1
ATOM 3425 O O . THR B 1 106 ? 4.055 -2.678 1.505 1 98.88 106 THR B O 1
ATOM 3428 N N . MET B 1 107 ? 4.805 -4.305 0.086 1 98.88 107 MET B N 1
ATOM 3429 C CA . MET B 1 107 ? 6.156 -4.254 0.636 1 98.88 107 MET B CA 1
ATOM 3430 C C . MET B 1 107 ? 6.742 -2.855 0.506 1 98.88 107 MET B C 1
ATOM 3432 O O . MET B 1 107 ? 7.332 -2.332 1.455 1 98.88 107 MET B O 1
ATOM 3436 N N . ALA B 1 108 ? 6.57 -2.275 -0.655 1 98.88 108 ALA B N 1
ATOM 3437 C CA . ALA B 1 108 ? 7.094 -0.933 -0.895 1 98.88 108 ALA B CA 1
ATOM 3438 C C . ALA B 1 108 ? 6.52 0.068 0.103 1 98.88 108 ALA B C 1
ATOM 3440 O O . ALA B 1 108 ? 7.262 0.787 0.772 1 98.88 108 ALA B O 1
ATOM 3441 N N . PHE B 1 109 ? 5.211 0.058 0.27 1 98.81 109 PHE B N 1
ATOM 3442 C CA . PHE B 1 109 ? 4.547 1.029 1.132 1 98.81 109 PHE B CA 1
ATOM 3443 C C . PHE B 1 109 ? 4.934 0.812 2.59 1 98.81 109 PHE B C 1
ATOM 3445 O O . PHE B 1 109 ? 5.168 1.774 3.324 1 98.81 109 PHE B O 1
ATOM 3452 N N . VAL B 1 110 ? 4.969 -0.463 3.021 1 98.88 110 VAL B N 1
ATOM 3453 C CA . VAL B 1 110 ? 5.34 -0.767 4.398 1 98.88 110 VAL B CA 1
ATOM 3454 C C . VAL B 1 110 ? 6.703 -0.153 4.715 1 98.88 110 VAL B C 1
ATOM 3456 O O . VAL B 1 110 ? 6.883 0.467 5.766 1 98.88 110 VAL B O 1
ATOM 3459 N N . LEU B 1 111 ? 7.602 -0.265 3.779 1 98.81 111 LEU B N 1
ATOM 3460 C CA . LEU B 1 111 ? 8.969 0.199 4 1 98.81 111 LEU B CA 1
ATOM 3461 C C . LEU B 1 111 ? 9.062 1.712 3.832 1 98.81 111 LEU B C 1
ATOM 3463 O O . LEU B 1 111 ? 9.695 2.395 4.645 1 98.81 111 LEU B O 1
ATOM 3467 N N . LEU B 1 112 ? 8.414 2.271 2.791 1 98.5 112 LEU B N 1
ATOM 3468 C CA . LEU B 1 112 ? 8.453 3.707 2.527 1 98.5 112 LEU B CA 1
ATOM 3469 C C . LEU B 1 112 ? 7.828 4.488 3.68 1 98.5 112 LEU B C 1
ATOM 3471 O O . LEU B 1 112 ? 8.297 5.578 4.02 1 98.5 112 LEU B O 1
ATOM 3475 N N . ARG B 1 113 ? 6.801 3.867 4.262 1 98.31 113 ARG B N 1
ATOM 3476 C CA . ARG B 1 113 ? 6.02 4.582 5.27 1 98.31 113 ARG B CA 1
ATOM 3477 C C . ARG B 1 113 ? 6.34 4.074 6.672 1 98.31 11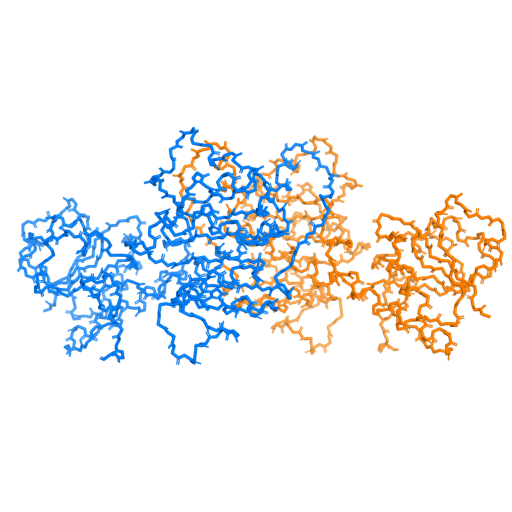3 ARG B C 1
ATOM 3479 O O . ARG B 1 113 ? 5.727 4.512 7.648 1 98.31 113 ARG B O 1
ATOM 3486 N N . LYS B 1 114 ? 7.262 3.133 6.816 1 98.44 114 LYS B N 1
ATOM 3487 C CA . LYS B 1 114 ? 7.887 2.66 8.047 1 98.44 114 LYS B CA 1
ATOM 3488 C C . LYS B 1 114 ? 6.879 1.924 8.93 1 98.44 114 LYS B C 1
ATOM 3490 O O . LYS B 1 114 ? 6.938 2.01 10.156 1 98.44 114 LYS B O 1
ATOM 3495 N N . PHE B 1 115 ? 5.934 1.242 8.297 1 98.75 115 PHE B N 1
ATOM 3496 C CA . PHE B 1 115 ? 4.941 0.48 9.047 1 98.75 115 PHE B CA 1
ATOM 3497 C C . PHE B 1 115 ? 5.594 -0.703 9.758 1 98.75 115 PHE B C 1
ATOM 3499 O O . PHE B 1 115 ? 5.117 -1.144 10.805 1 98.75 115 PHE B O 1
ATOM 3506 N N . ASP B 1 116 ? 6.727 -1.254 9.211 1 98.5 116 ASP B N 1
ATOM 3507 C CA . ASP B 1 116 ? 7.492 -2.303 9.883 1 98.5 116 ASP B CA 1
ATOM 3508 C C . ASP B 1 116 ? 8.008 -1.823 11.234 1 98.5 116 ASP B C 1
ATOM 3510 O O . ASP B 1 116 ? 7.992 -2.576 12.211 1 98.5 116 ASP B O 1
ATOM 3514 N N . LEU B 1 117 ? 8.391 -0.554 11.328 1 98.44 117 LEU B N 1
ATOM 3515 C CA . LEU B 1 117 ? 8.883 0.034 12.57 1 98.44 117 LEU B CA 1
ATOM 3516 C C . LEU B 1 117 ? 7.73 0.419 13.492 1 98.44 117 LEU B C 1
ATOM 3518 O O . LEU B 1 117 ? 7.816 0.244 14.711 1 98.44 117 LEU B O 1
ATOM 3522 N N . TYR B 1 118 ? 6.645 0.927 12.93 1 98.56 118 TYR B N 1
ATOM 3523 C CA . TYR B 1 118 ? 5.496 1.309 13.742 1 98.56 118 TYR B CA 1
ATOM 3524 C C . TYR B 1 118 ? 4.867 0.089 14.414 1 98.56 118 TYR B C 1
ATOM 3526 O O . TYR B 1 118 ? 4.355 0.179 15.531 1 98.56 118 TYR B O 1
ATOM 3534 N N . GLN B 1 119 ? 4.867 -1.063 13.695 1 98.12 119 GLN B N 1
ATOM 3535 C CA . GLN B 1 119 ? 4.355 -2.277 14.32 1 98.12 119 GLN B CA 1
ATOM 3536 C C . GLN B 1 119 ? 5.195 -2.672 15.531 1 98.12 119 GLN B C 1
ATOM 3538 O O . GLN B 1 119 ? 4.66 -3.133 16.547 1 98.12 119 GLN B O 1
ATOM 3543 N N . LYS B 1 120 ? 6.5 -2.508 15.43 1 97.81 120 LYS B N 1
ATOM 3544 C CA . LYS B 1 120 ? 7.371 -2.75 16.578 1 97.81 120 LYS B CA 1
ATOM 3545 C C . LYS B 1 120 ? 7.062 -1.781 17.719 1 97.81 120 LYS B C 1
ATOM 3547 O O . LYS B 1 120 ? 7.023 -2.178 18.875 1 97.81 120 LYS B O 1
ATOM 3552 N N . GLN B 1 121 ? 6.863 -0.484 17.391 1 98.44 121 GLN B N 1
ATOM 3553 C CA . GLN B 1 121 ? 6.469 0.501 18.391 1 98.44 121 GLN B CA 1
ATOM 3554 C C . GLN B 1 121 ? 5.156 0.103 19.062 1 98.44 121 GLN B C 1
ATOM 3556 O O . GLN B 1 121 ? 5.02 0.227 20.281 1 98.44 121 GLN B O 1
ATOM 3561 N N . GLN B 1 122 ? 4.203 -0.374 18.234 1 98.5 122 GLN B N 1
ATOM 3562 C CA . GLN B 1 122 ? 2.91 -0.779 18.781 1 98.5 122 GLN B CA 1
ATOM 3563 C C . GLN B 1 122 ? 3.064 -1.904 19.797 1 98.5 122 GLN B C 1
ATOM 3565 O O . GLN B 1 122 ? 2.453 -1.867 20.859 1 98.5 122 GLN B O 1
ATOM 3570 N N . GLU B 1 123 ? 3.912 -2.887 19.469 1 97.75 123 GLU B N 1
ATOM 3571 C CA . GLU B 1 123 ? 4.152 -4.008 20.375 1 97.75 123 GLU B CA 1
ATOM 3572 C C . GLU B 1 123 ? 4.727 -3.527 21.703 1 97.75 123 GLU B C 1
ATOM 3574 O O . GLU B 1 123 ? 4.473 -4.133 22.75 1 97.75 123 GLU B O 1
ATOM 3579 N N . LYS B 1 124 ? 5.434 -2.443 21.656 1 98.25 124 LYS B N 1
ATOM 3580 C CA . LYS B 1 124 ? 6.074 -1.896 22.844 1 98.25 124 LYS B CA 1
ATOM 3581 C C . LYS B 1 124 ? 5.238 -0.775 23.453 1 98.25 124 LYS B C 1
ATOM 3583 O O . LYS B 1 124 ? 5.676 -0.102 24.391 1 98.25 124 LYS B O 1
ATOM 3588 N N . GLU B 1 125 ? 4.039 -0.5 22.906 1 98.69 125 GLU B N 1
ATOM 3589 C CA . GLU B 1 125 ? 3.098 0.514 23.375 1 98.69 125 GLU B CA 1
ATOM 3590 C C . GLU B 1 125 ? 3.73 1.902 23.359 1 98.69 125 GLU B C 1
ATOM 3592 O O . GLU B 1 125 ? 3.607 2.656 24.328 1 98.69 125 GLU B O 1
ATOM 3597 N N . ILE B 1 126 ? 4.461 2.178 22.312 1 98.56 126 ILE B N 1
ATOM 3598 C CA . ILE B 1 126 ? 5.145 3.457 22.141 1 98.56 126 ILE B CA 1
ATOM 3599 C C . ILE B 1 126 ? 4.383 4.324 21.141 1 98.56 126 ILE B C 1
ATOM 3601 O O . ILE B 1 126 ? 4.148 3.912 20 1 98.56 126 ILE B O 1
ATOM 3605 N N . TRP B 1 127 ? 3.955 5.523 21.578 1 98.25 127 TRP B N 1
ATOM 3606 C CA . TRP B 1 127 ? 3.262 6.492 20.734 1 98.25 127 TRP B CA 1
ATOM 3607 C C . TRP B 1 127 ? 4.211 7.598 20.281 1 98.25 127 TRP B C 1
ATOM 3609 O O . TRP B 1 127 ? 4.23 8.688 20.859 1 98.25 127 TRP B O 1
ATOM 3619 N N . GLU B 1 128 ? 5.008 7.305 19.234 1 97.25 128 GLU B N 1
ATOM 3620 C CA . GLU B 1 128 ? 5.996 8.258 18.734 1 97.25 128 GLU B CA 1
ATOM 3621 C C . GLU B 1 128 ? 6.062 8.234 17.203 1 97.25 128 GLU B C 1
ATOM 3623 O O . GLU B 1 128 ? 6.137 7.168 16.594 1 97.25 128 GLU B O 1
ATOM 3628 N N . ASN B 1 129 ? 5.941 9.344 16.594 1 96.5 129 ASN B N 1
ATOM 3629 C CA . ASN B 1 129 ? 6.141 9.484 15.156 1 96.5 129 ASN B CA 1
ATOM 3630 C C . ASN B 1 129 ? 7.609 9.32 14.773 1 96.5 129 ASN B C 1
ATOM 3632 O O . ASN B 1 129 ? 8.469 10.047 15.273 1 96.5 129 ASN B O 1
ATOM 3636 N N . ILE B 1 130 ? 7.957 8.484 13.891 1 96.38 130 ILE B N 1
ATOM 3637 C CA . ILE B 1 130 ? 9.328 8.078 13.594 1 96.38 130 ILE B CA 1
ATOM 3638 C C . ILE B 1 130 ? 9.977 9.102 12.664 1 96.38 130 ILE B C 1
ATOM 3640 O O . ILE B 1 130 ? 11.203 9.148 12.539 1 96.38 130 ILE B O 1
ATOM 3644 N N . GLY B 1 131 ? 9.164 9.914 12.039 1 94.62 131 GLY B N 1
ATOM 3645 C CA . GLY B 1 131 ? 9.766 11.031 11.328 1 94.62 131 GLY B CA 1
ATOM 3646 C C . GLY B 1 131 ? 9.703 10.883 9.82 1 94.62 131 GLY B C 1
ATOM 3647 O O . GLY B 1 131 ? 8.68 10.461 9.273 1 94.62 131 GLY B O 1
ATOM 3648 N N . GLN B 1 132 ? 10.758 11.18 9.062 1 95.19 132 GLN B N 1
ATOM 3649 C CA . GLN B 1 132 ? 10.789 11.359 7.613 1 95.19 132 GLN B CA 1
ATOM 3650 C C . GLN B 1 132 ? 10.383 10.078 6.895 1 95.19 132 GLN B C 1
ATOM 3652 O O . GLN B 1 132 ? 10.852 8.992 7.23 1 95.19 132 GLN B O 1
ATOM 3657 N N . ILE B 1 133 ? 9.516 10.234 5.945 1 97.31 133 ILE B N 1
ATOM 3658 C CA . ILE B 1 133 ? 9.039 9.109 5.148 1 97.31 133 ILE B CA 1
ATOM 3659 C C . ILE B 1 133 ? 9.164 9.438 3.664 1 97.31 133 ILE B C 1
ATOM 3661 O O . ILE B 1 133 ? 9.594 10.539 3.299 1 97.31 133 ILE B O 1
ATOM 3665 N N . GLN B 1 134 ? 8.906 8.469 2.826 1 97.62 134 GLN B N 1
ATOM 3666 C CA . GLN B 1 134 ? 8.977 8.594 1.374 1 97.62 134 GLN B CA 1
ATOM 3667 C C . GLN B 1 134 ? 7.629 8.273 0.73 1 97.62 134 GLN B C 1
ATOM 3669 O O . GLN B 1 134 ? 6.684 7.879 1.416 1 97.62 134 GLN B O 1
ATOM 3674 N N . SER B 1 135 ? 7.48 8.555 -0.555 1 98.19 135 SER B N 1
ATOM 3675 C CA . SER B 1 135 ? 6.254 8.359 -1.323 1 98.19 135 SER B CA 1
ATOM 3676 C C . SER B 1 135 ? 6.543 7.684 -2.66 1 98.19 135 SER B C 1
ATOM 3678 O O . SER B 1 135 ? 7.664 7.758 -3.168 1 98.19 135 SER B O 1
ATOM 3680 N N . ILE B 1 136 ? 5.57 6.953 -3.152 1 98.56 136 ILE B N 1
ATOM 3681 C CA . ILE B 1 136 ? 5.656 6.469 -4.523 1 98.56 136 ILE B CA 1
ATOM 3682 C C . ILE B 1 136 ? 5.492 7.637 -5.496 1 98.56 136 ILE B C 1
ATOM 3684 O O . ILE B 1 136 ? 6.141 7.676 -6.543 1 98.56 136 ILE B O 1
ATOM 3688 N N . TYR B 1 137 ? 4.602 8.547 -5.109 1 98.31 137 TYR B N 1
ATOM 3689 C CA . TYR B 1 137 ? 4.418 9.727 -5.941 1 98.31 137 TYR B CA 1
ATOM 3690 C C . TYR B 1 137 ? 5.734 10.469 -6.137 1 98.31 137 TYR B C 1
ATOM 3692 O O . TYR B 1 137 ? 6.418 10.797 -5.168 1 98.31 137 TYR B O 1
ATOM 3700 N N . GLY B 1 138 ? 6.121 10.609 -7.359 1 97.94 138 GLY B N 1
ATOM 3701 C CA . GLY B 1 138 ? 7.324 11.359 -7.684 1 97.94 138 GLY B CA 1
ATOM 3702 C C . GLY B 1 138 ? 8.594 10.531 -7.578 1 97.94 138 GLY B C 1
ATOM 3703 O O . GLY B 1 138 ? 9.688 11.023 -7.867 1 97.94 138 GLY B O 1
ATOM 3704 N N . SER B 1 139 ? 8.508 9.273 -7.164 1 98.56 139 SER B N 1
ATOM 3705 C CA . SER B 1 139 ? 9.68 8.414 -7.035 1 98.56 139 SER B CA 1
ATOM 3706 C C . SER B 1 139 ? 10.078 7.812 -8.375 1 98.56 139 SER B C 1
ATOM 3708 O O . SER B 1 139 ? 9.266 7.773 -9.312 1 98.56 139 SER B O 1
ATOM 3710 N N . THR B 1 140 ? 11.297 7.457 -8.492 1 98.88 140 THR B N 1
ATOM 3711 C CA . THR B 1 140 ? 11.789 6.648 -9.602 1 98.88 140 THR B CA 1
ATOM 3712 C C . THR B 1 140 ? 11.852 5.172 -9.211 1 98.88 140 THR B C 1
ATOM 3714 O O . THR B 1 140 ? 12.539 4.805 -8.258 1 98.88 140 THR B O 1
ATOM 3717 N N . VAL B 1 141 ? 11.125 4.383 -9.961 1 98.94 141 VAL B N 1
ATOM 3718 C CA . VAL B 1 141 ? 11.008 2.963 -9.633 1 98.94 141 VAL B CA 1
ATOM 3719 C C . VAL B 1 141 ? 11.602 2.123 -10.758 1 98.94 141 VAL B C 1
ATOM 3721 O O . VAL B 1 141 ? 11.195 2.246 -11.922 1 98.94 141 VAL B O 1
ATOM 3724 N N . LEU B 1 142 ? 12.594 1.332 -10.398 1 98.94 142 LEU B N 1
ATOM 3725 C CA . LEU B 1 142 ? 13.195 0.408 -11.352 1 98.94 142 LEU B CA 1
ATOM 3726 C C . LEU B 1 142 ? 12.516 -0.957 -11.289 1 98.94 142 LEU B C 1
ATOM 3728 O O . LEU B 1 142 ? 12.516 -1.605 -10.242 1 98.94 142 LEU B O 1
ATOM 3732 N N . VAL B 1 143 ? 11.914 -1.324 -12.375 1 98.88 143 VAL B N 1
ATOM 3733 C CA . VAL B 1 143 ? 11.273 -2.629 -12.523 1 98.88 143 VAL B CA 1
ATOM 3734 C C . VAL B 1 143 ? 12.188 -3.561 -13.32 1 98.88 143 VAL B C 1
ATOM 3736 O O . VAL B 1 143 ? 12.359 -3.383 -14.523 1 98.88 143 VAL B O 1
ATOM 3739 N N . HIS B 1 144 ? 12.789 -4.5 -12.594 1 98.5 144 HIS B N 1
ATOM 3740 C CA . HIS B 1 144 ? 13.656 -5.496 -13.211 1 98.5 144 HIS B CA 1
ATOM 3741 C C . HIS B 1 144 ? 12.859 -6.707 -13.688 1 98.5 144 HIS B C 1
ATOM 3743 O O . HIS B 1 144 ? 12.531 -7.59 -12.883 1 98.5 144 HIS B O 1
ATOM 3749 N N . GLY B 1 145 ? 12.586 -6.809 -14.938 1 95.94 145 GLY B N 1
ATOM 3750 C CA . GLY B 1 145 ? 11.648 -7.754 -15.539 1 95.94 145 GLY B CA 1
ATOM 3751 C C . GLY B 1 145 ? 10.281 -7.152 -15.805 1 95.94 145 GLY B C 1
ATOM 3752 O O . GLY B 1 145 ? 9.555 -6.816 -14.867 1 95.94 145 GLY B O 1
ATOM 3753 N N . LEU B 1 146 ? 9.922 -7.082 -17.078 1 95.19 146 LEU B N 1
ATOM 3754 C CA . LEU B 1 146 ? 8.648 -6.473 -17.453 1 95.19 146 LEU B CA 1
ATOM 3755 C C . LEU B 1 146 ? 7.707 -7.512 -18.062 1 95.19 146 LEU B C 1
ATOM 3757 O O . LEU B 1 146 ? 7.121 -7.281 -19.125 1 95.19 146 LEU B O 1
ATOM 3761 N N . GLY B 1 147 ? 7.703 -8.695 -17.469 1 91.88 147 GLY B N 1
ATOM 3762 C CA . GLY B 1 147 ? 6.711 -9.703 -17.797 1 91.88 147 GLY B CA 1
ATOM 3763 C C . GLY B 1 147 ? 5.363 -9.445 -17.156 1 91.88 147 GLY B C 1
ATOM 3764 O O . GLY B 1 147 ? 4.984 -8.289 -16.938 1 91.88 147 GLY B O 1
ATOM 3765 N N . ASP B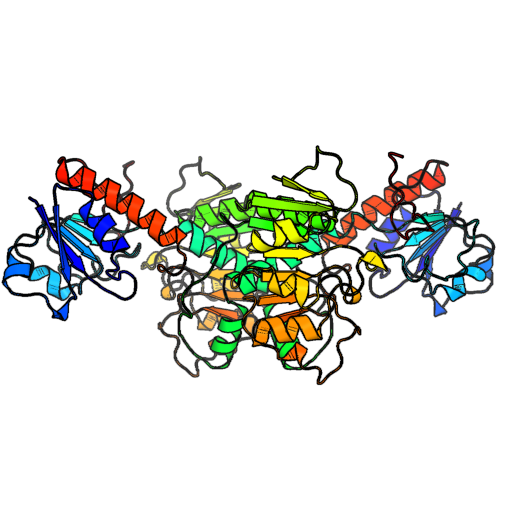 1 148 ? 4.59 -10.477 -16.922 1 92.75 148 ASP B N 1
ATOM 3766 C CA . ASP B 1 148 ? 3.252 -10.367 -16.344 1 92.75 148 ASP B CA 1
ATOM 3767 C C . ASP B 1 148 ? 3.289 -9.648 -15 1 92.75 148 ASP B C 1
ATOM 3769 O O . ASP B 1 148 ? 2.549 -8.688 -14.781 1 92.75 148 ASP B O 1
ATOM 3773 N N . ILE B 1 149 ? 4.199 -10.062 -14.102 1 95.69 149 ILE B N 1
ATOM 3774 C CA . ILE B 1 149 ? 4.293 -9.508 -12.758 1 95.69 149 ILE B CA 1
ATOM 3775 C C . ILE B 1 149 ? 4.82 -8.078 -12.828 1 95.69 149 ILE B C 1
ATOM 3777 O O . ILE B 1 149 ? 4.191 -7.148 -12.312 1 95.69 149 ILE B O 1
ATOM 3781 N N . GLY B 1 150 ? 5.914 -7.867 -13.531 1 97.25 150 GLY B N 1
ATOM 3782 C CA . GLY B 1 150 ? 6.551 -6.562 -13.617 1 97.25 150 GLY B CA 1
ATOM 3783 C C . GLY B 1 150 ? 5.676 -5.512 -14.266 1 97.25 150 GLY B C 1
ATOM 3784 O O . GLY B 1 150 ? 5.66 -4.355 -13.844 1 97.25 150 GLY B O 1
ATOM 3785 N N . SER B 1 151 ? 4.938 -5.91 -15.328 1 97.25 151 SER B N 1
ATOM 3786 C CA . SER B 1 151 ? 4.09 -4.949 -16.031 1 97.25 151 SER B CA 1
ATOM 3787 C C . SER B 1 151 ? 2.91 -4.516 -15.164 1 97.25 151 SER B C 1
ATOM 3789 O O . SER B 1 151 ? 2.516 -3.35 -15.18 1 97.25 151 SER B O 1
ATOM 3791 N N . HIS B 1 152 ? 2.338 -5.477 -14.43 1 97.88 152 HIS B N 1
ATOM 3792 C CA . HIS B 1 152 ? 1.265 -5.117 -13.508 1 97.88 152 HIS B CA 1
ATOM 3793 C C . HIS B 1 152 ? 1.762 -4.164 -12.43 1 97.88 152 HIS B C 1
ATOM 3795 O O . HIS B 1 152 ? 1.073 -3.205 -12.078 1 97.88 152 HIS B O 1
ATOM 3801 N N . PHE B 1 153 ? 2.951 -4.395 -11.93 1 98.69 153 PHE B N 1
ATOM 3802 C CA . PHE B 1 153 ? 3.537 -3.525 -10.914 1 98.69 153 PHE B CA 1
ATOM 3803 C C . PHE B 1 153 ? 3.824 -2.143 -11.484 1 98.69 153 PHE B C 1
ATOM 3805 O O . PHE B 1 153 ? 3.479 -1.129 -10.875 1 98.69 153 PHE B O 1
ATOM 3812 N N . ALA B 1 154 ? 4.395 -2.145 -12.664 1 98.75 154 ALA B N 1
ATOM 3813 C CA . ALA B 1 154 ? 4.707 -0.889 -13.344 1 98.75 154 ALA B CA 1
ATOM 3814 C C . ALA B 1 154 ? 3.447 -0.051 -13.547 1 98.75 154 ALA B C 1
ATOM 3816 O O . ALA B 1 154 ? 3.453 1.158 -13.305 1 98.75 154 ALA B O 1
ATOM 3817 N N . GLN B 1 155 ? 2.412 -0.683 -13.984 1 98.5 155 GLN B N 1
ATOM 3818 C CA . GLN B 1 155 ? 1.135 -0.011 -14.188 1 98.5 155 GLN B CA 1
ATOM 3819 C C . GLN B 1 155 ? 0.647 0.65 -12.898 1 98.5 155 GLN B C 1
ATOM 3821 O O . GLN B 1 155 ? 0.192 1.796 -12.922 1 98.5 155 GLN B O 1
ATOM 3826 N N . LYS B 1 156 ? 0.722 -0.033 -11.812 1 98.75 156 LYS B N 1
ATOM 3827 C CA . LYS B 1 156 ? 0.279 0.497 -10.531 1 98.75 156 LYS B CA 1
ATOM 3828 C C . LYS B 1 156 ? 1.162 1.658 -10.078 1 98.75 156 LYS B C 1
ATOM 3830 O O . LYS B 1 156 ? 0.665 2.652 -9.547 1 98.75 156 LYS B O 1
ATOM 3835 N N . ILE B 1 157 ? 2.496 1.537 -10.281 1 98.81 157 ILE B N 1
ATOM 3836 C CA . ILE B 1 157 ? 3.434 2.598 -9.93 1 98.81 157 ILE B CA 1
ATOM 3837 C C . ILE B 1 157 ? 3.09 3.869 -10.695 1 98.81 157 ILE B C 1
ATOM 3839 O O . ILE B 1 157 ? 3.012 4.953 -10.117 1 98.81 157 ILE B O 1
ATOM 3843 N N . GLN B 1 158 ? 2.803 3.736 -11.961 1 98.56 158 GLN B N 1
ATOM 3844 C CA . GLN B 1 158 ? 2.451 4.895 -12.781 1 98.56 158 GLN B CA 1
ATOM 3845 C C . GLN B 1 158 ? 1.13 5.508 -12.32 1 98.56 158 GLN B C 1
ATOM 3847 O O . GLN B 1 158 ? 1.001 6.73 -12.242 1 98.56 158 GLN B O 1
ATOM 3852 N N . ALA B 1 159 ? 0.187 4.645 -12.023 1 98.06 159 ALA B N 1
ATOM 3853 C CA . ALA B 1 159 ? -1.118 5.113 -11.57 1 98.06 159 ALA B CA 1
ATOM 3854 C C . ALA B 1 159 ? -0.991 5.926 -10.281 1 98.06 159 ALA B C 1
ATOM 3856 O O . ALA B 1 159 ? -1.796 6.824 -10.023 1 98.06 159 ALA B O 1
ATOM 3857 N N . LEU B 1 160 ? 0.068 5.68 -9.539 1 98.44 160 LEU B N 1
ATOM 3858 C CA . LEU B 1 160 ? 0.253 6.352 -8.258 1 98.44 160 LEU B CA 1
ATOM 3859 C C . LEU B 1 160 ? 1.25 7.5 -8.383 1 98.44 160 LEU B C 1
ATOM 3861 O O . LEU B 1 160 ? 1.63 8.109 -7.383 1 98.44 160 LEU B O 1
ATOM 3865 N N . GLY B 1 161 ? 1.741 7.707 -9.586 1 98.25 161 GLY B N 1
ATOM 3866 C CA . GLY B 1 161 ? 2.504 8.914 -9.859 1 98.25 161 GLY B CA 1
ATOM 3867 C C . GLY B 1 161 ? 4.004 8.688 -9.852 1 98.25 161 GLY B C 1
ATOM 3868 O O . GLY B 1 161 ? 4.781 9.641 -9.758 1 98.25 161 GLY B O 1
ATOM 3869 N N . GLY B 1 162 ? 4.434 7.398 -9.891 1 98.56 162 GLY B N 1
ATOM 3870 C CA . GLY B 1 162 ? 5.852 7.094 -9.969 1 98.56 162 GLY B CA 1
ATOM 3871 C C . GLY B 1 162 ? 6.375 7.051 -11.398 1 98.56 162 GLY B C 1
ATOM 3872 O O . GLY B 1 162 ? 5.605 6.867 -12.344 1 98.56 162 GLY B O 1
ATOM 3873 N N . HIS B 1 163 ? 7.645 7.305 -11.539 1 98.75 163 HIS B N 1
ATOM 3874 C CA . HIS B 1 163 ? 8.367 7.176 -12.797 1 98.75 163 HIS B CA 1
ATOM 3875 C C . HIS B 1 163 ? 8.984 5.789 -12.938 1 98.75 163 HIS B C 1
ATOM 3877 O O . HIS B 1 163 ? 9.797 5.379 -12.109 1 98.75 163 HIS B O 1
ATOM 3883 N N . VAL B 1 164 ? 8.703 5.035 -14.031 1 98.81 164 VAL B N 1
ATOM 3884 C CA . VAL B 1 164 ? 9.102 3.637 -14.141 1 98.81 164 VAL B CA 1
ATOM 3885 C C . VAL B 1 164 ? 10.273 3.504 -15.109 1 98.81 164 VAL B C 1
ATOM 3887 O O . VAL B 1 164 ? 10.164 3.883 -16.281 1 98.81 164 VAL B O 1
ATOM 3890 N N . ILE B 1 165 ? 11.359 2.984 -14.641 1 98.62 165 ILE B N 1
ATOM 3891 C CA . ILE B 1 165 ? 12.469 2.494 -15.445 1 98.62 165 ILE B CA 1
ATOM 3892 C C . ILE B 1 165 ? 12.422 0.971 -15.523 1 98.62 165 ILE B C 1
ATOM 3894 O O . ILE B 1 165 ? 12.586 0.286 -14.516 1 98.62 165 ILE B O 1
ATOM 3898 N N . ALA B 1 166 ? 12.203 0.452 -16.688 1 98.38 166 ALA B N 1
ATOM 3899 C CA . ALA B 1 166 ? 12.188 -0.998 -16.859 1 98.38 166 ALA B CA 1
ATOM 3900 C C . ALA B 1 166 ? 13.531 -1.501 -17.359 1 98.38 166 ALA B C 1
ATOM 3902 O O . ALA B 1 166 ? 14.156 -0.867 -18.219 1 98.38 166 ALA B O 1
ATOM 3903 N N . VAL B 1 167 ? 14.023 -2.574 -16.797 1 97.88 167 VAL B N 1
ATOM 3904 C CA . VAL B 1 167 ? 15.18 -3.309 -17.297 1 97.88 167 VAL B CA 1
ATOM 3905 C C . VAL B 1 167 ? 14.758 -4.723 -17.688 1 97.88 167 VAL B C 1
ATOM 3907 O O . VAL B 1 167 ? 14.156 -5.445 -16.891 1 97.88 167 VAL B O 1
ATOM 3910 N N . LYS B 1 168 ? 15.023 -5.113 -18.859 1 93.88 168 LYS B N 1
ATOM 3911 C CA . LYS B 1 168 ? 14.602 -6.43 -19.328 1 93.88 168 LYS B CA 1
ATOM 3912 C C . LYS B 1 168 ? 15.602 -7.004 -20.328 1 93.88 168 LYS B C 1
ATOM 3914 O O . LYS B 1 168 ? 16.484 -6.289 -20.828 1 93.88 168 LYS B O 1
ATOM 3919 N N . ARG B 1 169 ? 15.508 -8.266 -20.578 1 87.25 169 ARG B N 1
ATOM 3920 C CA . ARG B 1 169 ? 16.438 -8.984 -21.438 1 87.25 169 ARG B CA 1
ATOM 3921 C C . ARG B 1 169 ? 16.344 -8.484 -22.891 1 87.25 169 ARG B C 1
ATOM 3923 O O . ARG B 1 169 ? 17.359 -8.203 -23.516 1 87.25 169 ARG B O 1
ATOM 3930 N N . THR B 1 170 ? 15.094 -8.422 -23.359 1 83.25 170 THR B N 1
ATOM 3931 C CA . THR B 1 170 ? 14.852 -7.977 -24.734 1 83.25 170 THR B CA 1
ATOM 3932 C C . THR B 1 170 ? 14.047 -6.68 -24.75 1 83.25 170 THR B C 1
ATOM 3934 O O . THR B 1 170 ? 12.914 -6.645 -24.266 1 83.25 170 THR B O 1
ATOM 3937 N N . VAL B 1 171 ? 14.586 -5.66 -25.359 1 86 171 VAL B N 1
ATOM 3938 C CA . VAL B 1 171 ? 13.938 -4.355 -25.438 1 86 171 VAL B CA 1
ATOM 3939 C C . VAL B 1 171 ? 13.273 -4.191 -26.812 1 86 171 VAL B C 1
ATOM 3941 O O . VAL B 1 171 ? 13.93 -4.324 -27.844 1 86 171 VAL B O 1
ATOM 3944 N N . TYR B 1 172 ? 12.062 -3.982 -26.75 1 84.06 172 TYR B N 1
ATOM 3945 C CA . TYR B 1 172 ? 11.328 -3.822 -28 1 84.06 172 TYR B CA 1
ATOM 3946 C C . TYR B 1 172 ? 11.109 -2.348 -28.312 1 84.06 172 TYR B C 1
ATOM 3948 O O . TYR B 1 172 ? 10.938 -1.979 -29.484 1 84.06 172 TYR B O 1
ATOM 3956 N N . GLY B 1 173 ? 11.109 -1.533 -27.375 1 81.5 173 GLY B N 1
ATOM 3957 C CA . GLY B 1 173 ? 10.984 -0.099 -27.578 1 81.5 173 GLY B CA 1
ATOM 3958 C C . GLY B 1 173 ? 9.57 0.412 -27.359 1 81.5 173 GLY B C 1
ATOM 3959 O O . GLY B 1 173 ? 9.359 1.616 -27.219 1 81.5 173 GLY B O 1
ATOM 3960 N N . ASP B 1 174 ? 8.531 -0.464 -27.328 1 82.62 174 ASP B N 1
ATOM 3961 C CA . ASP B 1 174 ? 7.145 -0.04 -27.188 1 82.62 174 ASP B CA 1
ATOM 3962 C C . ASP B 1 174 ? 6.52 -0.634 -25.922 1 82.62 174 ASP B C 1
ATOM 3964 O O . ASP B 1 174 ? 5.301 -0.817 -25.859 1 82.62 174 ASP B O 1
ATOM 3968 N N . GLU B 1 175 ? 7.348 -0.808 -25.047 1 86.56 175 GLU B N 1
ATOM 3969 C CA . GLU B 1 175 ? 6.844 -1.402 -23.812 1 86.56 175 GLU B CA 1
ATOM 3970 C C . GLU B 1 175 ? 5.801 -0.503 -23.141 1 86.56 175 GLU B C 1
ATOM 3972 O O . GLU B 1 175 ? 6.039 0.691 -22.953 1 86.56 175 GLU B O 1
ATOM 3977 N N . GLU B 1 176 ? 4.758 -1.204 -22.812 1 89.44 176 GLU B N 1
ATOM 3978 C CA . GLU B 1 176 ? 3.715 -0.481 -22.094 1 89.44 176 GLU B CA 1
ATOM 3979 C C . GLU B 1 176 ? 4.07 -0.321 -20.609 1 89.44 176 GLU B C 1
ATOM 3981 O O . GLU B 1 176 ? 4.809 -1.136 -20.062 1 89.44 176 GLU B O 1
ATOM 3986 N N . PHE B 1 177 ? 3.746 0.789 -19.969 1 92.75 177 PHE B N 1
ATOM 3987 C CA . PHE B 1 177 ? 3.832 1.094 -18.531 1 92.75 177 PHE B CA 1
ATOM 3988 C C . PHE B 1 177 ? 5.277 1.354 -18.125 1 92.75 177 PHE B C 1
ATOM 3990 O O . PHE B 1 177 ? 5.652 1.115 -16.984 1 92.75 177 PHE B O 1
ATOM 3997 N N . ALA B 1 178 ? 6.129 1.609 -19.047 1 96.62 178 ALA B N 1
ATOM 3998 C CA . ALA B 1 178 ? 7.492 2.043 -18.766 1 96.62 178 ALA B CA 1
ATOM 3999 C C . ALA B 1 178 ? 7.762 3.436 -19.328 1 96.62 178 ALA B C 1
ATOM 4001 O O . ALA B 1 178 ? 7.445 3.715 -20.484 1 96.62 178 ALA B O 1
ATOM 4002 N N . ASP B 1 179 ? 8.305 4.262 -18.5 1 97.69 179 ASP B N 1
ATOM 4003 C CA . ASP B 1 179 ? 8.711 5.586 -18.969 1 97.69 179 ASP B CA 1
ATOM 4004 C C . ASP B 1 179 ? 10.062 5.531 -19.688 1 97.69 179 ASP B C 1
ATOM 4006 O O . ASP B 1 179 ? 10.32 6.32 -20.594 1 97.69 179 ASP B O 1
ATOM 4010 N N . GLU B 1 180 ? 10.93 4.664 -19.203 1 97.5 180 GLU B N 1
ATOM 4011 C CA . GLU B 1 180 ? 12.211 4.328 -19.812 1 97.5 180 GLU B CA 1
ATOM 4012 C C . GLU B 1 180 ? 12.438 2.82 -19.844 1 97.5 180 GLU B C 1
ATOM 4014 O O . GLU B 1 180 ? 11.977 2.105 -18.953 1 97.5 180 GLU B O 1
ATOM 4019 N N . VAL B 1 181 ? 13.141 2.35 -20.844 1 97.75 181 VAL B N 1
ATOM 4020 C CA . VAL B 1 181 ? 13.445 0.927 -20.953 1 97.75 181 VAL B CA 1
ATOM 4021 C C . VAL B 1 181 ? 14.93 0.739 -21.266 1 97.75 181 VAL B C 1
ATOM 4023 O O . VAL B 1 181 ? 15.477 1.428 -22.125 1 97.75 181 VAL B O 1
ATOM 4026 N N . TYR B 1 182 ? 15.539 -0.201 -20.562 1 97.25 182 TYR B N 1
ATOM 4027 C CA . TYR B 1 182 ? 16.953 -0.523 -20.734 1 97.25 182 TYR B CA 1
ATOM 4028 C C . TYR B 1 182 ? 17.156 -2.029 -20.844 1 97.25 182 TYR B C 1
ATOM 4030 O O . TYR B 1 182 ? 16.312 -2.811 -20.391 1 97.25 182 TYR B O 1
ATOM 4038 N N . ALA B 1 183 ? 18.312 -2.396 -21.391 1 96 183 ALA B N 1
ATOM 4039 C CA . ALA B 1 183 ? 18.719 -3.801 -21.438 1 96 183 ALA B CA 1
ATOM 4040 C C . ALA B 1 183 ? 19.391 -4.223 -20.141 1 96 183 ALA B C 1
ATOM 4042 O O . ALA B 1 183 ? 19.859 -3.375 -19.375 1 96 183 ALA B O 1
ATOM 4043 N N . GLU B 1 184 ? 19.5 -5.5 -19.984 1 95.56 184 GLU B N 1
ATOM 4044 C CA . GLU B 1 184 ? 20.125 -6.059 -18.797 1 95.56 184 GLU B CA 1
ATOM 4045 C C . GLU B 1 184 ? 21.547 -5.527 -18.625 1 95.56 184 GLU B C 1
ATOM 4047 O O . GLU B 1 184 ? 22.016 -5.324 -17.5 1 95.56 184 GLU B O 1
ATOM 4052 N N . THR B 1 185 ? 22.188 -5.258 -19.672 1 95.62 185 THR B N 1
ATOM 4053 C CA . THR B 1 185 ? 23.578 -4.809 -19.656 1 95.62 185 THR B CA 1
ATOM 4054 C C . THR B 1 185 ? 23.672 -3.408 -19.062 1 95.62 185 THR B C 1
ATOM 4056 O O . THR B 1 185 ? 24.766 -2.973 -18.672 1 95.62 185 THR B O 1
ATOM 4059 N N . ASP B 1 186 ? 22.547 -2.734 -18.984 1 97.12 186 ASP B N 1
ATOM 4060 C CA . ASP B 1 186 ? 22.547 -1.356 -18.5 1 97.12 186 ASP B CA 1
ATOM 4061 C C . ASP B 1 186 ? 22.047 -1.272 -17.062 1 97.12 186 ASP B C 1
ATOM 4063 O O . ASP B 1 186 ? 21.859 -0.178 -16.531 1 97.12 186 ASP B O 1
ATOM 4067 N N . LEU B 1 187 ? 21.844 -2.297 -16.391 1 98 187 LEU B N 1
ATOM 4068 C CA . LEU B 1 187 ? 21.281 -2.322 -15.047 1 98 187 LEU B CA 1
ATOM 4069 C C . LEU B 1 187 ? 22.125 -1.473 -14.094 1 98 187 LEU B C 1
ATOM 4071 O O . LEU B 1 187 ? 21.594 -0.627 -13.375 1 98 187 LEU B O 1
ATOM 4075 N N . ASP B 1 188 ? 23.406 -1.602 -14.172 1 98.12 188 ASP B N 1
ATOM 4076 C CA . ASP B 1 188 ? 24.297 -0.9 -13.258 1 98.12 188 ASP B CA 1
ATOM 4077 C C . ASP B 1 188 ? 24.188 0.613 -13.43 1 98.12 188 ASP B C 1
ATOM 4079 O O . ASP B 1 188 ? 24.328 1.366 -12.461 1 98.12 188 ASP B O 1
ATOM 4083 N N . LYS B 1 189 ? 23.922 0.977 -14.625 1 97.56 189 LYS B N 1
ATOM 4084 C CA . LYS B 1 189 ? 23.844 2.396 -14.961 1 97.56 189 LYS B CA 1
A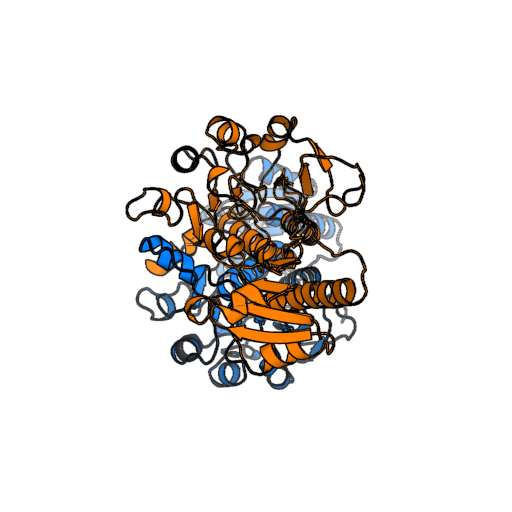TOM 4085 C C . LYS B 1 189 ? 22.594 3.039 -14.359 1 97.56 189 LYS B C 1
ATOM 4087 O O . LYS B 1 189 ? 22.594 4.23 -14.039 1 97.56 189 LYS B O 1
ATOM 4092 N N . VAL B 1 190 ? 21.562 2.295 -14.18 1 98.31 190 VAL B N 1
ATOM 4093 C CA . VAL B 1 190 ? 20.281 2.91 -13.82 1 98.31 190 VAL B CA 1
ATOM 4094 C C . VAL B 1 190 ? 19.984 2.646 -12.352 1 98.31 190 VAL B C 1
ATOM 4096 O O . VAL B 1 190 ? 19.141 3.33 -11.75 1 98.31 190 VAL B O 1
ATOM 4099 N N . LEU B 1 191 ? 20.672 1.75 -11.703 1 98.62 191 LEU B N 1
ATOM 4100 C CA . LEU B 1 191 ? 20.438 1.396 -10.312 1 98.62 191 LEU B CA 1
ATOM 4101 C C . LEU B 1 191 ? 20.562 2.621 -9.414 1 98.62 191 LEU B C 1
ATOM 4103 O O . LEU B 1 191 ? 19.719 2.855 -8.547 1 98.62 191 LEU B O 1
ATOM 4107 N N . PRO B 1 192 ? 21.578 3.535 -9.664 1 98.69 192 PRO B N 1
ATOM 4108 C CA . PRO B 1 192 ? 21.75 4.68 -8.766 1 98.69 192 PRO B CA 1
ATOM 4109 C C . PRO B 1 192 ? 20.625 5.699 -8.875 1 98.69 192 PRO B C 1
ATOM 4111 O O . PRO B 1 192 ? 20.531 6.613 -8.047 1 98.69 192 PRO B O 1
ATOM 4114 N N . ARG B 1 193 ? 19.781 5.539 -9.867 1 98.56 193 ARG B N 1
ATOM 4115 C CA . ARG B 1 193 ? 18.703 6.508 -10.078 1 98.56 193 ARG B CA 1
ATOM 4116 C C . ARG B 1 193 ? 17.438 6.109 -9.328 1 98.56 193 ARG B C 1
ATOM 4118 O O . ARG B 1 193 ? 16.531 6.918 -9.164 1 98.56 193 ARG B O 1
ATOM 4125 N N . ALA B 1 194 ? 17.375 4.906 -8.914 1 98.81 194 ALA B N 1
ATOM 4126 C CA . ALA B 1 194 ? 16.109 4.336 -8.453 1 98.81 194 ALA B CA 1
ATOM 4127 C C . ALA B 1 194 ? 15.914 4.578 -6.957 1 98.81 194 ALA B C 1
ATOM 4129 O O . ALA B 1 194 ? 16.859 4.461 -6.172 1 98.81 194 ALA B O 1
ATOM 4130 N N . ASP B 1 195 ? 14.688 4.957 -6.586 1 98.88 195 ASP B N 1
ATOM 4131 C CA . ASP B 1 195 ? 14.273 5.031 -5.188 1 98.88 195 ASP B CA 1
ATOM 4132 C C . ASP B 1 195 ? 13.734 3.686 -4.703 1 98.88 195 ASP B C 1
ATOM 4134 O O . ASP B 1 195 ? 13.828 3.367 -3.514 1 98.88 195 ASP B O 1
ATOM 4138 N N . ILE B 1 196 ? 13.164 2.912 -5.605 1 98.94 196 ILE B N 1
ATOM 4139 C CA . ILE B 1 196 ? 12.648 1.567 -5.383 1 98.94 196 ILE B CA 1
ATOM 4140 C C . ILE B 1 196 ? 13.117 0.642 -6.504 1 98.94 196 ILE B C 1
ATOM 4142 O O . ILE B 1 196 ? 13.047 0.997 -7.68 1 98.94 196 ILE B O 1
ATOM 4146 N N . ILE B 1 197 ? 13.68 -0.475 -6.168 1 98.94 197 ILE B N 1
ATOM 4147 C CA . ILE B 1 197 ? 14.039 -1.522 -7.117 1 98.94 197 ILE B CA 1
ATOM 4148 C C . ILE B 1 197 ? 13.211 -2.773 -6.852 1 98.94 197 ILE B C 1
ATOM 4150 O O . ILE B 1 197 ? 13.211 -3.303 -5.738 1 98.94 197 ILE B O 1
ATOM 4154 N N . ALA B 1 198 ? 12.477 -3.199 -7.82 1 98.94 198 ALA B N 1
ATOM 4155 C CA . ALA B 1 198 ? 11.656 -4.406 -7.703 1 98.94 198 ALA B CA 1
ATOM 4156 C C . ALA B 1 198 ? 12.031 -5.426 -8.773 1 98.94 198 ALA B C 1
ATOM 4158 O O . ALA B 1 198 ? 11.93 -5.148 -9.969 1 98.94 198 ALA B O 1
ATOM 4159 N N . SER B 1 199 ? 12.43 -6.574 -8.32 1 98.75 199 SER B N 1
ATOM 4160 C CA . SER B 1 199 ? 12.859 -7.617 -9.25 1 98.75 199 SER B CA 1
ATOM 4161 C C . SER B 1 199 ? 11.867 -8.781 -9.258 1 98.75 199 SER B C 1
ATOM 4163 O O . SER B 1 199 ? 11.445 -9.258 -8.203 1 98.75 199 SER B O 1
ATOM 4165 N N . SER B 1 200 ? 11.469 -9.219 -10.414 1 96.81 200 SER B N 1
ATOM 4166 C CA . SER B 1 200 ? 10.594 -10.375 -10.609 1 96.81 200 SER B CA 1
ATOM 4167 C C . SER B 1 200 ? 11.117 -11.289 -11.711 1 96.81 200 SER B C 1
ATOM 4169 O O . SER B 1 200 ? 10.336 -11.914 -12.43 1 96.81 200 SER B O 1
ATOM 4171 N N . VAL B 1 201 ? 12.406 -11.391 -11.875 1 93.5 201 VAL B N 1
ATOM 4172 C CA . VAL B 1 201 ? 13 -12.156 -12.961 1 93.5 201 VAL B CA 1
ATOM 4173 C C . VAL B 1 201 ? 13.195 -13.609 -12.523 1 93.5 201 VAL B C 1
ATOM 4175 O O . VAL B 1 201 ? 13.281 -13.891 -11.328 1 93.5 201 VAL B O 1
ATOM 4178 N N . PRO B 1 202 ? 13.305 -14.539 -13.453 1 88.31 202 PRO B N 1
ATOM 4179 C CA . PRO B 1 202 ? 13.5 -15.945 -13.117 1 88.31 202 PRO B CA 1
ATOM 4180 C C . PRO B 1 202 ? 14.914 -16.25 -12.617 1 88.31 202 PRO B C 1
ATOM 4182 O O . PRO B 1 202 ? 15.812 -15.406 -12.742 1 88.31 202 PRO B O 1
ATOM 4185 N N . GLY B 1 203 ? 15.023 -17.375 -11.961 1 88.69 203 GLY B N 1
ATOM 4186 C CA . GLY B 1 203 ? 16.328 -17.859 -11.57 1 88.69 203 GLY B CA 1
ATOM 4187 C C . GLY B 1 203 ? 17.062 -18.578 -12.688 1 88.69 203 GLY B C 1
ATOM 4188 O O . GLY B 1 203 ? 16.562 -19.594 -13.203 1 88.69 203 GLY B O 1
ATOM 4189 N N . THR B 1 204 ? 18.078 -18.062 -13.203 1 85.81 204 THR B N 1
ATOM 4190 C CA . THR B 1 204 ? 18.953 -18.641 -14.227 1 85.81 204 THR B CA 1
ATOM 4191 C C . THR B 1 204 ? 20.406 -18.484 -13.828 1 85.81 204 THR B C 1
ATOM 4193 O O . THR B 1 204 ? 20.719 -17.922 -12.773 1 85.81 204 THR B O 1
ATOM 4196 N N . HIS B 1 205 ? 21.219 -19.047 -14.664 1 88.38 205 HIS B N 1
ATOM 4197 C CA . HIS B 1 205 ? 22.641 -18.859 -14.422 1 88.38 205 HIS B CA 1
ATOM 4198 C C . HIS B 1 205 ? 23.016 -17.375 -14.469 1 88.38 205 HIS B C 1
ATOM 4200 O O . HIS B 1 205 ? 23.828 -16.906 -13.664 1 88.38 205 HIS B O 1
ATOM 4206 N N . GLU B 1 206 ? 22.359 -16.672 -15.305 1 89.62 206 GLU B N 1
ATOM 4207 C CA . GLU B 1 206 ? 22.656 -15.25 -15.508 1 89.62 206 GLU B CA 1
ATOM 4208 C C . GLU B 1 206 ? 22.141 -14.406 -14.352 1 89.62 206 GLU B C 1
ATOM 4210 O O . GLU B 1 206 ? 22.672 -13.328 -14.078 1 89.62 206 GLU B O 1
ATOM 4215 N N . THR B 1 207 ? 21.156 -14.898 -13.609 1 93.31 207 THR B N 1
ATOM 4216 C CA . THR B 1 207 ? 20.547 -14.086 -12.562 1 93.31 207 THR B CA 1
ATOM 4217 C C . THR B 1 207 ? 20.984 -14.57 -11.188 1 93.31 207 THR B C 1
ATOM 4219 O O . THR B 1 207 ? 20.562 -14.031 -10.164 1 93.31 207 THR B O 1
ATOM 4222 N N . TYR B 1 208 ? 21.828 -15.625 -11.203 1 95.81 208 TYR B N 1
ATOM 4223 C CA . TYR B 1 208 ? 22.281 -16.172 -9.922 1 95.81 208 TYR B CA 1
ATOM 4224 C C . TYR B 1 208 ? 23.094 -15.125 -9.148 1 95.81 208 TYR B C 1
ATOM 4226 O O . TYR B 1 208 ? 24.125 -14.641 -9.633 1 95.81 208 TYR B O 1
ATOM 4234 N N . LYS B 1 209 ? 22.625 -14.734 -7.977 1 98.25 209 LYS B N 1
ATOM 4235 C CA . LYS B 1 209 ? 23.234 -13.734 -7.094 1 98.25 209 LYS B CA 1
ATOM 4236 C C . LYS B 1 209 ? 23.531 -12.445 -7.844 1 98.25 209 LYS B C 1
ATOM 4238 O O . LYS B 1 209 ? 24.578 -11.828 -7.637 1 98.25 209 LYS B O 1
ATOM 4243 N N . LEU B 1 210 ? 22.625 -12.203 -8.734 1 97.94 210 LEU B N 1
ATOM 4244 C CA . LEU B 1 210 ? 22.734 -10.953 -9.477 1 97.94 210 LEU B CA 1
ATOM 4245 C C . LEU B 1 210 ? 22.812 -9.758 -8.523 1 97.94 210 LEU B C 1
ATOM 4247 O O . LEU B 1 210 ? 23.656 -8.883 -8.695 1 97.94 210 LEU B O 1
ATOM 4251 N N . PHE B 1 211 ? 21.922 -9.703 -7.535 1 98.81 211 PHE B N 1
ATOM 4252 C CA . PHE B 1 211 ? 21.953 -8.656 -6.523 1 98.81 211 PHE B CA 1
ATOM 4253 C C . PHE B 1 211 ? 22.891 -9.039 -5.383 1 98.81 211 PHE B C 1
ATOM 4255 O O . PHE B 1 211 ? 22.469 -9.711 -4.434 1 98.81 211 PHE B O 1
ATOM 4262 N N . ASN B 1 212 ? 24.078 -8.68 -5.574 1 98.69 212 ASN B N 1
ATOM 4263 C CA . ASN B 1 212 ? 25.156 -8.914 -4.625 1 98.69 212 ASN B CA 1
ATOM 4264 C C . ASN B 1 212 ? 25.672 -7.605 -4.027 1 98.69 212 ASN B C 1
ATOM 4266 O O . ASN B 1 212 ? 25.031 -6.559 -4.188 1 98.69 212 ASN B O 1
ATOM 4270 N N . GLN B 1 213 ? 26.75 -7.672 -3.32 1 98.44 213 GLN B N 1
ATOM 4271 C CA . GLN B 1 213 ? 27.297 -6.504 -2.643 1 98.44 213 GLN B CA 1
ATOM 4272 C C . GLN B 1 213 ? 27.547 -5.363 -3.627 1 98.44 213 GLN B C 1
ATOM 4274 O O . GLN B 1 213 ? 27.234 -4.207 -3.338 1 98.44 213 GLN B O 1
ATOM 4279 N N . GLU B 1 214 ? 28.094 -5.68 -4.77 1 98.44 214 GLU B N 1
ATOM 4280 C CA . GLU B 1 214 ? 28.391 -4.672 -5.781 1 98.44 214 GLU B CA 1
ATOM 4281 C C . GLU B 1 214 ? 27.141 -3.928 -6.223 1 98.44 214 GLU B C 1
ATOM 4283 O O . GLU B 1 214 ? 27.141 -2.699 -6.312 1 98.44 214 GLU B O 1
ATOM 4288 N N . LYS B 1 215 ? 26.078 -4.645 -6.52 1 98.75 215 LYS B N 1
ATOM 4289 C CA . LYS B 1 215 ? 24.828 -4.027 -6.938 1 98.75 215 LYS B CA 1
ATOM 4290 C C . LYS B 1 215 ? 24.234 -3.182 -5.82 1 98.75 215 LYS B C 1
ATOM 4292 O O . LYS B 1 215 ? 23.75 -2.076 -6.062 1 98.75 215 LYS B O 1
ATOM 4297 N N . PHE B 1 216 ? 24.234 -3.635 -4.566 1 98.81 216 PHE B N 1
ATOM 4298 C CA . PHE B 1 216 ? 23.703 -2.879 -3.445 1 98.81 216 PHE B CA 1
ATOM 4299 C C . PHE B 1 216 ? 24.5 -1.599 -3.221 1 98.81 216 PHE B C 1
ATOM 4301 O O . PHE B 1 216 ? 23.922 -0.567 -2.848 1 98.81 216 PHE B O 1
ATOM 4308 N N . ASP B 1 217 ? 25.797 -1.648 -3.518 1 98.38 217 ASP B N 1
ATOM 4309 C CA . ASP B 1 217 ? 26.656 -0.481 -3.352 1 98.38 217 ASP B CA 1
ATOM 4310 C C . ASP B 1 217 ? 26.312 0.609 -4.363 1 98.38 217 ASP B C 1
ATOM 4312 O O . ASP B 1 217 ? 26.594 1.787 -4.137 1 98.38 217 ASP B O 1
ATOM 4316 N N . LEU B 1 218 ? 25.719 0.209 -5.453 1 98.69 218 LEU B N 1
ATOM 4317 C CA . LEU B 1 218 ? 25.375 1.164 -6.5 1 98.69 218 LEU B CA 1
ATOM 4318 C C . LEU B 1 218 ? 24.062 1.879 -6.168 1 98.69 218 LEU B C 1
ATOM 4320 O O . LEU B 1 218 ? 23.75 2.912 -6.762 1 98.69 218 LEU B O 1
ATOM 4324 N N . MET B 1 219 ? 23.234 1.372 -5.273 1 98.69 219 MET B N 1
ATOM 4325 C CA . MET B 1 219 ? 21.922 1.93 -4.969 1 98.69 219 MET B CA 1
ATOM 4326 C C . MET B 1 219 ? 22.047 3.156 -4.07 1 98.69 219 MET B C 1
ATOM 4328 O O . MET B 1 219 ? 23.078 3.35 -3.414 1 98.69 219 MET B O 1
ATOM 4332 N N . LYS B 1 220 ? 20.953 4 -4.062 1 98.12 220 LYS B N 1
ATOM 4333 C CA . LYS B 1 220 ? 20.844 5.125 -3.137 1 98.12 220 LYS B CA 1
ATOM 4334 C C . LYS B 1 220 ? 20.75 4.641 -1.692 1 98.12 220 LYS B C 1
ATOM 4336 O O . LYS B 1 220 ? 20.172 3.594 -1.421 1 98.12 220 LYS B O 1
ATOM 4341 N N . GLU B 1 221 ? 21.25 5.434 -0.845 1 98.06 221 GLU B N 1
ATOM 4342 C CA . GLU B 1 221 ? 21.172 5.102 0.575 1 98.06 221 GLU B CA 1
ATOM 4343 C C . GLU B 1 221 ? 19.719 4.988 1.043 1 98.06 221 GLU B C 1
ATOM 4345 O O . GLU B 1 221 ? 19.422 4.199 1.939 1 98.06 221 GLU B O 1
ATOM 4350 N N . ASN B 1 222 ? 18.844 5.727 0.416 1 98 222 ASN B N 1
ATOM 4351 C CA . ASN B 1 222 ? 17.453 5.699 0.838 1 98 222 ASN B CA 1
ATOM 4352 C C . ASN B 1 222 ? 16.625 4.754 -0.022 1 98 222 ASN B C 1
ATOM 4354 O O . ASN B 1 222 ? 15.391 4.781 0.025 1 98 222 ASN B O 1
ATOM 4358 N N . ALA B 1 223 ? 17.234 3.908 -0.853 1 98.69 223 ALA B N 1
ATOM 4359 C CA . ALA B 1 223 ? 16.531 3.027 -1.781 1 98.69 223 ALA B CA 1
ATOM 4360 C C . ALA B 1 223 ? 15.93 1.831 -1.051 1 98.69 223 ALA B C 1
ATOM 4362 O O . ALA B 1 223 ? 16.453 1.396 -0.022 1 98.69 223 ALA B O 1
ATOM 4363 N N . ILE B 1 224 ? 14.844 1.363 -1.596 1 98.75 224 ILE B N 1
ATOM 4364 C CA . ILE B 1 224 ? 14.195 0.128 -1.169 1 98.75 224 ILE B CA 1
ATOM 4365 C C . ILE B 1 224 ? 14.367 -0.942 -2.244 1 98.75 224 ILE B C 1
ATOM 4367 O O . ILE B 1 224 ? 14.18 -0.671 -3.434 1 98.75 224 ILE B O 1
ATOM 4371 N N . PHE B 1 225 ? 14.758 -2.135 -1.78 1 98.94 225 PHE B N 1
ATOM 4372 C CA . PHE B 1 225 ? 14.93 -3.254 -2.699 1 98.94 225 PHE B CA 1
ATOM 4373 C C . PHE B 1 225 ? 13.875 -4.32 -2.459 1 98.94 225 PHE B C 1
ATOM 4375 O O . PHE B 1 225 ? 13.625 -4.711 -1.315 1 98.94 225 PHE B O 1
ATOM 4382 N N . LEU B 1 226 ? 13.258 -4.824 -3.535 1 98.94 226 LEU B N 1
ATOM 4383 C CA . LEU B 1 226 ? 12.219 -5.852 -3.449 1 98.94 226 LEU B CA 1
ATOM 4384 C C . LEU B 1 226 ? 12.516 -7.004 -4.398 1 98.94 226 LEU B C 1
ATOM 4386 O O . LEU B 1 226 ? 12.953 -6.785 -5.531 1 98.94 226 LEU B O 1
ATOM 4390 N N . ASN B 1 227 ? 12.234 -8.242 -3.945 1 98.88 227 ASN B N 1
ATOM 4391 C CA . ASN B 1 227 ? 12.406 -9.398 -4.816 1 98.88 227 ASN B CA 1
ATOM 4392 C C . ASN B 1 227 ? 11.281 -10.406 -4.641 1 98.88 227 ASN B C 1
ATOM 4394 O O . ASN B 1 227 ? 11.047 -10.891 -3.531 1 98.88 227 ASN B O 1
ATOM 4398 N N . VAL B 1 228 ? 10.602 -10.68 -5.711 1 98.12 228 VAL B N 1
ATOM 4399 C CA . VAL B 1 228 ? 9.57 -11.719 -5.723 1 98.12 228 VAL B CA 1
ATOM 4400 C C . VAL B 1 228 ? 9.906 -12.758 -6.789 1 98.12 228 VAL B C 1
ATOM 4402 O O . VAL B 1 228 ? 9.094 -13.648 -7.07 1 98.12 228 VAL B O 1
ATOM 4405 N N . GLY B 1 229 ? 11.055 -12.578 -7.438 1 94.81 229 GLY B N 1
ATOM 4406 C CA . GLY B 1 229 ? 11.492 -13.602 -8.375 1 94.81 229 GLY B CA 1
ATOM 4407 C C . GLY B 1 229 ? 11.922 -14.891 -7.703 1 94.81 229 GLY B C 1
ATOM 4408 O O . GLY B 1 229 ? 11.109 -15.578 -7.09 1 94.81 229 GLY B O 1
ATOM 4409 N N . ARG B 1 230 ? 13.227 -15.164 -7.832 1 94.38 230 ARG B N 1
ATOM 4410 C CA . ARG B 1 230 ? 13.766 -16.344 -7.152 1 94.38 230 ARG B CA 1
ATOM 4411 C C . ARG B 1 230 ? 14.758 -15.93 -6.07 1 94.38 230 ARG B C 1
ATOM 4413 O O . ARG B 1 230 ? 15.445 -14.914 -6.195 1 94.38 230 ARG B O 1
ATOM 4420 N N . GLY B 1 231 ? 14.781 -16.719 -4.996 1 97.44 231 GLY B N 1
ATOM 4421 C CA . GLY B 1 231 ? 15.703 -16.438 -3.912 1 97.44 231 GLY B CA 1
ATOM 4422 C C . GLY B 1 231 ? 17.156 -16.453 -4.348 1 97.44 231 GLY B C 1
ATOM 4423 O O . GLY B 1 231 ? 17.984 -15.719 -3.799 1 97.44 231 GLY B O 1
ATOM 4424 N N . THR B 1 232 ? 17.453 -17.266 -5.398 1 96.62 232 THR B N 1
ATOM 4425 C CA . THR B 1 232 ? 18.812 -17.438 -5.879 1 96.62 232 THR B CA 1
ATOM 4426 C C . THR B 1 232 ? 19.312 -16.156 -6.559 1 96.62 232 THR B C 1
ATOM 4428 O O . THR B 1 232 ? 20.516 -16 -6.789 1 96.62 232 THR B O 1
ATOM 4431 N N . ASN B 1 233 ? 18.422 -15.211 -6.871 1 97.81 233 ASN B N 1
ATOM 4432 C CA . ASN B 1 233 ? 18.781 -13.969 -7.551 1 97.81 233 ASN B CA 1
ATOM 4433 C C . ASN B 1 233 ? 19.5 -13.008 -6.605 1 97.81 233 ASN B C 1
ATOM 4435 O O . ASN B 1 233 ? 20.141 -12.055 -7.051 1 97.81 233 ASN B O 1
ATOM 4439 N N . VAL B 1 234 ? 19.375 -13.273 -5.281 1 98.88 234 VAL B N 1
ATOM 4440 C CA . VAL B 1 234 ? 19.859 -12.328 -4.277 1 98.88 234 VAL B CA 1
ATOM 4441 C C . VAL B 1 234 ? 20.906 -13 -3.395 1 98.88 234 VAL B C 1
ATOM 4443 O O . VAL B 1 234 ? 20.688 -14.094 -2.869 1 98.88 234 VAL B O 1
ATOM 4446 N N . ASP B 1 235 ? 22.062 -12.453 -3.309 1 98.88 235 ASP B N 1
ATOM 4447 C CA . ASP B 1 235 ? 22.969 -12.82 -2.229 1 98.88 235 ASP B CA 1
ATOM 4448 C C . ASP B 1 235 ? 22.453 -12.344 -0.879 1 98.88 235 ASP B C 1
ATOM 4450 O O . ASP B 1 235 ? 22.625 -11.172 -0.517 1 98.88 235 ASP B O 1
ATOM 4454 N N . LEU B 1 236 ? 21.875 -13.258 -0.167 1 98.81 236 LEU B N 1
ATOM 4455 C CA . LEU B 1 236 ? 21.125 -12.906 1.039 1 98.81 236 LEU B CA 1
ATOM 4456 C C . LEU B 1 236 ? 22.047 -12.312 2.096 1 98.81 236 LEU B C 1
ATOM 4458 O O . LEU B 1 236 ? 21.672 -11.391 2.812 1 98.81 236 LEU B O 1
ATOM 4462 N N . GLU B 1 237 ? 23.234 -12.844 2.195 1 98.81 237 GLU B N 1
ATOM 4463 C CA . GLU B 1 237 ? 24.188 -12.297 3.154 1 98.81 237 GLU B CA 1
ATOM 4464 C C . GLU B 1 237 ? 24.594 -10.875 2.779 1 98.81 237 GLU B C 1
ATOM 4466 O O . GLU B 1 237 ? 24.688 -10 3.646 1 98.81 237 GLU B O 1
ATOM 4471 N N . ALA B 1 238 ? 24.781 -10.656 1.539 1 98.88 238 ALA B N 1
ATOM 4472 C CA . ALA B 1 238 ? 25.109 -9.312 1.07 1 98.88 238 ALA B CA 1
ATOM 4473 C C . ALA B 1 238 ? 23.953 -8.344 1.34 1 98.88 238 ALA B C 1
ATOM 4475 O O . ALA B 1 238 ? 24.188 -7.18 1.669 1 98.88 238 ALA B O 1
ATOM 4476 N N . LEU B 1 239 ? 22.766 -8.797 1.164 1 98.94 239 LEU B N 1
ATOM 4477 C CA . LEU B 1 239 ? 21.594 -7.969 1.45 1 98.94 239 LEU B CA 1
ATOM 4478 C C . LEU B 1 239 ? 21.562 -7.578 2.924 1 98.94 239 LEU B C 1
ATOM 4480 O O . LEU B 1 239 ? 21.344 -6.41 3.254 1 98.94 239 LEU B O 1
ATOM 4484 N N . CYS B 1 240 ? 21.766 -8.57 3.791 1 98.88 240 CYS B N 1
ATOM 4485 C CA . CYS B 1 240 ? 21.812 -8.289 5.223 1 98.88 240 CYS B CA 1
ATOM 4486 C C . CYS B 1 240 ? 22.891 -7.27 5.547 1 98.88 240 CYS B C 1
ATOM 4488 O O . CYS B 1 240 ? 22.656 -6.32 6.293 1 98.88 240 CYS B O 1
ATOM 4490 N N . ASP B 1 241 ? 24.062 -7.5 4.941 1 98.88 241 ASP B N 1
ATOM 4491 C CA . ASP B 1 241 ? 25.156 -6.57 5.16 1 98.88 241 ASP B CA 1
ATOM 4492 C C . ASP B 1 241 ? 24.781 -5.156 4.719 1 98.88 241 ASP B C 1
ATOM 4494 O O . ASP B 1 241 ? 25.078 -4.184 5.418 1 98.88 241 ASP B O 1
ATOM 4498 N N . ALA B 1 242 ? 24.172 -5.012 3.576 1 98.88 242 ALA B N 1
ATOM 4499 C CA . ALA B 1 242 ? 23.781 -3.717 3.023 1 98.88 242 ALA B CA 1
ATOM 4500 C C . ALA B 1 242 ? 22.812 -2.996 3.949 1 98.88 242 ALA B C 1
ATOM 4502 O O . ALA B 1 242 ? 22.906 -1.782 4.141 1 98.88 242 ALA B O 1
ATOM 4503 N N . LEU B 1 243 ? 21.922 -3.721 4.535 1 98.81 243 LEU B N 1
ATOM 4504 C CA . LEU B 1 243 ? 20.938 -3.145 5.445 1 98.81 243 LEU B CA 1
ATOM 4505 C C . LEU B 1 243 ? 21.594 -2.752 6.77 1 98.81 243 LEU B C 1
ATOM 4507 O O . LEU B 1 243 ? 21.359 -1.654 7.277 1 98.81 243 LEU B O 1
ATOM 4511 N N . GLU B 1 244 ? 22.406 -3.596 7.281 1 98.56 244 GLU B N 1
ATOM 4512 C CA . GLU B 1 244 ? 23.047 -3.35 8.57 1 98.56 244 GLU B CA 1
ATOM 4513 C C . GLU B 1 244 ? 24 -2.158 8.492 1 98.56 244 GLU B C 1
ATOM 4515 O O . GLU B 1 244 ? 24.141 -1.409 9.461 1 98.56 244 GLU B O 1
ATOM 4520 N N . SER B 1 245 ? 24.609 -2.014 7.332 1 98.25 245 SER B N 1
ATOM 4521 C CA . SER B 1 245 ? 25.516 -0.894 7.141 1 98.25 245 SER B CA 1
ATOM 4522 C C . SER B 1 245 ? 24.797 0.338 6.617 1 98.25 245 SER B C 1
ATOM 4524 O O . SER B 1 245 ? 25.422 1.36 6.328 1 98.25 245 SER B O 1
ATOM 4526 N N . LYS B 1 246 ? 23.484 0.247 6.379 1 97.81 246 LYS B N 1
ATOM 4527 C CA . LYS B 1 246 ? 22.609 1.336 5.941 1 97.81 246 LYS B CA 1
ATOM 4528 C C . LYS B 1 246 ? 23 1.824 4.547 1 97.81 246 LYS B C 1
ATOM 4530 O O . LYS B 1 246 ? 22.969 3.025 4.273 1 97.81 246 LYS B O 1
ATOM 4535 N N . LYS B 1 247 ? 23.5 0.852 3.809 1 98 247 LYS B N 1
ATOM 4536 C CA . LYS B 1 247 ? 23.781 1.149 2.406 1 98 247 LYS B CA 1
ATOM 4537 C C . LYS B 1 247 ? 22.484 1.367 1.631 1 98 247 LYS B C 1
ATOM 4539 O O . LYS B 1 247 ? 22.453 2.096 0.636 1 98 247 LYS B O 1
ATOM 4544 N N . ILE B 1 248 ? 21.438 0.694 1.993 1 98.62 248 ILE B N 1
ATOM 4545 C CA . ILE B 1 248 ? 20.078 0.905 1.499 1 98.62 248 ILE B CA 1
ATOM 4546 C C . ILE B 1 248 ? 19.109 1.04 2.676 1 98.62 248 ILE B C 1
ATOM 4548 O O . ILE B 1 248 ? 19.469 0.717 3.814 1 98.62 248 ILE B O 1
ATOM 4552 N N . ALA B 1 249 ? 17.922 1.535 2.412 1 98.62 249 ALA B N 1
ATOM 4553 C CA . ALA B 1 249 ? 17.016 1.94 3.488 1 98.62 249 ALA B CA 1
ATOM 4554 C C . ALA B 1 249 ? 16.156 0.771 3.953 1 98.62 249 ALA B C 1
ATOM 4556 O O . ALA B 1 249 ? 15.664 0.766 5.082 1 98.62 249 ALA B O 1
ATOM 4557 N N . GLY B 1 250 ? 15.914 -0.18 3.094 1 98.81 250 GLY B N 1
ATOM 4558 C CA . GLY B 1 250 ? 15.07 -1.319 3.41 1 98.81 250 GLY B CA 1
ATOM 4559 C C . GLY B 1 250 ? 14.961 -2.318 2.273 1 98.81 250 GLY B C 1
ATOM 4560 O O . GLY B 1 250 ? 15.383 -2.033 1.149 1 98.81 250 GLY B O 1
ATOM 4561 N N . ALA B 1 251 ? 14.43 -3.473 2.57 1 98.94 251 ALA B N 1
ATOM 4562 C CA . ALA B 1 251 ? 14.227 -4.496 1.549 1 98.94 251 ALA B CA 1
ATOM 4563 C C . ALA B 1 251 ? 13.055 -5.402 1.904 1 98.94 251 ALA B C 1
ATOM 4565 O O . ALA B 1 251 ? 12.734 -5.586 3.082 1 98.94 251 ALA B O 1
ATOM 4566 N N . GLY B 1 252 ? 12.375 -5.879 0.938 1 98.94 252 GLY B N 1
ATOM 4567 C CA . GLY B 1 252 ? 11.336 -6.891 1.053 1 98.94 252 GLY B CA 1
ATOM 4568 C C . GLY B 1 252 ? 11.547 -8.062 0.117 1 98.94 252 GLY B C 1
ATOM 4569 O O . GLY B 1 252 ? 11.68 -7.887 -1.095 1 98.94 252 GLY B O 1
ATOM 4570 N N . ILE B 1 253 ? 11.586 -9.25 0.675 1 98.94 253 ILE B N 1
ATOM 4571 C CA . ILE B 1 253 ? 11.766 -10.43 -0.161 1 98.94 253 ILE B CA 1
ATOM 4572 C C . ILE B 1 253 ? 10.695 -11.469 0.172 1 98.94 253 ILE B C 1
ATOM 4574 O O . ILE B 1 253 ? 10.312 -11.625 1.335 1 98.94 253 ILE B O 1
ATOM 4578 N N . ASP B 1 254 ? 10.195 -12.102 -0.838 1 98.75 254 ASP B N 1
ATOM 4579 C CA . ASP B 1 254 ? 9.164 -13.133 -0.69 1 98.75 254 ASP B CA 1
ATOM 4580 C C . ASP B 1 254 ? 9.75 -14.523 -0.912 1 98.75 254 ASP B C 1
ATOM 4582 O O . ASP B 1 254 ? 9.039 -15.523 -0.788 1 98.75 254 ASP B O 1
ATOM 4586 N N . VAL B 1 255 ? 11.008 -14.617 -1.324 1 97.88 255 VAL B N 1
ATOM 4587 C CA . VAL B 1 255 ? 11.719 -15.852 -1.637 1 97.88 255 VAL B CA 1
ATOM 4588 C C . VAL B 1 255 ? 13.148 -15.773 -1.089 1 97.88 255 VAL B C 1
ATOM 4590 O O . VAL B 1 255 ? 13.711 -14.688 -0.97 1 97.88 255 VAL B O 1
ATOM 4593 N N . THR B 1 256 ? 13.641 -16.812 -0.72 1 98.38 256 THR B N 1
ATOM 4594 C CA . THR B 1 256 ? 15 -16.891 -0.212 1 98.38 256 THR B CA 1
ATOM 4595 C C . THR B 1 256 ? 15.727 -18.109 -0.791 1 98.38 256 THR B C 1
ATOM 4597 O O . THR B 1 256 ? 15.125 -18.938 -1.48 1 98.38 256 THR B O 1
ATOM 4600 N N . ASP B 1 257 ? 16.922 -18.156 -0.553 1 97 257 ASP B N 1
ATOM 4601 C CA . ASP B 1 257 ? 17.75 -19.328 -0.84 1 97 257 ASP B CA 1
ATOM 4602 C C . ASP B 1 257 ? 18.609 -19.703 0.368 1 97 257 ASP B C 1
ATOM 4604 O O . ASP B 1 257 ? 19.562 -19 0.711 1 97 257 ASP B O 1
ATOM 4608 N N . PRO B 1 258 ? 18.391 -20.703 1.083 1 96.56 258 PRO B N 1
ATOM 4609 C CA . PRO B 1 258 ? 17.406 -21.75 0.781 1 96.56 258 PRO B CA 1
ATOM 4610 C C . PRO B 1 258 ? 15.977 -21.312 1.119 1 96.56 258 PRO B C 1
ATOM 4612 O O . PRO B 1 258 ? 15.781 -20.297 1.794 1 96.56 258 PRO B O 1
ATOM 4615 N N . GLU B 1 259 ? 15.07 -22.078 0.63 1 95.44 259 GLU B N 1
ATOM 4616 C CA . GLU B 1 259 ? 13.648 -21.922 0.905 1 95.44 259 GLU B CA 1
ATOM 4617 C C . GLU B 1 259 ? 13.031 -23.25 1.355 1 95.44 259 GLU B C 1
ATOM 4619 O O . GLU B 1 259 ? 13.023 -24.219 0.599 1 95.44 259 GLU B O 1
ATOM 4624 N N . PRO B 1 260 ? 12.578 -23.312 2.561 1 97.25 260 PRO B N 1
ATOM 4625 C CA . PRO B 1 260 ? 12.328 -22.234 3.529 1 97.25 260 PRO B CA 1
ATOM 4626 C C . PRO B 1 260 ? 13.609 -21.656 4.109 1 97.25 260 PRO B C 1
ATOM 4628 O O . PRO B 1 260 ? 14.641 -22.312 4.133 1 97.25 260 PRO B O 1
ATOM 4631 N N . LEU B 1 261 ? 13.438 -20.422 4.578 1 98.56 261 LEU B N 1
ATOM 4632 C CA . LEU B 1 261 ? 14.539 -19.797 5.305 1 98.56 261 LEU B CA 1
ATOM 4633 C C . LEU B 1 261 ? 14.773 -20.5 6.641 1 98.56 261 LEU B C 1
ATOM 4635 O O . LEU B 1 261 ? 13.852 -20.625 7.453 1 98.56 261 LEU B O 1
ATOM 4639 N N . PRO B 1 262 ? 15.938 -20.969 6.844 1 98.19 262 PRO B N 1
ATOM 4640 C CA . PRO B 1 262 ? 16.172 -21.734 8.078 1 98.19 262 PRO B CA 1
ATOM 4641 C C . PRO B 1 262 ? 16.047 -20.875 9.328 1 98.19 262 PRO B C 1
ATOM 4643 O O . PRO B 1 262 ? 16.453 -19.703 9.328 1 98.19 262 PRO B O 1
ATOM 4646 N N . LYS B 1 263 ? 15.547 -21.5 10.359 1 98.12 263 LYS B N 1
ATOM 4647 C CA . LYS B 1 263 ? 15.539 -20.844 11.656 1 98.12 263 LYS B CA 1
ATOM 4648 C C . LYS B 1 263 ? 16.953 -20.453 12.078 1 98.12 263 LYS B C 1
ATOM 4650 O O . LYS B 1 263 ? 17.906 -21.172 11.797 1 98.12 263 LYS B O 1
ATOM 4655 N N . GLY B 1 264 ? 17.031 -19.312 12.719 1 98.38 264 GLY B N 1
ATOM 4656 C CA . GLY B 1 264 ? 18.312 -18.875 13.211 1 98.38 264 GLY B CA 1
ATOM 4657 C C . GLY B 1 264 ? 19.078 -18.031 12.211 1 98.38 264 GLY B C 1
ATOM 4658 O O . GLY B 1 264 ? 20.031 -17.344 12.562 1 98.38 264 GLY B O 1
ATOM 4659 N N . HIS B 1 265 ? 18.719 -18.141 10.969 1 98.62 265 HIS B N 1
ATOM 4660 C CA . HIS B 1 265 ? 19.375 -17.281 9.992 1 98.62 265 HIS B CA 1
ATOM 4661 C C . HIS B 1 265 ? 19.234 -15.812 10.359 1 98.62 265 HIS B C 1
ATOM 4663 O O . HIS B 1 265 ? 18.156 -15.367 10.75 1 98.62 265 HIS B O 1
ATOM 4669 N N . ARG B 1 266 ? 20.219 -14.984 10.164 1 98.56 266 ARG B N 1
ATOM 4670 C CA . ARG B 1 266 ? 20.234 -13.602 10.633 1 98.56 266 ARG B CA 1
ATOM 4671 C C . ARG B 1 266 ? 19.234 -12.75 9.867 1 98.56 266 ARG B C 1
ATOM 4673 O O . ARG B 1 266 ? 18.797 -11.711 10.359 1 98.56 266 ARG B O 1
ATOM 4680 N N . ALA B 1 267 ? 18.844 -13.172 8.633 1 98.81 267 ALA B N 1
ATOM 4681 C CA . ALA B 1 267 ? 17.906 -12.414 7.816 1 98.81 267 ALA B CA 1
ATOM 4682 C C . ALA B 1 267 ? 16.578 -12.211 8.547 1 98.81 267 ALA B C 1
ATOM 4684 O O . ALA B 1 267 ? 15.906 -11.195 8.367 1 98.81 267 ALA B O 1
ATOM 4685 N N . TRP B 1 268 ? 16.234 -13.156 9.375 1 98.75 268 TRP B N 1
ATOM 4686 C CA . TRP B 1 268 ? 14.969 -13.07 10.102 1 98.75 268 TRP B CA 1
ATOM 4687 C C . TRP B 1 268 ? 14.906 -11.797 10.938 1 98.75 268 TRP B C 1
ATOM 4689 O O . TRP B 1 268 ? 13.82 -11.25 11.156 1 98.75 268 TRP B O 1
ATOM 4699 N N . HIS B 1 269 ? 16.047 -11.328 11.344 1 98.38 269 HIS B N 1
ATOM 4700 C CA . HIS B 1 269 ? 16.062 -10.273 12.344 1 98.38 269 HIS B CA 1
ATOM 4701 C C . HIS B 1 269 ? 16.875 -9.07 11.867 1 98.38 269 HIS B C 1
ATOM 4703 O O . HIS B 1 269 ? 17.203 -8.188 12.656 1 98.38 269 HIS B O 1
ATOM 4709 N N . THR B 1 270 ? 17.328 -9.133 10.633 1 98.69 270 THR B N 1
ATOM 4710 C CA . THR B 1 270 ? 17.969 -7.953 10.07 1 98.69 270 THR B CA 1
ATOM 4711 C C . THR B 1 270 ? 16.969 -6.793 9.977 1 98.69 270 THR B C 1
ATOM 4713 O O . THR B 1 270 ? 15.922 -6.918 9.359 1 98.69 270 THR B O 1
ATOM 4716 N N . GLU B 1 271 ? 17.281 -5.664 10.602 1 97.94 271 GLU B N 1
ATOM 4717 C CA . GLU B 1 271 ? 16.375 -4.52 10.656 1 97.94 271 GLU B CA 1
ATOM 4718 C C . GLU B 1 271 ? 16.047 -4.008 9.25 1 97.94 271 GLU B C 1
ATOM 4720 O O . GLU B 1 271 ? 16.922 -3.926 8.398 1 97.94 271 GLU B O 1
ATOM 4725 N N . ARG B 1 272 ? 14.805 -3.719 9 1 98.5 272 ARG B N 1
ATOM 4726 C CA . ARG B 1 272 ? 14.289 -3.131 7.766 1 98.5 272 ARG B CA 1
ATOM 4727 C C . ARG B 1 272 ? 14.25 -4.16 6.641 1 98.5 272 ARG B C 1
ATOM 4729 O O . ARG B 1 272 ? 14.125 -3.803 5.469 1 98.5 272 ARG B O 1
ATOM 4736 N N . LEU B 1 273 ? 14.438 -5.445 7.004 1 98.88 273 LEU B N 1
ATOM 4737 C CA . LEU B 1 273 ? 14.219 -6.527 6.051 1 98.88 273 LEU B CA 1
ATOM 4738 C C . LEU B 1 273 ? 12.867 -7.195 6.285 1 98.88 273 LEU B C 1
ATOM 4740 O O . LEU B 1 273 ? 12.648 -7.816 7.328 1 98.88 273 LEU B O 1
ATOM 4744 N N . LEU B 1 274 ? 11.969 -7.016 5.348 1 98.81 274 LEU B N 1
ATOM 4745 C CA . LEU B 1 274 ? 10.664 -7.668 5.367 1 98.81 274 LEU B CA 1
ATOM 4746 C C . LEU B 1 274 ? 10.719 -9.008 4.641 1 98.81 274 LEU B C 1
ATOM 4748 O O . LEU B 1 274 ? 11.172 -9.078 3.496 1 98.81 274 LEU B O 1
ATOM 4752 N N . ILE B 1 275 ? 10.289 -10.047 5.297 1 98.81 275 ILE B N 1
ATOM 4753 C CA . ILE B 1 275 ? 10.297 -11.375 4.699 1 98.81 275 ILE B CA 1
ATOM 4754 C C . ILE B 1 275 ? 8.891 -11.961 4.727 1 98.81 275 ILE B C 1
ATOM 4756 O O . ILE B 1 275 ? 8.242 -11.992 5.777 1 98.81 275 ILE B O 1
ATOM 4760 N N . THR B 1 276 ? 8.375 -12.32 3.621 1 98.69 276 THR B N 1
ATOM 4761 C CA . THR B 1 276 ? 7.172 -13.133 3.521 1 98.69 276 THR B CA 1
ATOM 4762 C C . THR B 1 276 ? 7.488 -14.5 2.922 1 98.69 276 THR B C 1
ATOM 4764 O O . THR B 1 276 ? 8.422 -14.633 2.129 1 98.69 276 THR B O 1
ATOM 4767 N N . PRO B 1 277 ? 6.832 -15.523 3.328 1 98.06 277 PRO B N 1
ATOM 4768 C CA . PRO B 1 277 ? 7.184 -16.906 3.004 1 98.06 277 PRO B CA 1
ATOM 4769 C C . PRO B 1 277 ? 6.574 -17.375 1.685 1 98.06 277 PRO B C 1
ATOM 4771 O O . PRO B 1 277 ? 5.758 -18.297 1.672 1 98.06 277 PRO B O 1
ATOM 4774 N N . HIS B 1 278 ? 7.125 -16.781 0.611 1 96.56 278 HIS B N 1
ATOM 4775 C CA . HIS B 1 278 ? 6.617 -17.156 -0.708 1 96.56 278 HIS B CA 1
ATOM 4776 C C . HIS B 1 278 ? 5.094 -17.094 -0.75 1 96.56 278 HIS B C 1
ATOM 4778 O O . HIS B 1 278 ? 4.441 -18.047 -1.164 1 96.56 278 HIS B O 1
ATOM 4784 N N . ALA B 1 279 ? 4.594 -15.977 -0.316 1 96.69 279 ALA B N 1
ATOM 4785 C CA . ALA B 1 279 ? 3.16 -15.797 -0.089 1 96.69 279 ALA B CA 1
ATOM 4786 C C . ALA B 1 279 ? 2.545 -14.883 -1.144 1 96.69 279 ALA B C 1
ATOM 4788 O O . ALA B 1 279 ? 1.333 -14.664 -1.15 1 96.69 279 ALA B O 1
ATOM 4789 N N . SER B 1 280 ? 3.346 -14.305 -2.002 1 96.62 280 SER B N 1
ATOM 4790 C CA . SER B 1 280 ? 2.877 -13.289 -2.938 1 96.62 280 SER B CA 1
ATOM 4791 C C . SER B 1 280 ? 1.959 -13.891 -3.994 1 96.62 280 SER B C 1
ATOM 4793 O O . SER B 1 280 ? 1.073 -13.211 -4.516 1 96.62 280 SER B O 1
ATOM 4795 N N . GLY B 1 281 ? 2.24 -15.117 -4.32 1 93.88 281 GLY B N 1
ATOM 4796 C CA . GLY B 1 281 ? 1.487 -15.797 -5.363 1 93.88 281 GLY B CA 1
ATOM 4797 C C . GLY B 1 281 ? 0.555 -16.859 -4.828 1 93.88 281 GLY B C 1
ATOM 4798 O O . GLY B 1 281 ? -0.097 -16.672 -3.799 1 93.88 281 GLY B O 1
ATOM 4799 N N . GLY B 1 282 ? 0.517 -17.984 -5.551 1 90.69 282 GLY B N 1
ATOM 4800 C CA . GLY B 1 282 ? -0.41 -19.047 -5.184 1 90.69 282 GLY B CA 1
ATOM 4801 C C . GLY B 1 282 ? -1.856 -18.703 -5.488 1 90.69 282 GLY B C 1
ATOM 4802 O O . GLY B 1 282 ? -2.135 -17.906 -6.383 1 90.69 282 GLY B O 1
ATOM 4803 N N . TYR B 1 283 ? -2.75 -19.422 -4.977 1 93.81 283 TYR B N 1
ATOM 4804 C CA . TYR B 1 283 ? -4.168 -19.234 -5.27 1 93.81 283 TYR B CA 1
ATOM 4805 C C . TYR B 1 283 ? -4.926 -18.781 -4.027 1 93.81 283 TYR B C 1
ATOM 4807 O O . TYR B 1 283 ? -6.027 -19.266 -3.754 1 93.81 283 TYR B O 1
ATOM 4815 N N . THR B 1 284 ? -4.188 -17.875 -3.32 1 94.38 284 THR B N 1
ATOM 4816 C CA . THR B 1 284 ? -4.773 -17.375 -2.082 1 94.38 284 THR B CA 1
ATOM 4817 C C . THR B 1 284 ? -5.715 -16.203 -2.365 1 94.38 284 THR B C 1
ATOM 4819 O O . THR B 1 284 ? -6.516 -15.82 -1.506 1 94.38 284 THR B O 1
ATOM 4822 N N . LEU B 1 285 ? -5.645 -15.602 -3.492 1 95.69 285 LEU B N 1
ATOM 4823 C CA . LEU B 1 285 ? -6.57 -14.578 -3.969 1 95.69 285 LEU B CA 1
ATOM 4824 C C . LEU B 1 285 ? -7.602 -15.18 -4.922 1 95.69 285 LEU B C 1
ATOM 4826 O O . LEU B 1 285 ? -7.238 -15.789 -5.934 1 95.69 285 LEU B O 1
ATOM 4830 N N . PRO B 1 286 ? -8.844 -15.023 -4.652 1 93 286 PRO B N 1
ATOM 4831 C CA . PRO B 1 286 ? -9.875 -15.602 -5.527 1 93 286 PRO B CA 1
ATOM 4832 C C . PRO B 1 286 ? -9.711 -15.172 -6.984 1 93 286 PRO B C 1
ATOM 4834 O O . PRO B 1 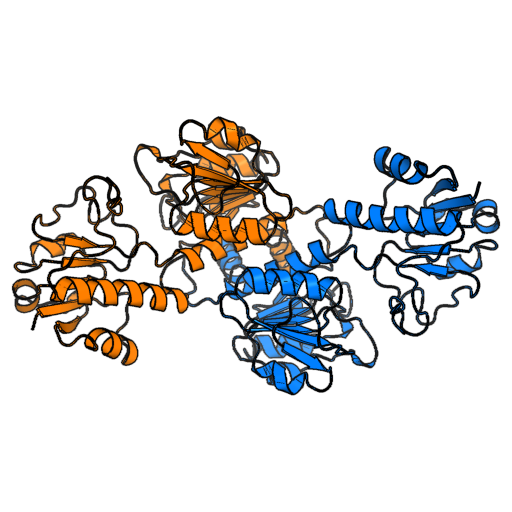286 ? -9.93 -15.984 -7.895 1 93 286 PRO B O 1
ATOM 4837 N N . GLU B 1 287 ? -9.328 -13.992 -7.16 1 95.81 287 GLU B N 1
ATOM 4838 C CA . GLU B 1 287 ? -9.148 -13.477 -8.516 1 95.81 287 GLU B CA 1
ATOM 4839 C C . GLU B 1 287 ? -8.062 -14.258 -9.258 1 95.81 287 GLU B C 1
ATOM 4841 O O . GLU B 1 287 ? -8.125 -14.414 -10.477 1 95.81 287 GLU B O 1
ATOM 4846 N N . THR B 1 288 ? -7.051 -14.742 -8.555 1 96.38 288 THR B N 1
ATOM 4847 C CA . THR B 1 288 ? -5.992 -15.539 -9.18 1 96.38 288 THR B CA 1
ATOM 4848 C C . THR B 1 288 ? -6.562 -16.812 -9.781 1 96.38 288 THR B C 1
ATOM 4850 O O . THR B 1 288 ? -6.215 -17.188 -10.906 1 96.38 288 THR B O 1
ATOM 4853 N N . TRP B 1 289 ? -7.465 -17.438 -9.094 1 93.69 289 TRP B N 1
ATOM 4854 C CA . TRP B 1 289 ? -8.125 -18.641 -9.586 1 93.69 289 TRP B CA 1
ATOM 4855 C C . TRP B 1 289 ? -8.938 -18.344 -10.844 1 93.69 289 TRP B C 1
ATOM 4857 O O . TRP B 1 289 ? -8.883 -19.094 -11.82 1 93.69 289 TRP B O 1
ATOM 4867 N N . ARG B 1 290 ? -9.641 -17.266 -10.773 1 94.62 290 ARG B N 1
ATOM 4868 C CA . ARG B 1 290 ? -10.453 -16.891 -11.93 1 94.62 290 ARG B CA 1
ATOM 4869 C C . ARG B 1 290 ? -9.586 -16.656 -13.156 1 94.62 290 ARG B C 1
ATOM 4871 O O . ARG B 1 290 ? -9.938 -17.094 -14.258 1 94.62 290 ARG B O 1
ATOM 4878 N N . ARG B 1 291 ? -8.477 -16.062 -12.961 1 95.94 291 ARG B N 1
ATOM 4879 C CA . ARG B 1 291 ? -7.555 -15.812 -14.062 1 95.94 291 ARG B CA 1
ATOM 4880 C C . ARG B 1 291 ? -6.98 -17.109 -14.617 1 95.94 291 ARG B C 1
ATOM 4882 O O . ARG B 1 291 ? -6.891 -17.297 -15.828 1 95.94 291 ARG B O 1
ATOM 4889 N N . PHE B 1 292 ? -6.641 -18.031 -13.719 1 96.44 292 PHE B N 1
ATOM 4890 C CA . PHE B 1 292 ? -6.125 -19.312 -14.164 1 96.44 292 PHE B CA 1
ATOM 4891 C C . PHE B 1 292 ? -7.176 -20.078 -14.969 1 96.44 292 PHE B C 1
ATOM 4893 O O . PHE B 1 292 ? -6.875 -20.625 -16.031 1 96.44 292 PHE B O 1
ATOM 4900 N N . MET B 1 293 ? -8.398 -20.062 -14.492 1 95.75 293 MET B N 1
ATOM 4901 C CA . MET B 1 293 ? -9.469 -20.812 -15.148 1 95.75 293 MET B CA 1
ATOM 4902 C C . MET B 1 293 ? -9.711 -20.297 -16.562 1 95.75 293 MET B C 1
ATOM 4904 O O . MET B 1 293 ? -10.031 -21.062 -17.469 1 95.75 293 MET B O 1
ATOM 4908 N N . LYS B 1 294 ? -9.531 -19.016 -16.734 1 96.56 294 LYS B N 1
ATOM 4909 C CA . LYS B 1 294 ? -9.664 -18.453 -18.078 1 96.56 294 LYS B CA 1
ATOM 4910 C C . LYS B 1 294 ? -8.586 -19 -19 1 96.56 294 LYS B C 1
ATOM 4912 O O . LYS B 1 294 ? -8.867 -19.344 -20.156 1 96.56 294 LYS B O 1
ATOM 4917 N N . ILE B 1 295 ? -7.387 -19.094 -18.547 1 96.38 295 ILE B N 1
ATOM 4918 C CA . ILE B 1 295 ? -6.277 -19.641 -19.328 1 96.38 295 ILE B CA 1
ATOM 4919 C C . ILE B 1 295 ? -6.523 -21.109 -19.609 1 96.38 295 ILE B C 1
ATOM 4921 O O . ILE B 1 295 ? -6.371 -21.562 -20.75 1 96.38 295 ILE B O 1
ATOM 4925 N N . LEU B 1 296 ? -6.969 -21.844 -18.578 1 96.94 296 LEU B N 1
ATOM 4926 C CA . LEU B 1 296 ? -7.219 -23.266 -18.719 1 96.94 296 LEU B CA 1
ATOM 4927 C C . LEU B 1 296 ? -8.328 -23.531 -19.734 1 96.94 296 LEU B C 1
ATOM 4929 O O . LEU B 1 296 ? -8.188 -24.391 -20.609 1 96.94 296 LEU B O 1
ATOM 4933 N N . GLU B 1 297 ? -9.398 -22.781 -19.609 1 97.25 297 GLU B N 1
ATOM 4934 C CA . GLU B 1 297 ? -10.523 -22.938 -20.531 1 97.25 297 GLU B CA 1
ATOM 4935 C C . GLU B 1 297 ? -10.094 -22.688 -21.969 1 97.25 297 GLU B C 1
ATOM 4937 O O . GLU B 1 297 ? -10.477 -23.422 -22.875 1 97.25 297 GLU B O 1
ATOM 4942 N N . LYS B 1 298 ? -9.352 -21.641 -22.141 1 97.62 298 LYS B N 1
ATOM 4943 C CA . LYS B 1 298 ? -8.828 -21.344 -23.469 1 97.62 298 LYS B CA 1
ATOM 4944 C C . LYS B 1 298 ? -7.992 -22.5 -24 1 97.62 298 LYS B C 1
ATOM 4946 O O . LYS B 1 298 ? -8.148 -22.891 -25.172 1 97.62 298 LYS B O 1
ATOM 4951 N N . ASN B 1 299 ? -7.133 -23.047 -23.219 1 98.25 299 ASN B N 1
ATOM 4952 C CA . ASN B 1 299 ? -6.258 -24.141 -23.625 1 98.25 299 ASN B CA 1
ATOM 4953 C C . ASN B 1 299 ? -7.043 -25.438 -23.844 1 98.25 299 ASN B C 1
ATOM 4955 O O . ASN B 1 299 ? -6.746 -26.203 -24.766 1 98.25 299 ASN B O 1
ATOM 4959 N N . LEU B 1 300 ? -8.039 -25.688 -23 1 98 300 LEU B N 1
ATOM 4960 C CA . LEU B 1 300 ? -8.875 -26.859 -23.188 1 98 300 LEU B CA 1
ATOM 4961 C C . LEU B 1 300 ? -9.617 -26.797 -24.531 1 98 300 LEU B C 1
ATOM 4963 O O . LEU B 1 300 ? -9.656 -27.797 -25.266 1 98 300 LEU B O 1
ATOM 4967 N N . ASP B 1 301 ? -10.102 -25.656 -24.75 1 98.12 301 ASP B N 1
ATOM 4968 C CA . ASP B 1 301 ? -10.805 -25.469 -26.016 1 98.12 301 ASP B CA 1
ATOM 4969 C C . ASP B 1 301 ? -9.852 -25.625 -27.203 1 98.12 301 ASP B C 1
ATOM 4971 O O . ASP B 1 301 ? -10.18 -26.297 -28.188 1 98.12 301 ASP B O 1
ATOM 4975 N N . ALA B 1 302 ? -8.742 -25.016 -27.125 1 98.31 302 ALA B N 1
ATOM 4976 C CA . ALA B 1 302 ? -7.75 -25.094 -28.203 1 98.31 302 ALA B CA 1
ATOM 4977 C C . ALA B 1 302 ? -7.312 -26.531 -28.438 1 98.31 302 ALA B C 1
ATOM 4979 O O . ALA B 1 302 ? -7.293 -27 -29.594 1 98.31 302 ALA B O 1
ATOM 4980 N N . TYR B 1 303 ? -7.016 -27.219 -27.391 1 98.25 303 TYR B N 1
ATOM 4981 C CA . TYR B 1 303 ? -6.543 -28.594 -27.531 1 98.25 303 TYR B CA 1
ATOM 4982 C C . TYR B 1 303 ? -7.605 -29.469 -28.172 1 98.25 303 TYR B C 1
ATOM 4984 O O . TYR B 1 303 ? -7.305 -30.25 -29.078 1 98.25 303 TYR B O 1
ATOM 4992 N N . ALA B 1 304 ? -8.797 -29.344 -27.75 1 97.88 304 ALA B N 1
ATOM 4993 C CA . ALA B 1 304 ? -9.891 -30.172 -28.266 1 97.88 304 ALA B CA 1
ATOM 4994 C C . ALA B 1 304 ? -10.133 -29.906 -29.75 1 97.88 304 ALA B C 1
ATOM 4996 O O . ALA B 1 304 ? -10.625 -30.781 -30.469 1 97.88 304 ALA B O 1
ATOM 4997 N N . ASN B 1 305 ? -9.75 -28.75 -30.156 1 97.56 305 ASN B N 1
ATOM 4998 C CA . ASN B 1 305 ? -10.031 -28.359 -31.531 1 97.56 305 ASN B CA 1
ATOM 4999 C C . ASN B 1 305 ? -8.766 -28.359 -32.375 1 97.56 305 ASN B C 1
ATOM 5001 O O . ASN B 1 305 ? -8.766 -27.844 -33.5 1 97.56 305 ASN B O 1
ATOM 5005 N N . GLY B 1 306 ? -7.73 -28.875 -31.844 1 96.88 306 GLY B N 1
ATOM 5006 C CA . GLY B 1 306 ? -6.492 -29 -32.594 1 96.88 306 GLY B CA 1
ATOM 5007 C C . GLY B 1 306 ? -5.824 -27.656 -32.875 1 96.88 306 GLY B C 1
ATOM 5008 O O . GLY B 1 306 ? -5.184 -27.484 -33.906 1 96.88 306 GLY B O 1
ATOM 5009 N N . LYS B 1 307 ? -6.109 -26.734 -32 1 97.38 307 LYS B N 1
ATOM 5010 C CA . LYS B 1 307 ? -5.508 -25.406 -32.156 1 97.38 307 LYS B CA 1
ATOM 5011 C C . LYS B 1 307 ? -4.297 -25.266 -31.219 1 97.38 307 LYS B C 1
ATOM 5013 O O . LYS B 1 307 ? -4.051 -26.125 -30.375 1 97.38 307 LYS B O 1
ATOM 5018 N N . GLU B 1 308 ? -3.551 -24.266 -31.453 1 96.25 308 GLU B N 1
ATOM 5019 C CA . GLU B 1 308 ? -2.344 -24.031 -30.656 1 96.25 308 GLU B CA 1
ATOM 5020 C C . GLU B 1 308 ? -2.689 -23.609 -29.234 1 96.25 308 GLU B C 1
ATOM 5022 O O . GLU B 1 308 ? -3.604 -22.812 -29.031 1 96.25 308 GLU B O 1
ATOM 5027 N N . LEU B 1 309 ? -1.94 -24.172 -28.344 1 97.31 309 LEU B N 1
ATOM 5028 C CA . LEU B 1 309 ? -2.131 -23.844 -26.938 1 97.31 309 LEU B CA 1
ATOM 5029 C C . LEU B 1 309 ? -1.423 -22.547 -26.578 1 97.31 309 LEU B C 1
ATOM 5031 O O . LEU B 1 309 ? -0.504 -22.109 -27.281 1 97.31 309 LEU B O 1
ATOM 5035 N N . THR B 1 310 ? -1.93 -21.906 -25.516 1 95.25 310 THR B N 1
ATOM 5036 C CA . THR B 1 310 ? -1.264 -20.734 -24.969 1 95.25 310 THR B CA 1
ATOM 5037 C C . THR B 1 310 ? -0.302 -21.125 -23.859 1 95.25 310 THR B C 1
ATOM 5039 O O . THR B 1 310 ? -0.486 -22.156 -23.203 1 95.25 310 THR B O 1
ATOM 5042 N N . ASN B 1 311 ? 0.828 -20.297 -23.688 1 95.19 311 ASN B N 1
ATOM 5043 C CA . ASN B 1 311 ? 1.806 -20.453 -22.625 1 95.19 311 ASN B CA 1
ATOM 5044 C C . ASN B 1 311 ? 2.602 -21.75 -22.766 1 95.19 311 ASN B C 1
ATOM 5046 O O . ASN B 1 311 ? 2.891 -22.422 -21.766 1 95.19 311 ASN B O 1
ATOM 5050 N N . ILE B 1 312 ? 2.816 -22.141 -24.016 1 95.5 312 ILE B N 1
ATOM 5051 C CA . ILE B 1 312 ? 3.699 -23.281 -24.234 1 95.5 312 ILE B CA 1
ATOM 5052 C C . ILE B 1 312 ? 5.098 -22.953 -23.703 1 95.5 312 ILE B C 1
ATOM 5054 O O . ILE B 1 312 ? 5.637 -21.875 -23.969 1 95.5 312 ILE B O 1
ATOM 5058 N N . VAL B 1 313 ? 5.645 -23.891 -22.953 1 92.56 313 VAL B N 1
ATOM 5059 C CA . VAL B 1 313 ? 6.93 -23.688 -22.297 1 92.56 313 VAL B CA 1
ATOM 5060 C C . VAL B 1 313 ? 8.07 -24.047 -23.25 1 92.56 313 VAL B C 1
ATOM 5062 O O . VAL B 1 313 ? 8.047 -25.094 -23.875 1 92.56 313 VAL B O 1
ATOM 5065 N N . ASP B 1 314 ? 8.984 -23.094 -23.406 1 85.81 314 ASP B N 1
ATOM 5066 C CA . ASP B 1 314 ? 10.242 -23.422 -24.062 1 85.81 314 ASP B CA 1
ATOM 5067 C C . ASP B 1 314 ? 11.125 -24.297 -23.172 1 85.81 314 ASP B C 1
ATOM 5069 O O . ASP B 1 314 ? 11.633 -23.828 -22.156 1 85.81 314 ASP B O 1
ATOM 5073 N N . MET B 1 315 ? 11.367 -25.484 -23.609 1 84.38 315 MET B N 1
ATOM 5074 C CA . MET B 1 315 ? 12.016 -26.469 -22.766 1 84.38 315 MET B CA 1
ATOM 5075 C C . MET B 1 315 ? 13.484 -26.125 -22.531 1 84.38 315 MET B C 1
ATOM 5077 O O . MET B 1 315 ? 14.109 -26.609 -21.594 1 84.38 315 MET B O 1
ATOM 5081 N N . LYS B 1 316 ? 13.984 -25.281 -23.359 1 76.31 316 LYS B N 1
ATOM 5082 C CA . LYS B 1 316 ? 15.375 -24.875 -23.203 1 76.31 316 LYS B CA 1
ATOM 5083 C C . LYS B 1 316 ? 15.508 -23.766 -22.172 1 76.31 316 LYS B C 1
ATOM 5085 O O . LYS B 1 316 ? 16.406 -23.812 -21.328 1 76.31 316 LYS B O 1
ATOM 5090 N N . THR B 1 317 ? 14.539 -22.875 -22.172 1 72.56 317 THR B N 1
ATOM 5091 C CA . THR B 1 317 ? 14.656 -21.719 -21.297 1 72.56 317 THR B CA 1
ATOM 5092 C C . THR B 1 317 ? 13.805 -21.906 -20.031 1 72.56 317 THR B C 1
ATOM 5094 O O . THR B 1 317 ? 14.078 -21.297 -19 1 72.56 317 THR B O 1
ATOM 5097 N N . GLY B 1 318 ? 12.789 -22.75 -20.203 1 73.44 318 GLY B N 1
ATOM 5098 C CA . GLY B 1 318 ? 11.867 -22.969 -19.109 1 73.44 318 GLY B CA 1
ATOM 5099 C C . GLY B 1 318 ? 10.781 -21.906 -19.031 1 73.44 318 GLY B C 1
ATOM 5100 O O . GLY B 1 318 ? 9.945 -21.922 -18.125 1 73.44 318 GLY B O 1
ATOM 5101 N N . TYR B 1 319 ? 10.82 -21.016 -20.062 1 73 319 TYR B N 1
ATOM 5102 C CA . TYR B 1 319 ? 9.836 -19.938 -20.078 1 73 319 TYR B CA 1
ATOM 5103 C C . TYR B 1 319 ? 8.875 -20.094 -21.25 1 73 319 TYR B C 1
ATOM 5105 O O . TYR B 1 319 ? 9.094 -20.922 -22.141 1 73 319 TYR B O 1
ATOM 5113 N N . LYS B 1 320 ? 7.812 -19.297 -21.078 1 71.38 320 LYS B N 1
ATOM 5114 C CA . LYS B 1 320 ? 6.848 -19.297 -22.172 1 71.38 320 LYS B CA 1
ATOM 5115 C C . LYS B 1 320 ? 7.52 -18.938 -23.5 1 71.38 320 LYS B C 1
ATOM 5117 O O . LYS B 1 320 ? 8.367 -18.031 -23.547 1 71.38 320 LYS B O 1
ATOM 5122 N N . ARG B 1 321 ? 7.23 -19.766 -24.469 1 67.25 321 ARG B N 1
ATOM 5123 C CA . ARG B 1 321 ? 7.777 -19.516 -25.797 1 67.25 321 ARG B CA 1
ATOM 5124 C C . ARG B 1 321 ? 7.273 -18.188 -26.359 1 67.25 321 ARG B C 1
ATOM 5126 O O . ARG B 1 321 ? 6.09 -17.859 -26.234 1 67.25 321 ARG B O 1
ATOM 5133 N N . ASN B 1 322 ? 8.141 -17.188 -26.562 1 56.59 322 ASN B N 1
ATOM 5134 C CA . ASN B 1 322 ? 7.73 -15.922 -27.188 1 56.59 322 ASN B CA 1
ATOM 5135 C C . ASN B 1 322 ? 7.172 -16.141 -28.594 1 56.59 322 ASN B C 1
ATOM 5137 O O . ASN B 1 322 ? 7.73 -16.906 -29.375 1 56.59 322 ASN B O 1
ATOM 5141 N N . ALA B 1 323 ? 5.719 -16.094 -28.75 1 47.12 323 ALA B N 1
ATOM 5142 C CA . ALA B 1 323 ? 5.152 -16.234 -30.094 1 47.12 323 ALA B CA 1
ATOM 5143 C C . ALA B 1 323 ? 5.965 -15.438 -31.109 1 47.12 323 ALA B C 1
ATOM 5145 O O . ALA B 1 323 ? 5.953 -15.75 -32.312 1 47.12 323 ALA B O 1
ATOM 5146 N N . HIS B 1 324 ? 6.359 -14.219 -30.938 1 39.88 324 HIS B N 1
ATOM 5147 C CA . HIS B 1 324 ? 6.809 -13.398 -32.062 1 39.88 324 HIS B CA 1
ATOM 5148 C C . HIS B 1 324 ? 8.156 -13.875 -32.594 1 39.88 324 HIS B C 1
ATOM 5150 O O . HIS B 1 324 ? 8.758 -13.227 -33.438 1 39.88 324 HIS B O 1
ATOM 5156 N N . LYS B 1 325 ? 8.797 -14.945 -32.188 1 35.19 325 LYS B N 1
ATOM 5157 C CA . LYS B 1 325 ? 9.875 -15.172 -33.125 1 35.19 325 LYS B CA 1
ATOM 5158 C C . LYS B 1 325 ? 9.391 -15.945 -34.344 1 35.19 325 LYS B C 1
ATOM 5160 O O . LYS B 1 325 ? 8.594 -16.875 -34.219 1 35.19 325 LYS B O 1
#

Sequence (650 aa):
MIKAIALENVWLNFSDETKAAFKKNKAYQFQFKKEEELTESDFLETEVLVGLPKPDLLAKYKNLKWLQLLSAGTNGYTQGANFPQEVVLTNATGTYGLTISEHLLTMAFVLLRKFDLYQKQQEKEIWENIGQIQSIYGSTVLVHGLGDIGSHFAQKIQALGGHVIAVKRTVYGDEEFADEVYAETDLDKVLPRADIIASSVPGTHETYKLFNQEKFDLMKENAIFLNVGRGTNVDLEALCDALESKKIAGAGIDVTDPEPLPKGHRAWHTERLLITPHASGGYTLPETWRRFMKILEKNLDAYANGKELTNIVDMKTGYKRNAHKMIKAIALENVWLNFSDETKAAFKKNKAYQFQFKKEEELTESDFLETEVLVGLPKPDLLAKYKNLKWLQLLSAGTNGYTQGANFPQEVVLTNATGTYGLTISEHLLTMAFVLLRKFDLYQKQQEKEIWENIGQIQSIYGSTVLVHGLGDIGSHFAQKIQALGGHVIAVKRTVYGDEEFADEVYAETDLDKVLPRADIIASSVPGTHETYKLFNQEKFDLMKENAIFLNVGRGTNVDLEALCDALESKKIAGAGIDVTDPEPLPKGHRAWHTERLLITPHASGGYTLPETWRRFMKILEKNLDAYANGKELTNIVDMKTGYKRNAHK

InterPro domains:
  IPR006140 D-isomer specific 2-hydroxyacid dehydrogenase, NAD-binding domain [PF02826] (106-279)
  IPR036291 NAD(P)-binding domain superfamily [SSF51735] (100-279)

Solvent-accessible surface area (backbone atoms only — not comparable to full-atom values): 33909 Å² total; per-residue (Å²): 114,46,36,26,39,37,39,49,52,98,76,38,66,84,45,72,66,51,48,50,60,65,56,66,50,72,60,45,48,75,41,82,40,45,77,89,68,64,46,72,65,49,28,51,55,28,28,35,40,37,32,80,72,60,58,83,56,54,73,57,35,70,43,44,39,37,38,38,33,76,40,56,73,36,64,70,53,31,60,91,38,84,57,63,83,76,38,45,46,25,37,31,69,73,28,46,16,66,54,33,21,52,42,51,50,36,48,50,37,32,58,37,62,40,46,69,56,35,51,53,30,28,74,67,52,50,76,63,62,91,58,77,42,58,60,60,53,76,27,33,32,30,32,35,24,68,52,54,42,29,36,43,32,29,41,50,39,45,62,52,46,24,44,30,36,32,31,27,85,77,77,81,84,73,62,74,59,42,78,40,79,40,40,59,90,45,46,77,75,49,40,52,67,24,44,31,39,40,34,54,41,74,69,42,85,84,29,49,40,55,48,25,55,71,54,50,67,46,33,30,47,77,15,33,41,34,38,65,38,39,18,52,26,41,30,61,67,37,51,44,49,32,36,77,70,49,37,28,56,28,34,33,32,25,47,46,69,59,73,70,66,60,72,85,47,65,63,55,72,35,74,55,45,45,58,43,48,62,52,44,48,80,61,33,35,68,66,31,47,55,44,40,49,52,55,48,50,52,31,52,52,21,53,76,66,73,42,79,61,67,46,39,46,29,63,87,79,39,36,61,52,71,76,87,111,113,46,36,26,38,39,40,50,51,97,75,39,66,83,46,72,66,52,47,50,60,65,56,65,49,74,60,44,48,74,41,82,39,45,73,88,68,62,46,73,64,50,28,52,56,28,30,35,40,38,30,80,73,60,60,85,54,53,73,57,36,70,42,43,38,36,40,39,32,77,40,57,75,37,63,71,52,30,62,90,40,84,56,65,83,77,38,45,46,26,37,32,70,73,26,45,15,66,53,31,20,52,41,52,49,35,46,48,38,32,59,37,63,40,47,69,56,36,52,53,30,27,76,68,53,49,75,63,61,89,57,77,41,60,60,59,54,75,28,32,33,30,31,34,25,70,53,54,42,29,35,44,32,30,42,51,39,45,62,53,46,24,43,30,37,32,31,25,84,78,76,81,84,74,63,74,58,40,78,39,80,39,39,58,90,44,46,78,76,50,40,52,67,25,43,32,38,40,35,54,41,73,69,44,86,85,28,50,39,55,46,26,56,70,52,49,68,46,34,31,48,75,15,34,42,35,37,64,37,38,18,53,26,40,29,62,67,36,50,45,50,33,36,77,69,49,37,26,55,30,36,30,31,24,46,44,71,59,74,69,67,60,71,85,46,64,64,56,70,34,73,55,45,44,58,43,51,62,51,45,50,81,62,32,36,69,67,29,48,55,42,40,50,52,54,49,51,53,33,52,54,20,53,76,67,75,42,80,62,66,44,39,46,27,63,86,79,39,37,60,53,72,76,86,112

pLDDT: mean 94.74, std 7.92, range [34.78, 98.94]

Nearest PDB structures (foldseek):
  2gcg-assembly1_B  TM=7.831E-01  e=9.242E-23  Homo sapiens
  8wps-assembly1_A  TM=7.745E-01  e=3.714E-22  Anabaena sp. 90
  8wpo-assembly1_A  TM=7.776E-01  e=4.171E-22  Anabaena sp. 90
  3evt-assembly1_A-2  TM=6.049E-01  e=1.424E-24  Lactiplantibacillus plantarum
  5v6q-assembly2_C  TM=7.670E-01  e=9.537E-21  Sinorhizobium meliloti 1021

Secondary structure (DSSP, 8-state):
-EEEEEEP-SS----HHHHHHHTTSTTEEEEEE-GGG--HHHHHH--EEEE---GGGGGG-SS--EEEESSS--HHHHSS----TTSEEE--TTSSHHHHHHHHHHHHHHHHTTHHHHHHHHHTT----------STT-EEEEE--SHHHHHHHHHHHHTT-EEEEEESS--S--TT-SEEEEGGGHHHHGGG-SEEEE-----TTTTT-B-HHHHHHS-TT-EEEE-S-GGGB-HHHHHHHHHTTSSSEEEES--SSSSPPTT-GGGG-TTEEE-SS-SSTT-SHHHHHHHHHHHHHHHHHHHTTPPPSSBBPTTTSSB--TT-/-EEEEEEP-SS----HHHHHHHHTSTTEEEEEE-GGG--HHHHHH--EEEE---GGGGGG-SS--EEEESSS--HHHHSS----TTSEEE--TTSSHHHHHHHHHHHHHHHHTTHHHHHHHHHTT----------STT-EEEEE--SHHHHHHHHHHHHTT-EEEEEESS--S--TT-SEEEEGGGHHHHGGG-SEEEE-----TTTTT-B-HHHHHHS-TT-EEEE-S-GGGB-HHHHHHHHHTTSSSEEEES--SSSSPPTT-GGGG-TTEEE-SS-SSTT-SHHHHHHHHHHHHHHHHHHHTTPPPSSBB-TTTSSB--TT-

Radius of gyration: 28.4 Å; Cα contacts (8 Å, |Δi|>4): 1331; chains: 2; bounding box: 56×95×62 Å